Protein 8SLV (pdb70)

Nearest PDB structures (foldseek):
  8slv-assembly1_A  TM=1.002E+00  e=0.000E+00  Aedes aegypti
  5wcz-assembly2_B  TM=8.458E-01  e=1.509E-46  Bacillus subtilis subsp. subtilis str. 168
  8yie-assembly1_A  TM=9.118E-01  e=1.722E-43  Arthrobacter globiformis
  8yif-assembly1_A  TM=8.888E-01  e=1.016E-43  Arthrobacter globiformis
  8yie-assembly1_B  TM=9.100E-01  e=6.637E-43  Arthrobacter globiformis

Foldseek 3Di:
DDALAFQFEEEEDAQQFEFDDPFPQGGALLGVLVCVVVVVLLQHAEYEYEAQADAPCLQYRLAHQDLLFGHVSRHGVVSVLSSLVSCVVSNHFYAYAQNLFFHFCNHPLNVCCLVCNVLRVQQFAKAQADQDPPRRGHAQELAAAQLWDDQWDADPSSNITTGHNYDPRTTTTAVVDVVSLVVSLVSVVSVVVSRGQAYEYEPLFQRDFADDDPRGADYFAAPPPDPDSRHNNRGDRPGGGLDPVSLVSLQVSLVSQVVSCVVPVRRRFYEYAYPDDLLSLQCQCDDDPTGGGLHDDLCLQQVQQFQPAAQQNSVVSVVVNVVNHDPPGHDADDHDDLQDFQNCQTRHVLQLLVVLLVQLQPATYHYHYALSLLSDGFADAQPVLASRVSLVVDDNVDSVVGGSLSVRHHAQAEQDDQNNRHPYPDHSHHRHPCRHCGHNVNCVPDPHGSNVSSSLRSQLCQWDQSHPWDKDWWDDDGHWIKIKTDDPLWWIKIKIFGQAQAKAFQQVVVTDVDPDQKWFWRHKRRPDPDDHGDIDGNGGDIHHHSMMTMTIDTNDHGDRDD

Radius of gyration: 24.27 Å; Cα contacts (8 Å, |Δi|>4): 1267; chains: 1; bounding box: 50×53×80 Å

Sequence (562 aa):
GLDWWEHGNFYQVYPRSFKDSDGDGIGDLDGVTEKLKYLKDIGMDGVWLSPIFSSPMADFGYDISNFREIQTEYGDLDAFQRLSDKCKQLGLHLILDFVPNHTSDQHEYFKKSVQKDETYKDFYVWHPGVHGPNNTKVPPSNWISVFRGSSWEWNEERQEFYLHQFLKEQPDLNYRNPAVVEEMKNVLRYWLDRGVSGFRIDAVPYLFESDIIDGRYRNEPESRTTDDPENPAYLVHTQTMDQPETYDMIYQWRAVLDEYSKTDNRTRIMMTEGYTSLPKIIEFFGNATANGAQIPFNFEVISNVKKNSTGADFATYVKRWLDAKPANRRSNWVLGNHDNNRLGSRLGENKIDLYNIALQTLPDIAVTYYGEEIGMLDQWIPWNETVDPAACRSDEASYSAYSRDPARTPMQWDSSGKNAGFSKAAKTWLPVADNYKTLNVKIQDRARKSHLKIFKKLTKYRKRQILTEGDIDIKVSGENLLVYKRKVDKVGYVVVALNFGTEPVALGLSSLFDRADQRMQVVVSSNRVSTPDNVWVDVDNYVLIGESGIVLQYLWGKNPIVS

B-factor: mean 21.48, std 8.43, range [7.92, 70.36]

Structure (mmCIF, N/CA/C/O backbone):
data_8SLV
#
_entry.id   8SLV
#
_cell.length_a   48.760
_cell.length_b   51.030
_cell.length_c   70.750
_cell.angle_alpha   101.816
_cell.angle_beta   94.658
_cell.angle_gamma   95.764
#
_symmetry.space_group_name_H-M   'P 1'
#
loop_
_entity.id
_entity.type
_entity.pdbx_description
1 polymer 'Salivary alpha-glucosidase'
2 non-polymer 2-acetamido-2-deoxy-beta-D-glucopyranose
3 non-polymer CYSTEINE
4 non-polymer GLYCEROL
5 non-polymer 2-AMINO-2-HYDROXYMETHYL-PROPANE-1,3-DIOL
6 non-polymer 'ISOPROPYL ALCOHOL'
7 non-polymer 1,3-PROPANDIOL
8 non-polymer 'CALCIUM ION'
9 non-polymer 'CHLORIDE ION'
10 water water
#
loop_
_atom_site.group_PDB
_atom_site.id
_atom_site.type_symbol
_atom_site.label_atom_id
_atom_site.label_alt_id
_atom_site.label_comp_id
_atom_site.label_asym_id
_atom_site.label_entity_id
_atom_site.label_seq_id
_atom_site.pdbx_PDB_ins_code
_atom_site.Cartn_x
_atom_site.Cartn_y
_atom_site.Cartn_z
_atom_site.occupancy
_atom_site.B_iso_or_equiv
_atom_site.auth_seq_id
_atom_site.auth_comp_id
_atom_site.auth_asym_id
_atom_site.auth_atom_id
_atom_site.pdbx_PDB_model_num
ATOM 1 N N . GLY A 1 18 ? -22.47600 33.33800 -25.92700 1.000 41.99432 18 GLY A N 1
ATOM 2 C CA . GLY A 1 18 ? -21.28400 33.63400 -25.14900 1.000 39.91730 18 GLY A CA 1
ATOM 3 C C . GLY A 1 18 ? -21.51200 33.57400 -23.64300 1.000 37.93832 18 GLY A C 1
ATOM 4 O O . GLY A 1 18 ? -21.89000 34.56600 -23.00700 1.000 39.07777 18 GLY A O 1
ATOM 5 N N . LEU A 1 19 ? -21.27000 32.40100 -23.06800 1.000 31.03380 19 LEU A N 1
ATOM 6 C CA . LEU A 1 19 ? -21.52300 32.17400 -21.65200 1.000 25.15441 19 LEU A CA 1
ATOM 7 C C . LEU A 1 19 ? -20.40600 32.76000 -20.79100 1.000 22.89322 19 LEU A C 1
ATOM 8 O O . LEU A 1 19 ? -19.23100 32.72100 -21.15900 1.000 25.11321 19 LEU A O 1
ATOM 13 N N . ASP A 1 20 ? -20.77800 33.30200 -19.63300 1.000 18.64748 20 ASP A N 1
ATOM 14 C CA . ASP A 1 20 ? -19.79000 33.57300 -18.60000 1.000 16.59189 20 ASP A CA 1
ATOM 15 C C . ASP A 1 20 ? -19.19800 32.24600 -18.11500 1.000 19.81783 20 ASP A C 1
ATOM 16 O O . ASP A 1 20 ? -19.79600 31.17800 -18.28200 1.000 15.18269 20 ASP A O 1
ATOM 21 N N . TRP A 1 21 ? -18.01300 32.32200 -17.49600 1.000 18.80821 21 TRP A N 1
ATOM 22 C CA . TRP A 1 21 ? -17.22400 31.11800 -17.21100 1.000 17.03979 21 TRP A CA 1
ATOM 23 C C . TRP A 1 21 ? -17.97500 30.09800 -16.36600 1.000 17.80556 21 TRP A C 1
ATOM 24 O O . TRP A 1 21 ? -17.71900 28.89100 -16.47600 1.000 16.16619 21 TRP A O 1
ATOM 35 N N . TRP A 1 22 ? -18.88200 30.55800 -15.51100 1.000 15.88930 22 TRP A N 1
ATOM 36 C CA . TRP A 1 22 ? -19.51000 29.69900 -14.52200 1.000 18.61461 22 TRP A CA 1
ATOM 37 C C . TRP A 1 22 ? -20.81500 29.06200 -14.98700 1.000 17.06263 22 TRP A C 1
ATOM 38 O O . TRP A 1 22 ? -21.25600 28.10100 -14.35300 1.000 19.95467 22 TRP A O 1
ATOM 49 N N . GLU A 1 23 ? -21.43700 29.55300 -16.06900 1.000 15.71287 23 GLU A N 1
ATOM 50 C CA . GLU A 1 23 ? -22.83700 29.21900 -16.34900 1.000 18.53130 23 GLU A CA 1
ATOM 51 C C . GLU A 1 23 ? -23.02500 27.76000 -16.75000 1.000 21.47741 23 GLU A C 1
ATOM 52 O O . GLU A 1 23 ? -24.08000 27.17500 -16.47100 1.000 19.43190 23 GLU A O 1
ATOM 58 N N . HIS A 1 24 ? -22.02400 27.16600 -17.40600 1.000 17.59519 24 HIS A N 1
ATOM 59 C CA . HIS A 1 24 ? -21.98000 25.74600 -17.71800 1.000 15.19950 24 HIS A CA 1
ATOM 60 C C . HIS A 1 24 ? -20.80600 25.09100 -16.98500 1.000 19.72857 24 HIS A C 1
ATOM 61 O O . HIS A 1 24 ? -20.24300 24.09000 -17.44300 1.000 16.35440 24 HIS A O 1
ATOM 68 N N . GLY A 1 25 ? -20.46200 25.63900 -15.81400 1.000 17.35803 25 GLY A N 1
ATOM 69 C CA . GLY A 1 25 ? -19.22700 25.26600 -15.14000 1.000 13.59981 25 GLY A CA 1
ATOM 70 C C . GLY A 1 25 ? -19.25700 23.89400 -14.49200 1.000 16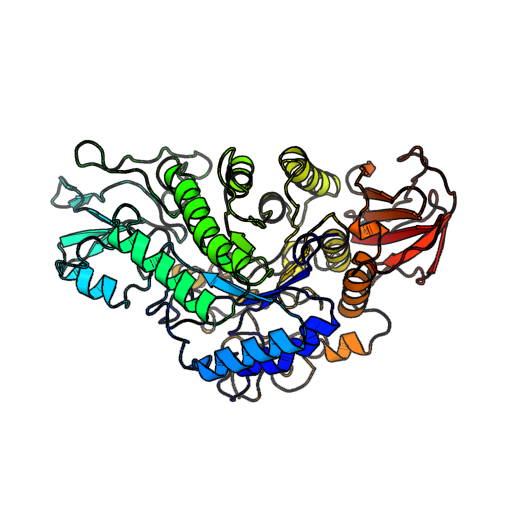.09255 25 GLY A C 1
ATOM 71 O O . GLY A 1 25 ? -20.30300 23.37800 -14.09400 1.000 16.31156 25 GLY A O 1
ATOM 72 N N . ASN A 1 26 ? -18.07000 23.28900 -14.41500 1.000 14.02816 26 ASN A N 1
ATOM 73 C CA . ASN A 1 26 ? -17.81600 22.10600 -13.60300 1.000 15.06046 26 ASN A CA 1
ATOM 74 C C . ASN A 1 26 ? -17.16300 22.58900 -12.31600 1.000 16.85332 26 ASN A C 1
ATOM 75 O O . ASN A 1 26 ? -16.11900 23.25600 -12.36600 1.000 15.56229 26 ASN A O 1
ATOM 80 N N . PHE A 1 27 ? -17.78100 22.27900 -11.17600 1.000 13.18383 27 PHE A N 1
ATOM 81 C CA . PHE A 1 27 ? -17.25800 22.68500 -9.87800 1.000 17.00813 27 PHE A CA 1
ATOM 82 C C . PHE A 1 27 ? -16.90300 21.45700 -9.05000 1.000 14.56680 27 PHE A C 1
ATOM 83 O O . PHE A 1 27 ? -17.64000 20.46600 -9.02600 1.000 14.22529 27 PHE A O 1
ATOM 91 N N . TYR A 1 28 ? -15.76500 21.53900 -8.37400 1.000 12.25665 28 TYR A N 1
ATOM 92 C CA . TYR A 1 28 ? -15.19900 20.43000 -7.62200 1.000 15.35225 28 TYR A CA 1
ATOM 93 C C . TYR A 1 28 ? -14.98300 20.90800 -6.19700 1.000 12.80010 28 TYR A C 1
ATOM 94 O O . TYR A 1 28 ? -14.39700 21.97500 -5.98000 1.000 13.44055 28 TYR A O 1
ATOM 103 N N . GLN A 1 29 ? -15.48000 20.14700 -5.23500 1.000 11.37088 29 GLN A N 1
ATOM 104 C CA . GLN A 1 29 ? -15.31700 20.47900 -3.82700 1.000 12.04564 29 GLN A CA 1
ATOM 105 C C . GLN A 1 29 ? -14.12400 19.71000 -3.28900 1.000 12.00059 29 GLN A C 1
ATOM 106 O O . GLN A 1 29 ? -14.15100 18.47800 -3.22800 1.000 14.74396 29 GLN A O 1
ATOM 112 N N . VAL A 1 30 ? -13.08300 20.43700 -2.90500 1.000 14.56522 30 VAL A N 1
ATOM 113 C CA . VAL A 1 30 ? -11.94700 19.86500 -2.20000 1.000 15.11171 30 VAL A CA 1
ATOM 114 C C . VAL A 1 30 ? -12.20700 19.95400 -0.70300 1.000 18.00075 30 VAL A C 1
ATOM 115 O O . VAL A 1 30 ? -12.55700 21.02400 -0.18900 1.000 18.64001 30 VAL A O 1
ATOM 119 N N . TYR A 1 31 ? -12.03100 18.83800 0.00100 1.000 17.82909 31 TYR A N 1
ATOM 120 C CA . TYR A 1 31 ? -12.01300 18.86700 1.46400 1.000 18.70595 31 TYR A CA 1
ATOM 121 C C . TYR A 1 31 ? -10.55400 18.87300 1.89400 1.000 16.74596 31 TYR A C 1
ATOM 122 O O . TYR A 1 31 ? -9.94600 17.80000 2.02300 1.000 16.92693 31 TYR A O 1
ATOM 131 N N . PRO A 1 32 ? -9.96800 20.05600 2.11800 1.000 18.19000 32 PRO A N 1
ATOM 132 C CA . PRO A 1 32 ? -8.49400 20.16300 2.18400 1.000 13.46367 32 PRO A CA 1
ATOM 133 C C . PRO A 1 32 ? -7.83700 19.22900 3.17800 1.000 17.26016 32 PRO A C 1
ATOM 134 O O . PRO A 1 32 ? -6.73900 18.73000 2.91200 1.000 17.86082 32 PRO A O 1
ATOM 138 N N . ARG A 1 33 ? -8.47500 18.97400 4.32000 1.000 15.76625 33 ARG A N 1
ATOM 139 C CA . ARG A 1 33 ? -7.88600 18.06800 5.29300 1.000 16.40304 33 ARG A CA 1
ATOM 140 C C . ARG A 1 33 ? -7.66000 16.66900 4.72600 1.000 16.18940 33 ARG A C 1
ATOM 141 O O . ARG A 1 33 ? -6.78800 15.95100 5.22000 1.000 17.34947 33 ARG A O 1
ATOM 149 N N . SER A 1 34 ? -8.40500 16.27000 3.69000 1.000 14.67887 34 SER A N 1
ATOM 150 C CA . SER A 1 34 ? -8.33000 14.90700 3.17100 1.000 19.29470 34 SER A CA 1
ATOM 151 C C . SER A 1 34 ? -7.86200 14.82400 1.72000 1.000 15.20109 34 SER A C 1
ATOM 152 O O . SER A 1 34 ? -7.86800 13.72900 1.14800 1.000 15.64365 34 SER A O 1
ATOM 155 N N . PHE A 1 35 ? -7.44200 15.92700 1.10400 1.000 14.67203 35 PHE A N 1
ATOM 156 C CA . PHE A 1 35 ? -7.13500 15.82700 -0.32000 1.000 14.93567 35 PHE A CA 1
ATOM 157 C C . PHE A 1 35 ? -5.69900 15.35800 -0.56500 1.000 14.72914 35 PHE A C 1
ATOM 158 O O . PHE A 1 35 ? -5.48700 14.31400 -1.18100 1.000 16.39370 35 PHE A O 1
ATOM 166 N N . LYS A 1 36 ? -4.70300 16.08400 -0.07000 1.000 17.98241 36 LYS A N 1
ATOM 167 C CA . LYS A 1 36 ? -3.32600 15.63800 -0.27700 1.000 13.43552 36 LYS A CA 1
ATOM 168 C C . LYS A 1 36 ? -2.44300 16.18400 0.83600 1.000 15.42749 36 LYS A C 1
ATOM 169 O O . LYS A 1 36 ? -2.34300 17.39900 1.00400 1.000 12.58096 36 LYS A O 1
ATOM 175 N N . ASP A 1 37 ? -1.81800 15.29000 1.59900 1.000 16.88681 37 ASP A N 1
ATOM 176 C CA . ASP A 1 37 ? -0.78500 15.67800 2.55900 1.000 18.53717 37 ASP A CA 1
ATOM 177 C C . ASP A 1 37 ? 0.52400 15.93400 1.81300 1.000 19.58843 37 ASP A C 1
ATOM 178 O O . ASP A 1 37 ? 0.91600 15.15400 0.94000 1.000 23.55330 37 ASP A O 1
ATOM 183 N N . SER A 1 38 ? 1.18600 17.04300 2.12400 1.000 19.81219 38 SER A N 1
ATOM 184 C CA . SER A 1 38 ? 2.47000 17.33200 1.51000 1.000 24.83231 38 SER A CA 1
ATOM 185 C C . SER A 1 38 ? 3.62600 17.38900 2.49400 1.000 22.11195 38 SER A C 1
ATOM 186 O O . SER A 1 38 ? 4.77800 17.49500 2.06000 1.000 22.84501 38 SER A O 1
ATOM 189 N N . ASP A 1 39 ? 3.36900 17.32800 3.79200 1.000 21.52583 39 ASP A N 1
ATOM 190 C CA . ASP A 1 39 ? 4.43500 17.55000 4.76700 1.000 25.63912 39 ASP A CA 1
ATOM 191 C C . ASP A 1 39 ? 4.44400 16.48200 5.85600 1.000 19.38105 39 ASP A C 1
ATOM 192 O O . ASP A 1 39 ? 4.98200 16.72000 6.93700 1.000 23.91839 39 ASP A O 1
ATOM 197 N N . GLY A 1 40 ? 3.80900 15.33600 5.61200 1.000 18.86514 40 GLY A N 1
ATOM 198 C CA . GLY A 1 40 ? 3.98600 14.17400 6.46300 1.000 20.27696 40 GLY A CA 1
ATOM 199 C C . GLY A 1 40 ? 3.36700 14.22800 7.84800 1.000 20.93338 40 GLY A C 1
ATOM 200 O O . GLY A 1 40 ? 3.77300 13.45500 8.71900 1.000 14.82878 40 GLY A O 1
ATOM 201 N N . ASP A 1 41 ? 2.39600 15.10700 8.09300 1.000 17.66232 41 ASP A N 1
ATOM 202 C CA . ASP A 1 41 ? 1.68500 15.05300 9.36700 1.000 20.99565 41 ASP A CA 1
ATOM 203 C C . ASP A 1 41 ? 0.39400 14.23500 9.28900 1.000 18.58560 41 ASP A C 1
ATOM 204 O O . ASP A 1 41 ? -0.31700 14.12700 10.29200 1.000 17.73956 41 ASP A O 1
ATOM 209 N N . GLY A 1 42 ? 0.09400 13.62400 8.14400 1.000 18.67135 42 GLY A N 1
ATOM 210 C CA . GLY A 1 42 ? -1.16000 12.91000 7.99300 1.000 19.16794 42 GLY A CA 1
ATOM 211 C C . GLY A 1 42 ? -2.37100 13.79200 7.76700 1.000 18.24929 42 GLY A C 1
ATOM 212 O O . GLY A 1 42 ? -3.50100 13.29400 7.81500 1.000 15.66928 42 GLY A O 1
ATOM 213 N N . ILE A 1 43 ? -2.17000 15.08400 7.51000 1.000 19.63441 43 ILE A N 1
ATOM 214 C CA . ILE A 1 43 ? -3.24900 16.05200 7.33800 1.000 17.86049 43 ILE A CA 1
ATOM 215 C C . ILE A 1 43 ? -3.09400 16.70100 5.97500 1.000 19.89824 43 ILE A C 1
ATOM 216 O O . ILE A 1 43 ? -2.00800 17.18000 5.64100 1.000 18.90172 43 ILE A O 1
ATOM 221 N N . GLY A 1 44 ? -4.17200 16.72900 5.19300 1.000 18.55301 44 GLY A N 1
ATOM 222 C CA . GLY A 1 44 ? -4.12000 17.44200 3.92900 1.000 14.49831 44 GLY A CA 1
ATOM 223 C C . GLY A 1 44 ? -3.87500 18.92200 4.15000 1.000 17.48426 44 GLY A C 1
ATOM 224 O O . GLY A 1 44 ? -4.25700 19.48900 5.17800 1.000 13.78449 44 GLY A O 1
ATOM 225 N N . ASP A 1 45 ? -3.22900 19.55900 3.17000 1.000 18.15962 45 ASP A N 1
ATOM 226 C CA . ASP A 1 45 ? -2.79900 20.94200 3.34100 1.000 15.10390 45 ASP A CA 1
ATOM 227 C C . ASP A 1 45 ? -2.83200 21.67200 2.00100 1.000 16.75978 45 ASP A C 1
ATOM 228 O O . ASP A 1 45 ? -3.02800 21.06700 0.93700 1.000 13.38863 45 ASP A O 1
ATOM 233 N N . LEU A 1 46 ? -2.60700 22.99300 2.06700 1.000 15.31243 46 LEU A N 1
ATOM 234 C CA . LEU A 1 46 ? -2.69700 23.83900 0.87200 1.000 16.55002 46 LEU A CA 1
ATOM 235 C C . LEU A 1 46 ? -1.66800 23.43700 -0.18800 1.000 13.33994 46 LEU A C 1
ATOM 236 O O . LEU A 1 46 ? -1.98100 23.38200 -1.38400 1.000 13.96866 46 LEU A O 1
ATOM 241 N N . ASP A 1 47 ? -0.43000 23.17500 0.22200 1.000 17.53712 47 ASP A N 1
ATOM 242 C CA . ASP A 1 47 ? 0.57500 22.73300 -0.74500 1.000 21.16362 47 ASP A CA 1
ATOM 243 C C . ASP A 1 47 ? 0.14200 21.43600 -1.41500 1.000 17.36958 47 ASP A C 1
ATOM 244 O O . ASP A 1 47 ? 0.37300 21.24100 -2.61700 1.000 15.45364 47 ASP A O 1
ATOM 249 N N . GLY A 1 48 ? -0.49800 20.54400 -0.65000 1.000 15.95872 48 GLY A N 1
ATOM 250 C CA . GLY A 1 48 ? -1.03700 19.32800 -1.24000 1.000 15.50261 48 GLY A CA 1
ATOM 251 C C . GLY A 1 48 ? -2.08400 19.60900 -2.30000 1.000 15.03784 48 GLY A C 1
ATOM 252 O O . GLY A 1 48 ? -2.06800 19.00500 -3.37900 1.000 15.05305 48 GLY A O 1
ATOM 253 N N . VAL A 1 49 ? -3.00200 20.53700 -2.01900 1.000 13.65974 49 VAL A N 1
ATOM 254 C CA . VAL A 1 49 ? -3.97900 20.91800 -3.03700 1.000 16.61666 49 VAL A CA 1
ATOM 255 C C . VAL A 1 49 ? -3.26500 21.42400 -4.28600 1.000 17.20105 49 VAL A C 1
ATOM 256 O O . VAL A 1 49 ? -3.59700 21.03500 -5.41600 1.000 16.51659 49 VAL A O 1
ATOM 260 N N . THR A 1 50 ? -2.25200 22.27600 -4.09500 1.000 14.61130 50 THR A N 1
ATOM 261 C CA . THR A 1 50 ? -1.55500 22.87500 -5.22900 1.000 15.59321 50 THR A CA 1
ATOM 262 C C . THR A 1 50 ? -0.90800 21.81500 -6.11300 1.000 14.53419 50 THR A C 1
ATOM 263 O O . THR A 1 50 ? -0.97900 21.90900 -7.34200 1.000 17.59388 50 THR A O 1
ATOM 267 N N . GLU A 1 51 ? -0.31200 20.77800 -5.50900 1.000 14.61071 51 GLU A N 1
ATOM 268 C CA . GLU A 1 51 ? 0.22300 19.66200 -6.29000 1.000 12.64408 51 GLU A CA 1
ATOM 269 C C . GLU A 1 51 ? -0.83800 19.02500 -7.17800 1.000 16.55746 51 GLU A C 1
ATOM 270 O O . GLU A 1 51 ? -0.51400 18.45100 -8.22300 1.000 17.23379 51 GLU A O 1
ATOM 276 N N . LYS A 1 52 ? -2.10400 19.08800 -6.77100 1.000 17.32465 52 LYS A N 1
ATOM 277 C CA . LYS A 1 52 ? -3.16000 18.33200 -7.41400 1.000 15.07531 52 LYS A CA 1
ATOM 278 C C . LYS A 1 52 ? -4.07700 19.19400 -8.27100 1.000 18.79449 52 LYS A C 1
ATOM 279 O O . LYS A 1 52 ? -5.06900 18.68100 -8.79300 1.000 17.75227 52 LYS A O 1
ATOM 285 N N . LEU A 1 53 ? -3.79700 20.48900 -8.41600 1.000 13.96244 53 LEU A N 1
ATOM 286 C CA . LEU A 1 53 ? -4.69700 21.31100 -9.21700 1.000 16.95144 53 LEU A CA 1
ATOM 287 C C . LEU A 1 53 ? -4.66400 20.90200 -10.68200 1.000 20.10766 53 LEU A C 1
ATOM 288 O O . LEU A 1 53 ? -5.68400 20.99500 -11.37200 1.000 19.42253 53 LEU A O 1
ATOM 293 N N . LYS A 1 54 ? -3.51300 20.43100 -11.16500 1.000 18.05507 54 LYS A N 1
ATOM 294 C CA . LYS A 1 54 ? -3.40300 20.00300 -12.55500 1.000 20.51128 54 LYS A CA 1
ATOM 295 C C . LYS A 1 54 ? -4.26500 18.77200 -12.82200 1.000 17.50526 54 LYS A C 1
ATOM 296 O O . LYS A 1 54 ? -4.90700 18.65600 -13.88300 1.000 18.74671 54 LYS A O 1
ATOM 302 N N . TYR A 1 55 ? -4.30400 17.84900 -11.86900 1.000 15.60599 55 TYR A N 1
ATOM 303 C CA . TYR A 1 55 ? -5.28400 16.77200 -11.95400 1.000 19.68339 55 TYR A CA 1
ATOM 304 C C . TYR A 1 55 ? -6.70300 17.32900 -12.09800 1.000 19.81156 55 TYR A C 1
ATOM 305 O O . TYR A 1 55 ? -7.49400 16.82400 -12.90400 1.000 18.54495 55 TYR A O 1
ATOM 314 N N . LEU A 1 56 ? -7.04600 18.38100 -11.34100 1.000 15.49642 56 LEU A N 1
ATOM 315 C CA . LEU A 1 56 ? -8.42900 18.85800 -11.37800 1.000 19.07792 56 LEU A CA 1
ATOM 316 C C . LEU A 1 56 ? -8.75800 19.46100 -12.73300 1.000 18.46834 56 LEU A C 1
ATOM 317 O O . LEU A 1 56 ? -9.87100 19.28900 -13.25000 1.000 15.83563 56 LEU A O 1
ATOM 322 N N . LYS A 1 57 ? -7.78100 20.13500 -13.33800 1.000 16.22120 57 LYS A N 1
ATOM 323 C CA . LYS A 1 57 ? -7.96500 20.65200 -14.68400 1.000 19.36308 57 LYS A CA 1
ATOM 324 C C . LYS A 1 57 ? -8.09400 19.51800 -15.70200 1.000 18.65451 57 LYS A C 1
ATOM 325 O O . LYS A 1 57 ? -8.92000 19.59900 -16.61600 1.000 16.86920 57 LYS A O 1
ATOM 331 N N . ASP A 1 58 ? -7.29900 18.44700 -15.54700 1.000 19.06640 58 ASP A N 1
ATOM 332 C CA . ASP A 1 58 ? -7.29200 17.34300 -16.51000 1.000 16.09883 58 ASP A CA 1
ATOM 333 C C . ASP A 1 58 ? -8.59700 16.56400 -16.52700 1.000 23.35278 58 ASP A C 1
ATOM 334 O O . ASP A 1 58 ? -8.90500 15.92400 -17.53900 1.000 22.94631 58 ASP A O 1
ATOM 339 N N . ILE A 1 59 ? -9.34900 16.55200 -15.42600 1.000 18.52366 59 ILE A N 1
ATOM 340 C CA . ILE A 1 59 ? -10.63700 15.87000 -15.41900 1.000 19.67298 59 ILE A CA 1
ATOM 341 C C . ILE A 1 59 ? -11.77400 16.82400 -15.75300 1.000 17.46834 59 ILE A C 1
ATOM 342 O O . ILE A 1 59 ? -12.94500 16.45200 -15.62700 1.000 16.66879 59 ILE A O 1
ATOM 347 N N . GLY A 1 60 ? -11.45700 18.04200 -16.17500 1.000 17.62598 60 GLY A N 1
ATOM 348 C CA . GLY A 1 60 ? -12.44300 18.93800 -16.72800 1.000 16.48324 60 GLY A CA 1
ATOM 349 C C . GLY A 1 60 ? -13.03700 19.95400 -15.78100 1.000 17.92255 60 GLY A C 1
ATOM 350 O O . GLY A 1 60 ? -14.08700 20.50900 -16.10000 1.000 16.85114 60 GLY A O 1
ATOM 351 N N . MET A 1 61 ? -12.39800 20.23800 -14.65000 1.000 14.44948 61 MET A N 1
ATOM 352 C CA . MET A 1 61 ? -12.99400 21.16100 -13.69600 1.000 16.19133 61 MET A CA 1
ATOM 353 C C . MET A 1 61 ? -12.72900 22.59600 -14.14000 1.000 17.04987 61 MET A C 1
ATOM 354 O O . MET A 1 61 ? -11.72400 22.87900 -14.79900 1.000 21.35781 61 MET A O 1
ATOM 359 N N . ASP A 1 62 ? -13.64800 23.49500 -13.79100 1.000 14.81523 62 ASP A N 1
ATOM 360 C CA . ASP A 1 62 ? -13.48500 24.93900 -13.97900 1.000 15.97713 62 ASP A CA 1
ATOM 361 C C . ASP A 1 62 ? -13.29900 25.69500 -12.67800 1.000 16.00912 62 ASP A C 1
ATOM 362 O O . ASP A 1 62 ? -12.53900 26.65800 -12.62800 1.000 20.98928 62 ASP A O 1
ATOM 367 N N . GLY A 1 63 ? -14.02200 25.31200 -11.64200 1.000 17.95885 63 GLY A N 1
ATOM 368 C CA . GLY A 1 63 ? -13.99200 26.01200 -10.37100 1.000 12.99354 63 GLY A CA 1
ATOM 369 C C . GLY A 1 63 ? -13.64000 25.01300 -9.28900 1.000 15.33625 63 GLY A C 1
ATOM 370 O O . GLY A 1 63 ? -14.09200 23.86400 -9.32600 1.000 15.88821 63 GLY A O 1
ATOM 371 N N . VAL A 1 64 ? -12.80300 25.43900 -8.35700 1.000 13.25099 64 VAL A N 1
ATOM 372 C CA . VAL A 1 64 ? -12.39600 24.60100 -7.24300 1.000 15.44485 64 VAL A CA 1
ATOM 373 C C . VAL A 1 64 ? -12.81800 25.29900 -5.95700 1.000 17.28002 64 VAL A C 1
ATOM 374 O O . VAL A 1 64 ? -12.28900 26.36800 -5.61700 1.000 12.06193 64 VAL A O 1
ATOM 378 N N . TRP A 1 65 ? -13.77900 24.69800 -5.25000 1.000 14.05127 65 TRP A N 1
ATOM 379 C CA . TRP A 1 65 ? -14.21400 25.16600 -3.93700 1.000 14.15968 65 TRP A CA 1
ATOM 380 C C . TRP A 1 65 ? -13.53200 24.35800 -2.82900 1.000 15.75673 65 TRP A C 1
ATOM 381 O O . TRP A 1 65 ? -13.61400 23.12400 -2.79100 1.000 15.87782 65 TRP A O 1
ATOM 392 N N . LEU A 1 66 ? -12.86800 25.06800 -1.92200 1.000 12.89462 66 LEU A N 1
ATOM 393 C CA . LEU A 1 66 ? -12.21000 24.49200 -0.76200 1.000 15.16020 66 LEU A CA 1
ATOM 394 C C . LEU A 1 66 ? -13.12100 24.63800 0.45400 1.000 13.77632 66 LEU A C 1
ATOM 395 O O . LEU A 1 66 ? -13.64800 25.72600 0.70400 1.000 14.48275 66 LEU A O 1
ATOM 400 N N . SER A 1 67 ? -13.30100 23.55200 1.20800 1.000 11.17862 67 SER A N 1
ATOM 401 C CA . SER A 1 67 ? -13.88100 23.65600 2.54300 1.000 14.38038 67 SER A CA 1
ATOM 402 C C . SER A 1 67 ? -12.95800 24.50200 3.42300 1.000 14.41473 67 SER A C 1
ATOM 403 O O . SER A 1 67 ? -11.83200 24.78700 3.01000 1.000 14.89593 67 SER A O 1
ATOM 406 N N . PRO A 1 68 ? -13.38600 25.08300 4.65200 1.000 18.08839 68 PRO A N 1
ATOM 407 C CA . PRO A 1 68 ? -12.72400 26.14500 5.76900 1.000 14.98715 68 PRO A CA 1
ATOM 408 C C . PRO A 1 68 ? -11.21400 25.84300 5.78300 1.000 19.11404 68 PRO A C 1
ATOM 409 O O . PRO A 1 68 ? -10.82600 24.78500 5.99000 1.000 18.64702 68 PRO A O 1
ATOM 413 N N . ILE A 1 69 ? -10.39200 26.82400 5.47400 1.000 16.23924 69 ILE A N 1
ATOM 414 C CA . ILE A 1 69 ? -8.90900 26.67900 5.58900 1.000 17.58763 69 ILE A CA 1
ATOM 415 C C . ILE A 1 69 ? -8.38700 27.68600 6.61600 1.000 16.46677 69 ILE A C 1
ATOM 416 O O . ILE A 1 69 ? -7.23000 27.80200 6.75700 1.000 15.60594 69 ILE A O 1
ATOM 421 N N . PHE A 1 70 ? -9.28100 28.38500 7.28100 1.000 13.32706 70 PHE A N 1
ATOM 422 C CA . PHE A 1 70 ? -8.95400 29.47800 8.21500 1.000 16.87482 70 PHE A CA 1
ATOM 423 C C . PHE A 1 70 ? -8.64300 28.95100 9.60900 1.000 16.42754 70 PHE A C 1
ATOM 424 O O . PHE A 1 70 ? -8.85900 27.85700 9.86400 1.000 17.90968 70 PHE A O 1
ATOM 432 N N . SER A 1 71 ? -8.06400 29.78800 10.44100 1.000 16.45603 71 SER A N 1
ATOM 433 C CA . SER A 1 71 ? -7.75600 29.45700 11.84700 1.000 16.00830 71 SER A CA 1
ATOM 434 C C . SER A 1 71 ? -9.04400 28.98200 12.49300 1.000 16.05144 71 SER A C 1
ATOM 435 O O . SER A 1 71 ? -10.03900 29.63600 12.41300 1.000 17.58899 71 SER A O 1
ATOM 438 N N . SER A 1 72 ? -8.95800 27.85400 13.13200 1.000 16.02811 72 SER A N 1
ATOM 439 C CA . SER A 1 72 ? -10.13400 27.22800 13.72500 1.000 19.94737 72 SER A CA 1
ATOM 440 C C . SER A 1 72 ? -9.60100 26.15200 14.61600 1.000 20.09369 72 SER A C 1
ATOM 441 O O . SER A 1 72 ? -8.66300 25.47800 14.25300 1.000 18.12649 72 SER A O 1
ATOM 444 N N . PRO A 1 73 ? -10.14400 25.83600 15.95300 1.000 17.58351 73 PRO A N 1
ATOM 445 C CA . PRO A 1 73 ? -9.83400 24.70500 16.84700 1.000 17.23790 73 PRO A CA 1
ATOM 446 C C . PRO A 1 73 ? -10.37100 23.37800 16.35300 1.000 18.97400 73 PRO A C 1
ATOM 447 O O . PRO A 1 73 ? -10.18500 22.36300 17.03000 1.000 21.59641 73 PRO A O 1
ATOM 451 N N . MET A 1 74 ? -10.98500 23.32900 15.18100 1.000 18.59849 74 MET A N 1
ATOM 452 C CA . MET A 1 74 ? -11.46100 22.07700 14.53500 1.000 15.24566 74 MET A CA 1
ATOM 453 C C . MET A 1 74 ? -12.55300 21.34700 15.30900 1.000 18.03366 74 MET A C 1
ATOM 454 O O . MET A 1 74 ? -12.67700 20.17100 15.10600 1.000 21.79396 74 MET A O 1
ATOM 459 N N . ALA A 1 75 ? -13.22600 22.01900 16.21900 1.000 13.54827 75 ALA A N 1
ATOM 460 C CA . ALA A 1 75 ? -14.40200 21.41700 16.84500 1.000 17.42662 75 ALA A CA 1
ATOM 461 C C . ALA A 1 75 ? -15.40700 20.93800 15.80200 1.000 17.34832 75 ALA A C 1
ATOM 462 O O . ALA A 1 75 ? -16.03000 19.89300 15.98000 1.000 21.72101 75 ALA A O 1
ATOM 464 N N . ASP A 1 76 ? -15.61300 21.70700 14.73300 1.000 16.95418 76 ASP A N 1
ATOM 465 C CA . ASP A 1 76 ? -16.39100 21.28400 13.57300 1.000 16.20293 76 ASP A CA 1
ATOM 466 C C . ASP A 1 76 ? -15.51700 21.31500 12.32300 1.000 15.50406 76 ASP A C 1
ATOM 467 O O . ASP A 1 76 ? -15.93400 21.74000 11.24600 1.000 17.08645 76 ASP A O 1
ATOM 472 N N . PHE A 1 77 ? -14.27200 20.90500 12.49300 1.000 15.05140 77 PHE A N 1
ATOM 473 C CA . PHE A 1 77 ? -13.30500 20.70300 11.41900 1.000 16.40803 77 PHE A CA 1
ATOM 474 C C . PHE A 1 77 ? -13.30500 21.82600 10.38400 1.000 16.25243 77 PHE A C 1
ATOM 475 O O . PHE A 1 77 ? -13.41100 21.62500 9.17300 1.000 15.85595 77 PHE A O 1
ATOM 483 N N . GLY A 1 78 ? -13.09200 23.03000 10.90700 1.000 16.05843 78 GLY A N 1
ATOM 484 C CA . GLY A 1 78 ? -12.90900 24.21000 10.10500 1.000 17.58358 78 GLY A CA 1
ATOM 485 C C . GLY A 1 78 ? -14.10000 25.13800 10.09400 1.000 18.31465 78 GLY A C 1
ATOM 486 O O . GLY A 1 78 ? -13.92300 26.33200 9.82900 1.000 16.36947 78 GLY A O 1
ATOM 487 N N . TYR A 1 79 ? -15.31000 24.63100 10.36800 1.000 16.37085 79 TYR A N 1
ATOM 488 C CA . TYR A 1 79 ? -16.49900 25.48000 10.36300 1.000 13.88443 79 TYR A CA 1
ATOM 489 C C . TYR A 1 79 ? -16.66800 26.26400 11.66200 1.000 17.75251 79 TYR A C 1
ATOM 490 O O . TYR A 1 79 ? -17.66100 26.98800 11.80100 1.000 14.12937 79 TYR A O 1
ATOM 499 N N . ASP A 1 80 ? -15.71300 26.15200 12.59300 1.000 15.28230 80 ASP A N 1
ATOM 500 C CA . ASP A 1 80 ? -15.65900 26.93600 13.83100 1.000 14.02235 80 ASP A CA 1
ATOM 501 C C . ASP A 1 80 ? -14.38700 27.78400 13.76900 1.000 13.94367 80 ASP A C 1
ATOM 502 O O . ASP A 1 80 ? -13.30600 27.34200 14.16100 1.000 16.42924 80 ASP A O 1
ATOM 507 N N . ILE A 1 81 ? -14.51300 29.00600 13.27400 1.000 14.33377 81 ILE A N 1
ATOM 508 C CA . ILE A 1 81 ? -13.37100 29.80400 12.83100 1.000 16.44241 81 ILE A CA 1
ATOM 509 C C . ILE A 1 81 ? -12.99400 30.80500 13.91000 1.000 12.65339 81 ILE A C 1
ATOM 510 O O . ILE A 1 81 ? -13.84600 31.55300 14.40300 1.000 16.87787 81 ILE A O 1
ATOM 515 N N . SER A 1 82 ? -11.71800 30.82600 14.27700 1.000 16.31172 82 SER A N 1
ATOM 516 C CA . SER A 1 82 ? -11.24400 31.77800 15.26800 1.000 17.61173 82 SER A CA 1
ATOM 517 C C . SER A 1 82 ? -10.55200 32.98300 14.64400 1.000 17.19495 82 SER A C 1
ATOM 518 O O . SER A 1 82 ? -10.20300 33.91800 15.37300 1.000 19.34664 82 SER A O 1
ATOM 521 N N . ASN A 1 83 ? -10.33300 32.98300 13.32900 1.000 14.50141 83 ASN A N 1
ATOM 522 C CA . ASN A 1 83 ? -9.82600 34.18000 12.64500 1.000 18.77059 83 ASN A CA 1
ATOM 523 C C . ASN A 1 83 ? -10.09500 34.02800 11.15400 1.000 15.01697 83 ASN A C 1
ATOM 524 O O . ASN A 1 83 ? -9.44300 33.21900 10.48300 1.000 15.37641 83 ASN A O 1
ATOM 529 N N . PHE A 1 84 ? -11.02000 34.83100 10.64000 1.000 14.87575 84 PHE A N 1
ATOM 530 C CA . PHE A 1 84 ? -11.40600 34.75200 9.23900 1.000 17.52436 84 PHE A CA 1
ATOM 531 C C . PHE A 1 84 ? -10.35800 35.30300 8.28700 1.000 17.38534 84 PHE A C 1
ATOM 532 O O . PHE A 1 84 ? -10.58100 35.25100 7.07400 1.000 13.61723 84 PHE A O 1
ATOM 540 N N . ARG A 1 85 ? -9.23400 35.82900 8.78600 1.000 14.75581 85 ARG A N 1
ATOM 541 C CA . ARG A 1 85 ? -8.21300 36.40400 7.91800 1.000 16.22897 85 ARG A CA 1
ATOM 542 C C . ARG A 1 85 ? -6.89200 35.64600 7.98000 1.000 18.34056 85 ARG A C 1
ATOM 543 O O . ARG A 1 85 ? -5.86400 36.17200 7.54400 1.000 20.11690 85 ARG A O 1
ATOM 551 N N . GLU A 1 86 ? -6.94600 34.43400 8.49800 1.000 20.13881 86 GLU A N 1
ATOM 552 C CA . GLU A 1 86 ? -5.72600 33.64800 8.72900 1.000 19.93758 86 GLU A CA 1
ATOM 553 C C . GLU A 1 86 ? -5.85700 32.19800 8.27000 1.000 20.94500 86 GLU A C 1
ATOM 554 O O . GLU A 1 86 ? -6.86900 31.58500 8.49300 1.000 17.95758 86 GLU A O 1
ATOM 557 N N . ILE A 1 87 ? -4.79000 31.68800 7.67400 1.000 18.05779 87 ILE A N 1
ATOM 558 C CA . ILE A 1 87 ? -4.75900 30.28400 7.30600 1.000 14.53120 87 ILE A CA 1
ATOM 559 C C . ILE A 1 87 ? -4.45000 29.45200 8.54100 1.000 18.60046 87 ILE A C 1
ATOM 560 O O . ILE A 1 87 ? -3.57200 29.79800 9.34500 1.000 19.97959 87 ILE A O 1
ATOM 565 N N . GLN A 1 88 ? -5.19200 28.36000 8.71100 1.000 15.83789 88 GLN A N 1
ATOM 566 C CA . GLN A 1 88 ? -4.91500 27.44600 9.80800 1.000 17.91843 88 GLN A CA 1
ATOM 567 C C . GLN A 1 88 ? -3.52500 26.85500 9.63200 1.000 21.55610 88 GLN A C 1
ATOM 568 O O . GLN A 1 88 ? -3.11900 26.50400 8.51900 1.000 18.27523 88 GLN A O 1
ATOM 574 N N . THR A 1 89 ? -2.79300 26.76700 10.74300 1.000 20.34630 89 THR A N 1
ATOM 575 C CA . THR A 1 89 ? -1.36100 26.46600 10.72100 1.000 19.61724 89 THR A CA 1
ATOM 576 C C . THR A 1 89 ? -1.03600 25.22100 9.89700 1.000 17.29119 89 THR A C 1
ATOM 577 O O . THR A 1 89 ? -0.22200 25.27200 8.97000 1.000 21.69863 89 THR A O 1
ATOM 581 N N . GLU A 1 90 ? -1.66300 24.08200 10.21600 1.000 15.38876 90 GLU A N 1
ATOM 582 C CA . GLU A 1 90 ? -1.25500 22.86000 9.52700 1.000 20.92268 90 GLU A CA 1
ATOM 583 C C . GLU A 1 90 ? -1.60000 22.88900 8.04400 1.000 19.86335 90 GLU A C 1
ATOM 584 O O . GLU A 1 90 ? -0.97600 22.16000 7.27400 1.000 20.33032 90 GLU A O 1
ATOM 590 N N . TYR A 1 91 ? -2.54200 23.74000 7.61200 1.000 18.53975 91 TYR A N 1
ATOM 591 C CA . TYR A 1 91 ? -2.83300 23.82400 6.18500 1.000 15.94521 91 TYR A CA 1
ATOM 592 C C . TYR A 1 91 ? -1.79900 24.65500 5.43300 1.000 18.08291 91 TYR A C 1
ATOM 593 O O . TYR A 1 91 ? -1.63300 24.47500 4.22100 1.000 18.13875 91 TYR A O 1
ATOM 602 N N . GLY A 1 92 ? -1.10200 25.55500 6.12600 1.000 18.67853 92 GLY A N 1
ATOM 603 C CA . GLY A 1 92 ? -0.14500 26.43600 5.48900 1.000 16.40781 92 GLY A CA 1
ATOM 604 C C . GLY A 1 92 ? -0.15000 27.83400 6.06800 1.000 18.25005 92 GLY A C 1
ATOM 605 O O . GLY A 1 92 ? -0.52800 28.04200 7.23100 1.000 21.94283 92 GLY A O 1
ATOM 606 N N . ASP A 1 93 ? 0.26800 28.80700 5.26800 1.000 19.81752 93 ASP A N 1
ATOM 607 C CA . ASP A 1 93 ? 0.25800 30.20900 5.65900 1.000 19.37421 93 ASP A CA 1
ATOM 608 C C . ASP A 1 93 ? -0.22600 31.01700 4.45800 1.000 20.44761 93 ASP A C 1
ATOM 609 O O . ASP A 1 93 ? -0.66600 30.45500 3.44800 1.000 18.29423 93 ASP A O 1
ATOM 614 N N . LEU A 1 94 ? -0.12000 32.34700 4.53900 1.000 18.06643 94 LEU A N 1
ATOM 615 C CA . LEU A 1 94 ? -0.65900 33.15300 3.44400 1.000 17.73068 94 LEU A CA 1
ATOM 616 C C . LEU A 1 94 ? 0.13000 32.97600 2.15500 1.000 19.60651 94 LEU A C 1
ATOM 617 O O . LEU A 1 94 ? -0.44300 33.10000 1.06700 1.000 20.57168 94 LEU A O 1
ATOM 622 N N . ASP A 1 95 ? 1.43200 32.67100 2.24800 1.000 23.99607 95 ASP A N 1
ATOM 623 C CA . ASP A 1 95 ? 2.21100 32.34000 1.05600 1.000 16.08579 95 ASP A CA 1
ATOM 624 C C . ASP A 1 95 ? 1.69600 31.06300 0.40400 1.000 19.28607 95 ASP A C 1
ATOM 625 O O . ASP A 1 95 ? 1.56300 30.98900 -0.82400 1.000 21.74285 95 ASP A O 1
ATOM 630 N N . ALA A 1 96 ? 1.44000 30.03000 1.21400 1.000 16.39723 96 ALA A N 1
ATOM 631 C CA . ALA A 1 96 ? 0.88300 28.78500 0.69100 1.000 15.65945 96 ALA A CA 1
ATOM 632 C C . ALA A 1 96 ? -0.44000 29.03600 -0.01100 1.000 17.73856 96 ALA A C 1
ATOM 633 O O . ALA A 1 96 ? -0.70400 28.47500 -1.08100 1.000 18.28555 96 ALA A O 1
ATOM 635 N N . PHE A 1 97 ? -1.26800 29.91300 0.55400 1.000 17.48691 97 PHE A N 1
ATOM 636 C CA . PHE A 1 97 ? -2.49000 30.30400 -0.13800 1.000 20.44612 97 PHE A CA 1
ATOM 637 C C . PHE A 1 97 ? -2.18100 30.97200 -1.47600 1.000 19.51241 97 PHE A C 1
ATOM 638 O O . PHE A 1 97 ? -2.80600 30.65500 -2.50200 1.000 15.72236 97 PHE A O 1
ATOM 646 N N . GLN A 1 98 ? -1.22200 31.90900 -1.48400 1.000 20.83250 98 GLN A N 1
ATOM 647 C CA . GLN A 1 98 ? -0.89200 32.62600 -2.71800 1.000 21.76687 98 GLN A CA 1
ATOM 648 C C . GLN A 1 98 ? -0.42100 31.67900 -3.80800 1.000 19.28699 98 GLN A C 1
ATOM 649 O O . GLN A 1 98 ? -0.81400 31.82600 -4.97400 1.000 19.53057 98 GLN A O 1
ATOM 655 N N . ARG A 1 99 ? 0.41600 30.69500 -3.45600 1.000 20.59192 99 ARG A N 1
ATOM 656 C CA . ARG A 1 99 ? 0.86200 29.73400 -4.46800 1.000 22.18537 99 ARG A CA 1
ATOM 657 C C . ARG A 1 99 ? -0.31300 28.92700 -5.00700 1.000 16.89850 99 ARG A C 1
ATOM 658 O O . ARG A 1 99 ? -0.38600 28.65600 -6.21100 1.000 19.91346 99 ARG A O 1
ATOM 666 N N . LEU A 1 100 ? -1.24100 28.53300 -4.12800 1.000 19.44027 100 LEU A N 1
ATOM 667 C CA . LEU A 1 100 ? -2.47000 27.87800 -4.57600 1.000 19.08595 100 LEU A CA 1
ATOM 668 C C . LEU A 1 100 ? -3.23600 28.76900 -5.54900 1.000 17.79752 100 LEU A C 1
ATOM 669 O O . LEU A 1 100 ? -3.68300 28.31800 -6.60900 1.000 19.82658 100 LEU A O 1
ATOM 674 N N . SER A 1 101 ? -3.39500 30.04100 -5.19100 1.000 17.43202 101 SER A N 1
ATOM 675 C CA . SER A 1 101 ? -4.12000 30.99000 -6.02500 1.000 19.02042 101 SER A CA 1
ATOM 676 C C . SER A 1 101 ? -3.40100 31.21900 -7.35200 1.000 22.28289 101 SER A C 1
ATOM 677 O O . SER A 1 101 ? -4.02500 31.17800 -8.41900 1.000 21.62940 101 SER A O 1
ATOM 680 N N . ASP A 1 102 ? -2.07500 31.43200 -7.30800 1.000 21.31271 102 ASP A N 1
ATOM 681 C CA . ASP A 1 102 ? -1.30200 31.61900 -8.54000 1.000 19.92878 102 ASP A CA 1
ATOM 682 C C . ASP A 1 102 ? -1.39400 30.39600 -9.45100 1.000 22.46426 102 ASP A C 1
ATOM 683 O O . ASP A 1 102 ? -1.53800 30.53100 -10.67100 1.000 21.61487 102 ASP A O 1
ATOM 688 N N . LYS A 1 103 ? -1.29000 29.19000 -8.88100 1.000 21.03874 103 LYS A N 1
ATOM 689 C CA . LYS A 1 103 ? -1.40200 27.97600 -9.68900 1.000 22.11861 103 LYS A CA 1
ATOM 690 C C . LYS A 1 103 ? -2.77600 27.86600 -10.35300 1.000 20.83408 103 LYS A C 1
ATOM 691 O O . LYS A 1 103 ? -2.88000 27.47900 -11.52600 1.000 19.06984 103 LYS A O 1
ATOM 697 N N . CYS A 1 104 ? -3.84600 28.18800 -9.61500 1.000 17.25204 104 CYS A N 1
ATOM 698 C CA . CYS A 1 104 ? -5.17100 28.22700 -10.22900 1.000 20.22122 104 CYS A CA 1
ATOM 699 C C . CYS A 1 104 ? -5.19300 29.16400 -11.42500 1.000 19.26560 104 CYS A C 1
ATOM 700 O O . CYS A 1 104 ? -5.77100 28.83500 -12.47500 1.000 22.32656 104 CYS A O 1
ATOM 703 N N . LYS A 1 105 ? -4.56800 30.34100 -11.27800 1.000 20.54184 105 LYS A N 1
ATOM 704 C CA . LYS A 1 105 ? -4.53500 31.33100 -12.35600 1.000 22.12230 105 LYS A CA 1
ATOM 705 C C . LYS A 1 105 ? -3.83400 30.79500 -13.59900 1.000 19.79101 105 LYS A C 1
ATOM 706 O O . LYS A 1 105 ? -4.40100 30.86200 -14.68300 1.000 16.95724 105 LYS A O 1
ATOM 710 N N . GLN A 1 106 ? -2.62900 30.21800 -13.45800 1.000 22.72342 106 GLN A N 1
ATOM 711 C CA . GLN A 1 106 ? -1.99300 29.59800 -14.60000 1.000 23.81841 106 GLN A CA 1
ATOM 712 C C . GLN A 1 106 ? -2.88700 28.61400 -15.27300 1.000 18.48928 106 GLN A C 1
ATOM 713 O O . GLN A 1 106 ? -2.89400 28.58700 -16.50000 1.000 24.66303 106 GLN A O 1
ATOM 719 N N . LEU A 1 107 ? -3.46800 27.66300 -14.52000 1.000 19.44093 107 LEU A N 1
ATOM 720 C CA . LEU A 1 107 ? -4.24700 26.58200 -15.12000 1.000 21.64103 107 LEU A CA 1
ATOM 721 C C . LEU A 1 107 ? -5.60600 27.06700 -15.64100 1.000 21.27421 107 LEU A C 1
ATOM 722 O O . LEU A 1 107 ? -6.32900 26.33200 -16.32200 1.000 25.58125 107 LEU A O 1
ATOM 727 N N . GLY A 1 108 ? -5.97500 28.29700 -15.31900 1.000 23.80561 108 GLY A N 1
ATOM 728 C CA . GLY A 1 108 ? -7.29900 28.78500 -15.67600 1.000 16.11688 108 GLY A CA 1
ATOM 729 C C . GLY A 1 108 ? -8.39100 28.18100 -14.82900 1.000 16.65412 108 GLY A C 1
ATOM 730 O O . GLY A 1 108 ? -9.46700 27.89600 -15.34700 1.000 21.18762 108 GLY A O 1
ATOM 731 N N . LEU A 1 109 ? -8.13900 27.97400 -13.53800 1.000 19.08559 109 LEU A N 1
ATOM 732 C CA . LEU A 1 109 ? -9.15200 27.49500 -12.60600 1.000 19.08749 109 LEU A CA 1
ATOM 733 C C . LEU A 1 109 ? -9.56600 28.62000 -11.66600 1.000 19.80968 109 LEU A C 1
ATOM 734 O O . LEU A 1 109 ? -8.72200 29.40000 -11.21200 1.000 19.91287 109 LEU A O 1
ATOM 739 N N . HIS A 1 110 ? -10.85100 28.67800 -11.33100 1.000 15.90372 110 HIS A N 1
ATOM 740 C CA . HIS A 1 110 ? -11.33800 29.69800 -10.41100 1.000 14.78901 110 HIS A CA 1
ATOM 741 C C . HIS A 1 110 ? -11.37100 29.16900 -8.98700 1.000 16.41765 110 HIS A C 1
ATOM 742 O O . HIS A 1 110 ? -11.93900 28.10700 -8.72600 1.000 20.52181 110 HIS A O 1
ATOM 749 N N . LEU A 1 111 ? -10.78900 29.92300 -8.06000 1.000 14.93359 111 LEU A N 1
ATOM 750 C CA . LEU A 1 111 ? -10.71300 29.47300 -6.68200 1.000 14.88131 111 LEU A CA 1
ATOM 751 C C . LEU A 1 111 ? -11.88000 30.04700 -5.88500 1.000 16.20635 111 LEU A C 1
ATOM 752 O O . LEU A 1 111 ? -12.12700 31.25800 -5.90700 1.000 15.99417 111 LEU A O 1
ATOM 757 N N . ILE A 1 112 ? -12.59500 29.16400 -5.19500 1.000 12.68309 112 ILE A N 1
ATOM 758 C CA . ILE A 1 112 ? -13.76800 29.48800 -4.39200 1.000 13.34290 112 ILE A CA 1
ATOM 759 C C . ILE A 1 112 ? -13.47900 29.08200 -2.94800 1.000 14.89318 112 ILE A C 1
ATOM 760 O O . ILE A 1 112 ? -13.16800 27.91300 -2.68100 1.000 12.76837 112 ILE A O 1
ATOM 765 N N . LEU A 1 113 ? -13.60300 30.02600 -2.02200 1.000 14.96370 113 LEU A N 1
ATOM 766 C CA . LEU A 1 113 ? -13.34000 29.77100 -0.61000 1.000 14.99851 113 LEU A CA 1
ATOM 767 C C . LEU A 1 113 ? -14.64400 29.59100 0.16900 1.000 13.81911 113 LEU A C 1
ATOM 768 O O . LEU A 1 113 ? -15.69000 30.12900 -0.19700 1.000 13.98414 113 LEU A O 1
ATOM 773 N N . ASP A 1 114 ? -14.56300 28.85400 1.27000 1.000 10.25905 114 ASP A N 1
ATOM 774 C CA . ASP A 1 114 ? -15.73100 28.59100 2.10000 1.000 13.81360 114 ASP A CA 1
ATOM 775 C C . ASP A 1 114 ? -15.89500 29.73600 3.10100 1.000 16.60653 114 ASP A C 1
ATOM 776 O O . ASP A 1 114 ? -15.01700 29.98000 3.93600 1.000 15.21659 114 ASP A O 1
ATOM 781 N N . PHE A 1 115 ? -17.00700 30.45000 2.99100 1.000 15.51142 115 PHE A N 1
ATOM 782 C CA . PHE A 1 115 ? -17.31400 31.60300 3.82800 1.000 13.11598 115 PHE A CA 1
ATOM 783 C C . PHE A 1 115 ? -18.36300 31.16100 4.84200 1.000 13.84245 115 PHE A C 1
ATOM 784 O O . PHE A 1 115 ? -19.43100 30.67400 4.45500 1.000 13.10509 115 PHE A O 1
ATOM 792 N N . VAL A 1 116 ? -18.04200 31.28600 6.12800 1.000 12.82175 116 VAL A N 1
ATOM 793 C CA . VAL A 1 116 ? -18.88900 30.75900 7.20000 1.000 13.32398 116 VAL A CA 1
ATOM 794 C C . VAL A 1 116 ? -19.40600 31.91800 8.04900 1.000 14.91827 116 VAL A C 1
ATOM 795 O O . VAL A 1 116 ? -18.94400 32.11900 9.18100 1.000 12.71906 116 VAL A O 1
ATOM 799 N N . PRO A 1 117 ? -20.35200 32.71500 7.55100 1.000 15.70690 117 PRO A N 1
ATOM 800 C CA . PRO A 1 117 ? -20.74600 33.92800 8.29000 1.000 16.84212 117 PRO A CA 1
ATOM 801 C C . PRO A 1 117 ? -21.61800 33.67800 9.50200 1.000 14.60358 117 PRO A C 1
ATOM 802 O O . PRO A 1 117 ? -21.73500 34.57300 10.34900 1.000 16.26634 117 PRO A O 1
ATOM 806 N N . ASN A 1 118 ? -22.26300 32.52200 9.61100 1.000 15.67841 118 ASN A N 1
ATOM 807 C CA . ASN A 1 118 ? -23.31200 32.42700 10.61000 1.000 13.72349 118 ASN A CA 1
ATOM 808 C C . ASN A 1 118 ? -22.75700 32.46700 12.02100 1.000 12.11583 118 ASN A C 1
ATOM 809 O O . ASN A 1 118 ? -23.45800 32.89900 12.94000 1.000 14.36519 118 ASN A O 1
ATOM 814 N N . HIS A 1 119 ? -21.51800 32.02800 12.21200 1.000 8.45857 119 HIS A N 1
ATOM 815 C CA . HIS A 1 119 ? -21.00400 31.80100 13.55500 1.000 12.51923 119 HIS A CA 1
ATOM 816 C C . HIS A 1 119 ? -19.49100 31.87200 13.51100 1.000 13.62993 119 HIS A C 1
ATOM 817 O O . HIS A 1 119 ? -18.87000 31.73900 12.45200 1.000 14.03642 119 HIS A O 1
ATOM 824 N N . THR A 1 120 ? -18.90600 32.06600 14.67900 1.000 15.39476 120 THR A N 1
ATOM 825 C CA . THR A 1 120 ? -17.47300 31.99000 14.86100 1.000 13.55131 120 THR A CA 1
ATOM 826 C C . THR A 1 120 ? -17.19000 30.87000 15.84300 1.000 15.48360 120 THR A C 1
ATOM 827 O O . THR A 1 120 ? -18.10100 30.32000 16.46200 1.000 12.86821 120 THR A O 1
ATOM 831 N N . SER A 1 121 ? -15.90800 30.54600 16.00400 1.000 15.98698 121 SER A N 1
ATOM 832 C CA . SER A 1 121 ? -15.52500 29.69400 17.11600 1.000 14.42361 121 SER A CA 1
ATOM 833 C C . SER A 1 121 ? -15.82000 30.39800 18.43500 1.000 12.94049 121 SER A C 1
ATOM 834 O O . SER A 1 121 ? -15.78000 31.62800 18.52800 1.000 15.20695 121 SER A O 1
ATOM 837 N N . ASP A 1 122 ? -16.11000 29.61000 19.47500 1.000 15.86820 122 ASP A N 1
ATOM 838 C CA . ASP A 1 122 ? -16.16200 30.23800 20.79300 1.000 15.53274 122 ASP A CA 1
ATOM 839 C C . ASP A 1 122 ? -14.77000 30.57700 21.32200 1.000 19.70409 122 ASP A C 1
ATOM 840 O O . ASP A 1 122 ? -14.65000 31.17900 22.39400 1.000 21.39703 122 ASP A O 1
ATOM 845 N N . GLN A 1 123 ? -13.71600 30.22400 20.59400 1.000 19.94162 123 GLN A N 1
ATOM 846 C CA . GLN A 1 123 ? -12.38500 30.71000 20.91500 1.000 22.41428 123 GLN A CA 1
ATOM 847 C C . GLN A 1 123 ? -12.05800 32.01600 20.20100 1.000 19.98011 123 GLN A C 1
ATOM 848 O O . GLN A 1 123 ? -10.97800 32.57000 20.41900 1.000 22.85584 123 GLN A O 1
ATOM 854 N N . HIS A 1 124 ? -12.93600 32.50300 19.33000 1.000 22.83433 124 HIS A N 1
ATOM 855 C CA . HIS A 1 124 ? -12.66400 33.77000 18.66500 1.000 21.47580 124 HIS A CA 1
ATOM 856 C C . HIS A 1 124 ? -12.52100 34.87700 19.69300 1.000 20.57526 124 HIS A C 1
ATOM 857 O O . HIS A 1 124 ? -13.26300 34.92600 20.67700 1.000 18.95829 124 HIS A O 1
ATOM 864 N N . GLU A 1 125 ? -11.56000 35.77200 19.44600 1.000 20.02353 125 GLU A N 1
ATOM 865 C CA . GLU A 1 125 ? -11.37700 36.93300 20.31100 1.000 26.11841 125 GLU A CA 1
ATOM 866 C C . GLU A 1 125 ? -12.67100 37.72900 20.47400 1.000 23.14513 125 GLU A C 1
ATOM 867 O O . GLU A 1 125 ? -12.96200 38.22100 21.56900 1.000 21.21197 125 GLU A O 1
ATOM 873 N N . TYR A 1 126 ? -13.46500 37.86900 19.40200 1.000 18.93979 126 TYR A N 1
ATOM 874 C CA . TYR A 1 126 ? -14.70400 38.63500 19.53000 1.000 22.10266 126 TYR A CA 1
ATOM 875 C C . TYR A 1 126 ? -15.62900 37.99400 20.55600 1.000 21.84838 126 TYR A C 1
ATOM 876 O O . TYR A 1 126 ? -16.30200 38.69300 21.32500 1.000 17.82947 126 TYR A O 1
ATOM 885 N N . PHE A 1 127 ? -15.66200 36.65800 20.59700 1.000 20.50495 127 PHE A N 1
ATOM 886 C CA . PHE A 1 127 ? -16.55500 35.99500 21.53700 1.000 21.79403 127 PHE A CA 1
ATOM 887 C C . PHE A 1 127 ? -16.03100 36.07900 22.96300 1.000 18.47228 127 PHE A C 1
ATOM 888 O O . PHE A 1 127 ? -16.80500 36.34400 23.89000 1.000 18.62389 127 PHE A O 1
ATOM 896 N N . LYS A 1 128 ? -14.73500 35.82700 23.16500 1.000 20.38187 128 LYS A N 1
ATOM 897 C CA . LYS A 1 128 ? -14.15700 35.99500 24.49900 1.000 25.32814 128 LYS A CA 1
ATOM 898 C C . LYS A 1 128 ? -14.41600 37.39400 25.03300 1.000 26.39668 128 LYS A C 1
ATOM 899 O O . LYS A 1 128 ? -14.75900 37.56800 26.21000 1.000 30.42129 128 LYS A O 1
ATOM 905 N N . LYS A 1 129 ? -14.27200 38.40700 24.17800 1.000 24.23709 129 LYS A N 1
ATOM 906 C CA . LYS A 1 129 ? -14.54700 39.76600 24.61700 1.000 23.98481 129 LYS A CA 1
ATOM 907 C C . LYS A 1 129 ? -16.03600 40.00000 24.79200 1.000 24.51105 129 LYS A C 1
ATOM 908 O O . LYS A 1 129 ? -16.43900 40.73600 25.70000 1.000 24.87922 129 LYS A O 1
ATOM 914 N N . SER A 1 130 ? -16.86500 39.36800 23.95200 1.000 21.24592 130 SER A N 1
ATOM 915 C CA . SER A 1 130 ? -18.31000 39.44700 24.13900 1.000 20.59888 130 SER A CA 1
ATOM 916 C C . SER A 1 130 ? -18.71900 38.89900 25.50000 1.000 24.11298 130 SER A C 1
ATOM 917 O O . SER A 1 130 ? -19.55600 39.49300 26.19200 1.000 21.37635 130 SER A O 1
ATOM 920 N N . VAL A 1 131 ? -18.13800 37.76200 25.90200 1.000 22.27333 131 VAL A N 1
ATOM 921 C CA . VAL A 1 131 ? -18.49700 37.15800 27.18200 1.000 23.85003 131 VAL A CA 1
ATOM 922 C C . VAL A 1 131 ? -18.20400 38.12400 28.32500 1.000 26.32566 131 VAL A C 1
ATOM 923 O O . VAL A 1 131 ? -18.91400 38.13700 29.33600 1.000 27.33949 131 VAL A O 1
ATOM 927 N N . GLN A 1 132 ? -17.20000 38.98100 28.16300 1.000 26.96545 132 GLN A N 1
ATOM 928 C CA . GLN A 1 132 ? -16.81300 39.93300 29.19400 1.000 29.27561 132 GLN A CA 1
ATOM 929 C C . GLN A 1 132 ? -17.53700 41.26400 29.07200 1.000 27.17056 132 GLN A C 1
ATOM 930 O O . GLN A 1 132 ? -17.17200 42.21500 29.76900 1.000 26.46227 132 GLN A O 1
ATOM 936 N N . LYS A 1 133 ? -18.53800 41.35200 28.19700 1.000 26.09089 133 LYS A N 1
ATOM 937 C CA . LYS A 1 133 ? -19.26300 42.59600 27.93700 1.000 30.52147 133 LYS A CA 1
ATOM 938 C C . LYS A 1 133 ? -18.34100 43.73700 27.53000 1.000 28.10338 133 LYS A C 1
ATOM 939 O O . LYS A 1 133 ? -18.61400 44.89700 27.83600 1.000 30.59630 133 LYS A O 1
ATOM 945 N N . ASP A 1 134 ? -17.32500 43.41900 26.74500 1.000 28.87892 134 ASP A N 1
ATOM 946 C CA . ASP A 1 134 ? -16.48100 44.45400 26.10300 1.000 27.72047 134 ASP A CA 1
ATOM 947 C C . ASP A 1 134 ? -17.43200 45.37300 25.32800 1.000 31.16847 134 ASP A C 1
ATOM 948 O O . ASP A 1 134 ? -18.26800 44.89600 24.58400 1.000 29.21762 134 ASP A O 1
ATOM 953 N N . GLU A 1 135 ? -17.24900 46.67200 25.45300 1.000 28.20382 135 GLU A N 1
ATOM 954 C CA . GLU A 1 135 ? -18.16800 47.63700 24.80400 1.000 28.60800 135 GLU A CA 1
ATOM 955 C C . GLU A 1 135 ? -18.27100 47.42300 23.29800 1.000 23.11533 135 GLU A C 1
ATOM 956 O O . GLU A 1 135 ? -19.32600 47.57900 22.79900 1.000 27.20233 135 GLU A O 1
ATOM 959 N N . THR A 1 136 ? -17.18200 47.09400 22.63100 1.000 28.09716 136 THR A N 1
ATOM 960 C CA . THR A 1 136 ? -17.18900 46.85600 21.17900 1.000 28.65278 136 THR A CA 1
ATOM 961 C C . THR A 1 136 ? -17.82500 45.50900 20.84700 1.000 25.17416 136 THR A C 1
ATOM 962 O O . THR A 1 136 ? -18.55700 45.51900 19.94700 1.000 23.83667 136 THR A O 1
ATOM 966 N N . TYR A 1 137 ? -17.63700 44.46500 21.65300 1.000 23.59219 137 TYR A N 1
ATOM 967 C CA . TYR A 1 137 ? -18.07000 43.14300 21.23200 1.000 23.60212 137 TYR A CA 1
ATOM 968 C C . TYR A 1 137 ? -19.22600 42.57200 22.04200 1.000 24.24096 137 TYR A C 1
ATOM 969 O O . TYR A 1 137 ? -19.70900 41.48700 21.70700 1.000 29.85324 137 TYR A O 1
ATOM 978 N N . LYS A 1 138 ? -19.71000 43.28700 23.05900 1.000 25.30259 138 LYS A N 1
ATOM 979 C CA . LYS A 1 138 ? -20.86100 42.89200 23.86800 1.000 25.09795 138 LYS A CA 1
ATOM 980 C C . LYS A 1 138 ? -21.99400 42.37200 22.99700 1.000 24.39811 138 LYS A C 1
ATOM 981 O O . LYS A 1 138 ? -22.62700 41.36200 23.32100 1.000 22.24116 138 LYS A O 1
ATOM 984 N N . ASP A 1 139 ? -22.23300 43.05400 21.87700 1.000 22.77475 139 ASP A N 1
ATOM 985 C CA . ASP A 1 139 ? -23.36800 42.79300 21.00700 1.000 22.06333 139 ASP A CA 1
ATOM 986 C C . ASP A 1 139 ? -22.97700 42.11200 19.70200 1.000 19.84610 139 ASP A C 1
ATOM 987 O O . ASP A 1 139 ? -23.79000 42.09900 18.76600 1.000 15.90608 139 ASP A O 1
ATOM 992 N N . PHE A 1 140 ? -21.75100 41.57800 19.58700 1.000 16.89212 140 PHE A N 1
ATOM 993 C CA . PHE A 1 140 ? -21.45800 40.79600 18.38700 1.000 19.45391 140 PHE A CA 1
ATOM 994 C C . PHE A 1 140 ? -22.22900 39.49000 18.31100 1.000 16.95903 140 PHE A C 1
ATOM 995 O O . PHE A 1 140 ? -22.37700 38.95100 17.21700 1.000 17.90473 140 PHE A O 1
ATOM 1003 N N . TYR A 1 141 ? -22.71500 38.96500 19.42400 1.000 18.86092 141 TYR A N 1
ATOM 1004 C CA . TYR A 1 141 ? -23.40500 37.68700 19.42100 1.000 17.22794 141 TYR A CA 1
ATOM 1005 C C . TYR A 1 141 ? -24.83200 37.90500 19.91100 1.000 21.55237 141 TYR A C 1
ATOM 1006 O O . TYR A 1 141 ? -25.22900 39.02700 20.24200 1.000 16.39065 141 TYR A O 1
ATOM 1015 N N . VAL A 1 142 ? -25.62300 36.83500 19.92700 1.000 14.14497 142 VAL A N 1
ATOM 1016 C CA . VAL A 1 142 ? -27.03800 36.93200 20.25700 1.000 15.15740 142 VAL A CA 1
ATOM 1017 C C . VAL A 1 142 ? -27.19700 36.43900 21.68800 1.000 19.07964 142 VAL A C 1
ATOM 1018 O O . VAL A 1 142 ? -27.22000 35.23300 21.95100 1.000 18.94009 142 VAL A O 1
ATOM 1022 N N . TRP A 1 143 ? -27.31500 37.38000 22.61900 1.000 17.84849 143 TRP A N 1
ATOM 1023 C CA . TRP A 1 143 ? -27.42200 37.06900 24.03500 1.000 19.82146 143 TRP A CA 1
ATOM 1024 C C . TRP A 1 143 ? -28.81400 37.39900 24.54700 1.000 20.84527 143 TRP A C 1
ATOM 1025 O O . TRP A 1 143 ? -29.45800 38.33500 24.07000 1.000 21.43865 143 TRP A O 1
ATOM 1036 N N . HIS A 1 144 ? -29.26400 36.63400 25.54500 1.000 20.95537 144 HIS A N 1
ATOM 1037 C CA . HIS A 1 144 ? -30.53100 36.91100 26.20600 1.000 18.46849 144 HIS A CA 1
ATOM 1038 C C . HIS A 1 144 ? -30.54000 36.18400 27.53600 1.000 19.25193 144 HIS A C 1
ATOM 1039 O O . HIS A 1 144 ? -30.04800 35.04800 27.60800 1.000 22.29359 144 HIS A O 1
ATOM 1046 N N . PRO A 1 145 ? -31.07000 36.79400 28.60100 1.000 20.94363 145 PRO A N 1
ATOM 1047 C CA . PRO A 1 145 ? -30.96300 36.18200 29.93800 1.000 21.48548 145 PRO A CA 1
ATOM 1048 C C . PRO A 1 145 ? -31.92900 35.03100 30.19400 1.000 22.00144 145 PRO A C 1
ATOM 1049 O O . PRO A 1 145 ? -31.79100 34.34900 31.21700 1.000 19.76938 145 PRO A O 1
ATOM 1053 N N . GLY A 1 146 ? -32.88300 34.78100 29.30900 1.000 24.03735 146 GLY A N 1
ATOM 1054 C CA . GLY A 1 146 ? -33.90100 33.84500 29.75500 1.000 25.67150 146 GLY A CA 1
ATOM 1055 C C . GLY A 1 146 ? -34.73300 34.43300 30.89300 1.000 21.92600 146 GLY A C 1
ATOM 1056 O O . GLY A 1 146 ? -34.70700 35.63100 31.18500 1.000 23.50595 146 GLY A O 1
ATOM 1057 N N . VAL A 1 147 ? -35.43400 33.55100 31.56900 1.000 22.31805 147 VAL A N 1
ATOM 1058 C CA . VAL A 1 147 ? -36.29000 33.87100 32.73400 1.000 23.03343 147 VAL A CA 1
ATOM 1059 C C . VAL A 1 147 ? -36.05400 32.83400 33.82700 1.000 29.15011 147 VAL A C 1
ATOM 1060 O O . VAL A 1 147 ? -35.99400 31.68300 33.52200 1.000 29.72722 147 VAL A O 1
ATOM 1064 N N . HIS A 1 148 ? -35.89700 33.28300 35.06400 1.000 31.11382 148 HIS A N 1
ATOM 1065 C CA . HIS A 1 148 ? -35.81400 32.35800 36.21300 1.000 34.04001 148 HIS A CA 1
ATOM 1066 C C . HIS A 1 148 ? -37.21200 31.80600 36.39500 1.000 43.04788 148 HIS A C 1
ATOM 1067 O O . HIS A 1 148 ? -38.14700 32.55600 36.23800 1.000 48.17791 148 HIS A O 1
ATOM 1074 N N . GLY A 1 149 ? -37.34900 30.51800 36.65600 1.000 44.96881 149 GLY A N 1
ATOM 1075 C CA . GLY A 1 149 ? -38.71300 29.98400 36.74500 1.000 44.11725 149 GLY A CA 1
ATOM 1076 C C . GLY A 1 149 ? -38.97200 29.35000 38.08000 1.000 50.17695 149 GLY A C 1
ATOM 1077 O O . GLY A 1 149 ? -38.11300 29.44300 38.93700 1.000 47.76971 149 GLY A O 1
ATOM 1078 N N . PRO A 1 150 ? -40.07100 28.58900 38.22800 1.000 54.23250 150 PRO A N 1
ATOM 1079 C CA . PRO A 1 150 ? -40.41900 27.95200 39.48800 1.000 56.14111 150 PRO A CA 1
ATOM 1080 C C . PRO A 1 150 ? -39.34300 26.98600 39.97700 1.000 53.29936 150 PRO A C 1
ATOM 1081 O O . PRO A 1 150 ? -38.73800 26.36300 39.19500 1.000 59.81828 150 PRO A O 1
ATOM 1085 N N . ASN A 1 151 ? -39.13000 26.92100 41.28100 1.000 49.73957 151 ASN A N 1
ATOM 1086 C CA . ASN A 1 151 ? -38.14700 25.95700 41.82400 1.000 49.54232 151 ASN A CA 1
ATOM 1087 C C . ASN A 1 151 ? -36.74500 26.39900 41.43300 1.000 47.19655 151 ASN A C 1
ATOM 1088 O O . ASN A 1 151 ? -35.93300 25.55700 41.12800 1.000 50.48672 151 ASN A O 1
ATOM 1089 N N . ASN A 1 152 ? -36.52500 27.70100 41.40300 1.000 53.91124 152 ASN A N 1
ATOM 1090 C CA . ASN A 1 152 ? -35.21300 28.29400 41.06300 1.000 51.20121 152 ASN A CA 1
ATOM 1091 C C . ASN A 1 152 ? -34.59900 27.68000 39.80700 1.000 47.21206 152 ASN A C 1
ATOM 1092 O O . ASN A 1 152 ? -33.40800 27.40200 39.84800 1.000 47.63508 152 ASN A O 1
ATOM 1097 N N . THR A 1 153 ? -35.37100 27.52400 38.73100 1.000 48.83809 153 THR A N 1
ATOM 1098 C CA . THR A 1 153 ? -34.85800 26.90400 37.48200 1.000 41.33545 153 THR A CA 1
ATOM 1099 C C . THR A 1 153 ? -34.67000 27.96100 36.40000 1.000 37.52377 153 THR A C 1
ATOM 1100 O O . THR A 1 153 ? -35.32900 28.95800 36.46400 1.000 44.13437 153 THR A O 1
ATOM 1104 N N . LYS A 1 154 ? -33.80100 27.72900 35.43100 1.000 34.33567 154 LYS A N 1
ATOM 1105 C CA . LYS A 1 154 ? -33.63000 28.74400 34.36500 1.000 33.48441 154 LYS A CA 1
ATOM 1106 C C . LYS A 1 154 ? -34.35600 28.29100 33.09800 1.000 29.62549 154 LYS A C 1
ATOM 1107 O O . LYS A 1 154 ? -34.16600 27.17700 32.70600 1.000 37.58171 154 LYS A O 1
ATOM 1112 N N . VAL A 1 155 ? -35.21500 29.12900 32.54300 1.000 27.80050 155 VAL A N 1
ATOM 1113 C CA . VAL A 1 155 ? -35.91300 28.85300 31.28800 1.000 22.03152 155 VAL A CA 1
ATOM 1114 C C . VAL A 1 155 ? -35.17400 29.58300 30.17300 1.000 27.52738 155 VAL A C 1
ATOM 1115 O O . VAL A 1 155 ? -34.93500 30.79100 30.30100 1.000 24.44428 155 VAL A O 1
ATOM 1119 N N . PRO A 1 156 ? -34.79700 28.90700 29.08800 1.000 23.64065 156 PRO A N 1
ATOM 1120 C CA . PRO A 1 156 ? -34.05100 29.56900 28.01700 1.000 20.27021 156 PRO A CA 1
ATOM 1121 C C . PRO A 1 156 ? -34.91700 30.59100 27.30500 1.000 21.50416 156 PRO A C 1
ATOM 1122 O O . PRO A 1 156 ? -36.15000 30.55700 27.42900 1.000 21.74371 156 PRO A O 1
ATOM 1126 N N . PRO A 1 157 ? -34.30800 31.50100 26.53500 1.000 19.44938 157 PRO A N 1
ATOM 1127 C CA . PRO A 1 157 ? -35.08300 32.59200 25.91400 1.000 18.96709 157 PRO A CA 1
ATOM 1128 C C . PRO A 1 157 ? -36.13300 32.13100 24.92900 1.000 19.11676 157 PRO A C 1
ATOM 1129 O O . PRO A 1 157 ? -37.08600 32.87500 24.68400 1.000 15.89954 157 PRO A O 1
ATOM 1133 N N . SER A 1 158 ? -35.97800 30.95700 24.32600 1.000 20.31667 158 SER A N 1
ATOM 1134 C CA . SER A 1 158 ? -36.99200 30.40300 23.44300 1.000 19.56502 158 SER A CA 1
ATOM 1135 C C . SER A 1 158 ? -36.82900 28.89600 23.45100 1.000 20.93983 158 SER A C 1
ATOM 1136 O O . SER A 1 158 ? -35.93100 28.35900 24.10200 1.000 22.10173 158 SER A O 1
ATOM 1139 N N . ASN A 1 159 ? -37.70300 28.21300 22.71100 1.000 23.99663 159 ASN A N 1
ATOM 1140 C CA . ASN A 1 159 ? -37.70900 26.75600 22.65600 1.000 19.88771 159 ASN A CA 1
ATOM 1141 C C . ASN A 1 159 ? -36.90100 26.21800 21.48500 1.000 19.45870 159 ASN A C 1
ATOM 1142 O O . ASN A 1 159 ? -36.98700 25.02500 21.19200 1.000 21.31585 159 ASN A O 1
ATOM 1147 N N . TRP A 1 160 ? -36.10800 27.07300 20.83200 1.000 22.85488 160 TRP A N 1
ATOM 1148 C CA . TRP A 1 160 ? -35.40500 26.72600 19.60200 1.000 16.88942 160 TRP A CA 1
ATOM 1149 C C . TRP A 1 160 ? -34.41600 25.58400 19.81900 1.000 16.67842 160 TRP A C 1
ATOM 1150 O O . TRP A 1 160 ? -33.80900 25.44700 20.89000 1.000 18.22551 160 TRP A O 1
ATOM 1161 N N . ILE A 1 161 ? -34.24600 24.76600 18.77800 1.000 17.48182 161 ILE A N 1
ATOM 1162 C CA . ILE A 1 161 ? -33.41400 23.56700 18.82700 1.000 18.65948 161 ILE A CA 1
ATOM 1163 C C . ILE A 1 161 ? -32.24300 23.69500 17.85300 1.000 16.13271 161 ILE A C 1
ATOM 1164 O O . ILE A 1 161 ? -32.41400 24.10300 16.69600 1.000 13.86241 161 ILE A O 1
ATOM 1169 N N . SER A 1 162 ? -31.05800 23.31700 18.33000 1.000 15.96269 162 SER A N 1
ATOM 1170 C CA . SER A 1 162 ? -29.83600 23.31400 17.53100 1.000 19.10626 162 SER A CA 1
ATOM 1171 C C . SER A 1 162 ? -29.85800 22.21000 16.47200 1.000 17.60100 162 SER A C 1
ATOM 1172 O O . SER A 1 162 ? -30.40300 21.12300 16.69100 1.000 18.25145 162 SER A O 1
ATOM 1175 N N . VAL A 1 163 ? -29.23400 22.50300 15.32000 1.000 16.38136 163 VAL A N 1
ATOM 1176 C CA . VAL A 1 163 ? -29.07500 21.53400 14.23200 1.000 14.95867 163 VAL A CA 1
ATOM 1177 C C . VAL A 1 163 ? -28.36500 20.27800 14.71600 1.000 14.05072 163 VAL A C 1
ATOM 1178 O O . VAL A 1 163 ? -28.62600 19.17600 14.22400 1.000 19.66410 163 VAL A O 1
ATOM 1182 N N . PHE A 1 164 ? -27.45500 20.41600 15.67100 1.000 17.42908 164 PHE A N 1
ATOM 1183 C CA . PHE A 1 164 ? -26.75400 19.28900 16.27400 1.000 17.80359 164 PHE A CA 1
ATOM 1184 C C . PHE A 1 164 ? -27.45200 18.75200 17.53500 1.000 18.17376 164 PHE A C 1
ATOM 1185 O O . PHE A 1 164 ? -26.80600 18.06800 18.33700 1.000 18.90105 164 PHE A O 1
ATOM 1193 N N . ARG A 1 165 ? -28.73400 19.09800 17.74000 1.000 18.99974 165 ARG A N 1
ATOM 1194 C CA . ARG A 1 165 ? -29.62100 18.58000 18.78800 1.000 19.46740 165 ARG A CA 1
ATOM 1195 C C . ARG A 1 165 ? -29.48400 19.32700 20.11300 1.000 22.15069 165 ARG A C 1
ATOM 1196 O O . ARG A 1 165 ? -28.42700 19.89100 20.42700 1.000 21.17180 165 ARG A O 1
ATOM 1204 N N . GLY A 1 166 ? -30.55800 19.32500 20.90500 1.000 21.08694 166 GLY A N 1
ATOM 1205 C CA . GLY A 1 166 ? -30.57300 20.08300 22.13700 1.000 16.94516 166 GLY A CA 1
ATOM 1206 C C . GLY A 1 166 ? -30.87900 21.54900 21.88300 1.000 23.14741 166 GLY A C 1
ATOM 1207 O O . GLY A 1 166 ? -31.00500 22.02200 20.74000 1.000 15.09206 166 GLY A O 1
ATOM 1208 N N . SER A 1 167 ? -31.00300 22.28200 22.99000 1.000 17.60958 167 SER A N 1
ATOM 1209 C CA . SER A 1 167 ? -31.32000 23.69900 22.91200 1.000 21.07098 167 SER A CA 1
ATOM 1210 C C . SER A 1 167 ? -30.25900 24.45000 22.11300 1.000 17.26089 167 SER A C 1
ATOM 1211 O O . SER A 1 167 ? -29.06700 24.15000 22.19600 1.000 16.40876 167 SER A O 1
ATOM 1214 N N . SER A 1 168 ? -30.69400 25.44600 21.35000 1.000 13.80222 168 SER A N 1
ATOM 1215 C CA . SER A 1 168 ? -29.75900 26.32500 20.66500 1.000 20.39926 168 SER A CA 1
ATOM 1216 C C . SER A 1 168 ? -29.37700 27.53600 21.52400 1.000 18.19217 168 SER A C 1
ATOM 1217 O O . SER A 1 168 ? -28.73900 28.47200 21.03500 1.000 17.94119 168 SER A O 1
ATOM 1220 N N . TRP A 1 169 ? -29.76100 27.53100 22.79300 1.000 22.79388 169 TRP A N 1
ATOM 1221 C CA . TRP A 1 169 ? -29.31700 28.51500 23.76600 1.000 21.06967 169 TRP A CA 1
ATOM 1222 C C . TRP A 1 169 ? -28.36700 27.82400 24.73700 1.000 19.37425 169 TRP A C 1
ATOM 1223 O O . TRP A 1 169 ? -28.65900 26.72400 25.22400 1.000 22.69642 169 TRP A O 1
ATOM 1234 N N . GLU A 1 170 ? -27.21900 28.44400 24.98800 1.000 18.76468 170 GLU A N 1
ATOM 1235 C CA . GLU A 1 170 ? -26.20900 27.88800 25.87800 1.000 18.09976 170 GLU A CA 1
ATOM 1236 C C . GLU A 1 170 ? -25.93200 28.90200 26.97800 1.000 19.64223 170 GLU A C 1
ATOM 1237 O O . GLU A 1 170 ? -25.61300 30.05800 26.69000 1.000 21.36995 170 GLU A O 1
ATOM 1243 N N . TRP A 1 171 ? -26.08500 28.47500 28.22700 1.000 22.21987 171 TRP A N 1
ATOM 1244 C CA . TRP A 1 171 ? -25.86500 29.35900 29.36200 1.000 22.88248 171 TRP A CA 1
ATOM 1245 C C . TRP A 1 171 ? -24.38000 29.63400 29.53800 1.000 19.85308 171 TRP A C 1
ATOM 1246 O O . TRP A 1 171 ? -23.55200 28.72000 29.48100 1.000 20.19138 171 TRP A O 1
ATOM 1257 N N . ASN A 1 172 ? -24.05200 30.90400 29.75400 1.000 18.45680 172 ASN A N 1
ATOM 1258 C CA . ASN A 1 172 ? -22.69600 31.32400 30.07600 1.000 23.57754 172 ASN A CA 1
ATOM 1259 C C . ASN A 1 172 ? -22.70700 31.91800 31.47600 1.000 25.30231 172 ASN A C 1
ATOM 1260 O O . ASN A 1 172 ? -23.33900 32.95600 31.70700 1.000 22.22221 172 ASN A O 1
ATOM 1265 N N . GLU A 1 173 ? -22.00300 31.26300 32.40200 1.000 32.51660 173 GLU A N 1
ATOM 1266 C CA . GLU A 1 173 ? -22.00800 31.69900 33.79600 1.000 28.19652 173 GLU A CA 1
ATOM 1267 C C . GLU A 1 173 ? -21.36200 33.07400 33.95700 1.000 28.59516 173 GLU A C 1
ATOM 1268 O O . GLU A 1 173 ? -21.90500 33.94900 34.64500 1.000 29.09374 173 GLU A O 1
ATOM 1274 N N . GLU A 1 174 ? -20.20700 33.29000 33.32400 1.000 27.67481 174 GLU A N 1
ATOM 1275 C CA . GLU A 1 174 ? -19.53100 34.57800 33.45100 1.000 27.69145 174 GLU A CA 1
ATOM 1276 C C . GLU A 1 174 ? -20.44200 35.72500 33.03000 1.000 30.00505 174 GLU A C 1
ATOM 1277 O O . GLU A 1 174 ? -20.61400 36.70000 33.76900 1.000 34.55103 174 GLU A O 1
ATOM 1283 N N . ARG A 1 175 ? -21.04400 35.63000 31.84700 1.000 26.97283 175 ARG A N 1
ATOM 1284 C CA . ARG A 1 175 ? -21.87500 36.73500 31.39300 1.000 24.45891 175 ARG A CA 1
ATOM 1285 C C . ARG A 1 175 ? -23.27700 36.70600 31.99000 1.000 28.93949 175 ARG A C 1
ATOM 1286 O O . ARG A 1 175 ? -23.98100 37.72400 31.93800 1.000 26.15470 175 ARG A O 1
ATOM 1294 N N . GLN A 1 176 ? -23.69900 35.57800 32.56400 1.000 26.41430 176 GLN A N 1
ATOM 1295 C CA . GLN A 1 176 ? -25.03000 35.47200 33.16300 1.000 21.75691 176 GLN A CA 1
ATOM 1296 C C . GLN A 1 176 ? -26.12500 35.65400 32.11700 1.000 24.80625 176 GLN A C 1
ATOM 1297 O O . GLN A 1 176 ? -27.17000 36.25300 32.38700 1.000 22.70699 176 GLN A O 1
ATOM 1303 N N . GLU A 1 177 ? -25.88500 35.13500 30.90800 1.000 25.64256 177 GLU A N 1
ATOM 1304 C CA . GLU A 1 177 ? -26.89200 35.11700 29.85400 1.000 18.27964 177 GLU A CA 1
ATOM 1305 C C . GLU A 1 177 ? -26.69800 33.86400 29.02300 1.000 21.51237 177 GLU A C 1
ATOM 1306 O O . GLU A 1 177 ? -25.66700 33.18800 29.10100 1.000 19.71074 177 GLU A O 1
ATOM 1312 N N . PHE A 1 178 ? -27.71800 33.55400 28.23300 1.000 20.09279 178 PHE A N 1
ATOM 1313 C CA . PHE A 1 178 ? -27.61200 32.54700 27.19400 1.000 18.57335 178 PHE A CA 1
ATOM 1314 C C . PHE A 1 178 ? -27.14300 33.22100 25.91200 1.000 21.55739 178 PHE A C 1
ATOM 1315 O O . PHE A 1 178 ? -27.57900 34.33100 25.59600 1.000 17.42730 178 PHE A O 1
ATOM 1323 N N . TYR A 1 179 ? -26.28400 32.53300 25.15700 1.000 18.73015 179 TYR A N 1
ATOM 1324 C CA . TYR A 1 179 ? -25.96100 32.93100 23.79500 1.000 20.30814 179 TYR A CA 1
ATOM 1325 C C . TYR A 1 179 ? -26.55100 31.92300 22.81500 1.000 20.91563 179 TYR A C 1
ATOM 1326 O O . TYR A 1 179 ? -26.62900 30.72400 23.10500 1.000 17.87006 179 TYR A O 1
ATOM 1335 N N . LEU A 1 180 ? -26.91100 32.42800 21.66000 1.000 18.25332 180 LEU A N 1
ATOM 1336 C CA . LEU A 1 180 ? -27.50300 31.59500 20.61700 1.000 17.14113 180 LEU A CA 1
ATOM 1337 C C . LEU A 1 180 ? -26.44800 30.77400 19.85700 1.000 19.79918 180 LEU A C 1
ATOM 1338 O O . LEU A 1 180 ? -25.40600 31.27600 19.54400 1.000 16.88765 180 LEU A O 1
ATOM 1343 N N . HIS A 1 181 ? -26.73000 29.49800 19.68100 1.000 17.08720 181 HIS A N 1
ATOM 1344 C CA . HIS A 1 181 ? -25.88900 28.62500 18.83300 1.000 16.15744 181 HIS A CA 1
ATOM 1345 C C . HIS A 1 181 ? -26.81600 27.77600 17.97300 1.000 18.16936 181 HIS A C 1
ATOM 1346 O O . HIS A 1 181 ? -27.37900 26.86100 18.44100 1.000 16.91119 181 HIS A O 1
ATOM 1353 N N . GLN A 1 182 ? -26.95400 28.11500 16.71900 1.000 15.44175 182 GLN A N 1
ATOM 1354 C CA . GLN A 1 182 ? -27.78200 27.27700 15.83700 1.000 17.37640 182 GLN A CA 1
ATOM 1355 C C . GLN A 1 182 ? -27.08100 25.95800 15.52600 1.000 17.77436 182 GLN A C 1
ATOM 1356 O O . GLN A 1 182 ? -27.74200 25.03700 15.29500 1.000 14.07079 182 GLN A O 1
ATOM 1362 N N . PHE A 1 183 ? -25.75900 25.94700 15.60000 1.000 15.32903 183 PHE A N 1
ATOM 1363 C CA . PHE A 1 183 ? -24.96500 24.72600 15.37900 1.000 14.03640 183 PHE A CA 1
ATOM 1364 C C . PHE A 1 183 ? -24.38600 24.26100 16.71500 1.000 17.26477 183 PHE A C 1
ATOM 1365 O O . PHE A 1 183 ? -25.12800 24.13000 17.62200 1.000 17.85070 183 PHE A O 1
ATOM 1373 N N . LEU A 1 184 ? -23.09400 24.03500 16.80900 1.000 16.90794 184 LEU A N 1
ATOM 1374 C CA . LEU A 1 184 ? -22.52900 23.56900 18.09100 1.000 19.35759 184 LEU A CA 1
ATOM 1375 C C . LEU A 1 184 ? -22.36500 24.74400 19.04900 1.000 22.69706 184 LEU A C 1
ATOM 1376 O O . LEU A 1 184 ? -22.32100 25.85600 18.60500 1.000 17.62286 184 LEU A O 1
ATOM 1381 N N . LYS A 1 185 ? -22.30300 24.44800 20.34300 1.000 24.44786 185 LYS A N 1
ATOM 1382 C CA . LYS A 1 185 ? -22.13000 25.44400 21.43600 1.000 22.83618 185 LYS A CA 1
ATOM 1383 C C . LYS A 1 185 ? -20.76000 26.10000 21.28400 1.000 22.04368 185 LYS A C 1
ATOM 1384 O O . LYS A 1 185 ? -20.61100 27.22000 21.64300 1.000 21.57231 185 LYS A O 1
ATOM 1388 N N . GLU A 1 186 ? -19.87000 25.44900 20.55300 1.000 17.29494 186 GLU A N 1
ATOM 1389 C CA . GLU A 1 186 ? -18.52500 25.96300 20.20500 1.000 17.26219 186 GLU A CA 1
ATOM 1390 C C . GLU A 1 186 ? -18.61700 26.90400 19.00000 1.000 18.75259 186 GLU A C 1
ATOM 1391 O O . GLU A 1 186 ? -17.63900 27.50200 18.63400 1.000 14.46050 186 GLU A O 1
ATOM 1397 N N . GLN A 1 187 ? -19.78000 26.96700 18.37800 1.000 18.40881 187 GLN A N 1
ATOM 1398 C CA . GLN A 1 187 ? -19.98000 27.83300 17.21900 1.000 16.88923 187 GLN A CA 1
ATOM 1399 C C . GLN A 1 187 ? -21.01800 28.87100 17.57200 1.000 18.14816 187 GLN A C 1
ATOM 1400 O O . GLN A 1 187 ? -22.07600 28.80500 17.07300 1.000 17.69523 187 GLN A O 1
ATOM 1406 N N . PRO A 1 188 ? -20.87500 30.01000 18.52200 1.000 19.58485 188 PRO A N 1
ATOM 1407 C CA . PRO A 1 188 ? -21.79600 31.10200 18.80600 1.000 16.48186 188 PRO A CA 1
ATOM 1408 C C . PRO A 1 188 ? -22.14900 31.89700 17.53700 1.000 14.88904 188 PRO A C 1
ATOM 1409 O O . PRO A 1 188 ? -21.29500 32.24000 16.82400 1.000 12.73627 188 PRO A O 1
ATOM 1413 N N . ASP A 1 189 ? -23.44400 32.09200 17.32600 1.000 12.82150 189 ASP A N 1
ATOM 1414 C CA . ASP A 1 189 ? -24.03100 32.82900 16.19000 1.000 14.39258 189 ASP A CA 1
ATOM 1415 C C . ASP A 1 189 ? -23.69000 34.32000 16.24700 1.000 15.22815 189 ASP A C 1
ATOM 1416 O O . ASP A 1 189 ? -23.83300 34.92600 17.27200 1.000 13.91188 189 ASP A O 1
ATOM 1421 N N . LEU A 1 190 ? -23.23900 34.84500 15.12800 1.000 13.91453 190 LEU A N 1
ATOM 1422 C CA . LEU A 1 190 ? -23.00800 36.29200 14.94600 1.000 13.82231 190 LEU A CA 1
ATOM 1423 C C . LEU A 1 190 ? -24.35600 37.02100 14.89100 1.000 14.82569 190 LEU A C 1
ATOM 1424 O O . LEU A 1 190 ? -25.27000 36.47600 14.39700 1.000 13.32665 190 LEU A O 1
ATOM 1429 N N . ASN A 1 191 ? -24.41100 38.23200 15.43700 1.000 15.24511 191 ASN A N 1
ATOM 1430 C CA . ASN A 1 191 ? -25.63400 39.02200 15.52100 1.000 16.45218 191 ASN A CA 1
ATOM 1431 C C . ASN A 1 191 ? -25.64800 39.98800 14.34200 1.000 17.68074 191 ASN A C 1
ATOM 1432 O O . ASN A 1 191 ? -25.11200 41.09400 14.41600 1.000 16.30424 191 ASN A O 1
ATOM 1437 N N . TYR A 1 192 ? -26.26600 39.56200 13.23900 1.000 13.96534 192 TYR A N 1
ATOM 1438 C CA . TYR A 1 192 ? -26.29900 40.41100 12.05500 1.000 14.76575 192 TYR A CA 1
ATOM 1439 C C . TYR A 1 192 ? -27.30700 41.55300 12.15900 1.000 23.92869 192 TYR A C 1
ATOM 1440 O O . TYR A 1 192 ? -27.47400 42.29300 11.17900 1.000 17.41133 192 TYR A O 1
ATOM 1449 N N . ARG A 1 193 ? -27.98200 41.71800 13.30700 1.000 19.76903 193 ARG A N 1
ATOM 1450 C CA . ARG A 1 193 ? -28.71000 42.96000 13.55200 1.000 22.02620 193 ARG A CA 1
ATOM 1451 C C . ARG A 1 193 ? -27.78300 44.06300 14.05000 1.000 22.88772 193 ARG A C 1
ATOM 1452 O O . ARG A 1 193 ? -28.18300 45.23200 14.08900 1.000 18.24684 193 ARG A O 1
ATOM 1460 N N . ASN A 1 194 ? -26.55000 43.71600 14.38800 1.000 17.76932 194 ASN A N 1
ATOM 1461 C CA . ASN A 1 194 ? -25.55800 44.68600 14.80600 1.000 18.45227 194 ASN A CA 1
ATOM 1462 C C . ASN A 1 194 ? -24.81800 45.20400 13.57600 1.000 22.48259 194 ASN A C 1
ATOM 1463 O O . ASN A 1 194 ? -24.15600 44.41300 12.88300 1.000 16.25444 194 ASN A O 1
ATOM 1468 N N . PRO A 1 195 ? -24.90400 46.50200 13.26700 1.000 19.14500 195 PRO A N 1
ATOM 1469 C CA . PRO A 1 195 ? -24.23900 47.01800 12.05500 1.000 16.26973 195 PRO A CA 1
ATOM 1470 C C . PRO A 1 195 ? -22.73200 46.80800 12.06000 1.000 22.20325 195 PRO A C 1
ATOM 1471 O O . PRO A 1 195 ? -22.13800 46.63200 10.99000 1.000 21.21821 195 PRO A O 1
ATOM 1475 N N . ALA A 1 196 ? -22.09400 46.82300 13.23600 1.000 20.58004 196 ALA A N 1
ATOM 1476 C CA . ALA A 1 196 ? -20.66100 46.55000 13.31400 1.000 21.19892 196 ALA A CA 1
ATOM 1477 C C . ALA A 1 196 ? -20.33300 45.15300 12.79400 1.000 18.71619 196 ALA A C 1
ATOM 1478 O O . ALA A 1 196 ? -19.29600 44.95300 12.14800 1.000 19.88707 196 ALA A O 1
ATOM 1480 N N . VAL A 1 197 ? -21.19300 44.17000 13.09900 1.000 15.24434 197 VAL A N 1
ATOM 1481 C CA . VAL A 1 197 ? -21.02500 42.81400 12.58300 1.000 15.68877 197 VAL A CA 1
ATOM 1482 C C . VAL A 1 197 ? -21.21600 42.79900 11.07000 1.000 14.56687 197 VAL A C 1
ATOM 1483 O O . VAL A 1 197 ? -20.44300 42.17200 10.34100 1.000 13.86296 197 VAL A O 1
ATOM 1487 N N . VAL A 1 198 ? -22.24800 43.48800 10.57700 1.000 15.19758 198 VAL A N 1
ATOM 1488 C CA . VAL A 1 198 ? -22.50000 43.53300 9.13700 1.000 15.89624 198 VAL A CA 1
ATOM 1489 C C . VAL A 1 198 ? -21.25900 44.03000 8.40500 1.000 21.21586 198 VAL A C 1
ATOM 1490 O O . VAL A 1 198 ? -20.76200 43.38800 7.46700 1.000 15.82798 198 VAL A O 1
ATOM 1494 N N . GLU A 1 199 ? -20.72000 45.16800 8.85000 1.000 16.61380 199 GLU A N 1
ATOM 1495 C CA . GLU A 1 199 ? -19.55200 45.73500 8.18400 1.000 20.95744 199 GLU A CA 1
ATOM 1496 C C . GLU A 1 199 ? -18.34200 44.80700 8.29100 1.000 23.54446 199 GLU A C 1
ATOM 1497 O O . GLU A 1 199 ? -17.62700 44.59000 7.30500 1.000 20.16314 199 GLU A O 1
ATOM 1503 N N . GLU A 1 200 ? -18.10100 44.25000 9.48300 1.000 18.78571 200 GLU A N 1
ATOM 1504 C CA . GLU A 1 200 ? -16.91000 43.44000 9.68600 1.000 16.35104 200 GLU A CA 1
ATOM 1505 C C . GLU A 1 200 ? -16.90600 42.21700 8.77900 1.000 20.20676 200 GLU A C 1
ATOM 1506 O O . GLU A 1 200 ? -15.86100 41.84300 8.23500 1.000 19.58040 200 GLU A O 1
ATOM 1512 N N . MET A 1 201 ? -18.06500 41.58500 8.59000 1.000 16.33192 201 MET A N 1
ATOM 1513 C CA . MET A 1 201 ? -18.09500 40.36300 7.79900 1.000 16.85801 201 MET A CA 1
ATOM 1514 C C . MET A 1 201 ? -18.03500 40.61900 6.30100 1.000 17.49735 201 MET A C 1
ATOM 1515 O O . MET A 1 201 ? -17.57500 39.74200 5.56300 1.000 18.30503 201 MET A O 1
ATOM 1520 N N . LYS A 1 202 ? -18.46900 41.78300 5.81700 1.000 14.52007 202 LYS A N 1
ATOM 1521 C CA . LYS A 1 202 ? -18.20100 42.02800 4.41500 1.000 18.39828 202 LYS A CA 1
ATOM 1522 C C . LYS A 1 202 ? -16.78300 42.53600 4.18500 1.000 17.43597 202 LYS A C 1
ATOM 1523 O O . LYS A 1 202 ? -16.25800 42.39400 3.07300 1.000 16.00934 202 LYS A O 1
ATOM 1529 N N . ASN A 1 203 ? -16.10700 43.02400 5.22100 1.000 15.73911 203 ASN A N 1
ATOM 1530 C CA . ASN A 1 203 ? -14.68300 43.27600 5.05200 1.000 15.15817 203 ASN A CA 1
ATOM 1531 C C . ASN A 1 203 ? -13.89300 41.97300 5.01700 1.000 17.98230 203 ASN A C 1
ATOM 1532 O O . ASN A 1 203 ? -12.81700 41.92300 4.41100 1.000 19.48782 203 ASN A O 1
ATOM 1537 N N . VAL A 1 204 ? -14.40400 40.91100 5.64700 1.000 15.30548 204 VAL A N 1
ATOM 1538 C CA . VAL A 1 204 ? -13.80200 39.59800 5.45500 1.000 15.86248 204 VAL A CA 1
ATOM 1539 C C . VAL A 1 204 ? -13.87500 39.20100 3.98400 1.000 14.58830 204 VAL A C 1
ATOM 1540 O O . VAL A 1 204 ? -12.90000 38.70000 3.41100 1.000 18.41517 204 VAL A O 1
ATOM 1544 N N . LEU A 1 205 ? -15.02600 39.42700 3.34500 1.000 14.48408 205 LEU A N 1
ATOM 1545 C CA . LEU A 1 205 ? -15.14300 39.11200 1.92200 1.000 13.73383 205 LEU A CA 1
ATOM 1546 C C . LEU A 1 205 ? -14.16900 39.94400 1.09100 1.000 17.50622 205 LEU A C 1
ATOM 1547 O O . LEU A 1 205 ? -13.54700 39.42600 0.15500 1.000 17.50406 205 LEU A O 1
ATOM 1552 N N . ARG A 1 206 ? -14.03000 41.23800 1.40900 1.000 14.02922 206 ARG A N 1
ATOM 1553 C CA . ARG A 1 206 ? -13.09400 42.08100 0.66900 1.000 16.70240 206 ARG A CA 1
ATOM 1554 C C . ARG A 1 206 ? -11.65500 41.63100 0.88200 1.000 17.81284 206 ARG A C 1
ATOM 1555 O O . ARG A 1 206 ? -10.85100 41.63800 -0.05600 1.000 17.62186 206 ARG A O 1
ATOM 1563 N N . TYR A 1 207 ? -11.31400 41.25200 2.11400 1.000 17.09129 207 TYR A N 1
ATOM 1564 C CA . TYR A 1 207 ? -9.97400 40.76600 2.42200 1.000 16.34132 207 TYR A CA 1
ATOM 1565 C C . TYR A 1 207 ? -9.55300 39.66100 1.45800 1.000 20.37385 207 TYR A C 1
ATOM 1566 O O . TYR A 1 207 ? -8.43500 39.67300 0.92700 1.000 15.48841 207 TYR A O 1
ATOM 1575 N N . TRP A 1 208 ? -10.45100 38.69900 1.21200 1.000 14.63824 208 TRP A N 1
ATOM 1576 C CA . TRP A 1 208 ? -10.12200 37.59200 0.33100 1.000 15.75608 208 TRP A CA 1
ATOM 1577 C C . TRP A 1 208 ? -10.34900 37.92700 -1.13000 1.000 15.83523 208 TRP A C 1
ATOM 1578 O O . TRP A 1 208 ? -9.58400 37.46000 -1.98100 1.000 15.62403 208 TRP A O 1
ATOM 1589 N N . LEU A 1 209 ? -11.36700 38.73300 -1.44500 1.000 15.45333 209 LEU A N 1
ATOM 1590 C CA . LEU A 1 209 ? -11.49800 39.23100 -2.81100 1.000 17.60015 209 LEU A CA 1
ATOM 1591 C C . LEU A 1 209 ? -10.25800 40.02600 -3.21200 1.000 16.20404 209 LEU A C 1
ATOM 1592 O O . LEU A 1 209 ? -9.79000 39.91900 -4.35200 1.000 17.85608 209 LEU A O 1
ATOM 1597 N N . ASP A 1 210 ? -9.67800 40.78300 -2.26500 1.000 18.24702 210 ASP A N 1
ATOM 1598 C CA . ASP A 1 210 ? -8.45100 41.53300 -2.54300 1.000 19.43977 210 ASP A CA 1
ATOM 1599 C C . ASP A 1 210 ? -7.30000 40.60300 -2.86200 1.000 24.82756 210 ASP A C 1
ATOM 1600 O O . ASP A 1 210 ? -6.33700 41.00100 -3.53200 1.000 23.42775 210 ASP A O 1
ATOM 1605 N N . ARG A 1 211 ? -7.36400 39.37600 -2.36900 1.000 21.44628 211 ARG A N 1
ATOM 1606 C CA . ARG A 1 211 ? -6.27900 38.43100 -2.54100 1.000 21.19279 211 ARG A CA 1
ATOM 1607 C C . ARG A 1 211 ? -6.53000 37.44600 -3.68200 1.000 20.01786 211 ARG A C 1
ATOM 1608 O O . ARG A 1 211 ? -5.78900 36.46800 -3.81500 1.000 24.54211 211 ARG A O 1
ATOM 1616 N N . GLY A 1 212 ? -7.54400 37.69000 -4.51600 1.000 16.09681 212 GLY A N 1
ATOM 1617 C CA . GLY A 1 212 ? -7.61500 37.06800 -5.82700 1.000 16.23769 212 GLY A CA 1
ATOM 1618 C C . GLY A 1 212 ? -8.65900 35.99500 -6.03400 1.000 17.02423 212 GLY A C 1
ATOM 1619 O O . GLY A 1 212 ? -8.72300 35.45000 -7.14200 1.000 19.61024 212 GLY A O 1
ATOM 1620 N N . VAL A 1 213 ? -9.51000 35.69500 -5.04200 1.000 15.63591 213 VAL A N 1
ATOM 1621 C CA . VAL A 1 213 ? -10.42500 34.56600 -5.18800 1.000 16.85388 213 VAL A CA 1
ATOM 1622 C C . VAL A 1 213 ? -11.53500 34.91000 -6.18100 1.000 13.76984 213 VAL A C 1
ATOM 1623 O O . VAL A 1 213 ? -11.90500 36.07400 -6.37100 1.000 14.91824 213 VAL A O 1
ATOM 1627 N N . SER A 1 214 ? -12.07500 33.89200 -6.82900 1.000 17.04083 214 SER A N 1
ATOM 1628 C CA . SER A 1 214 ? -13.14100 34.14100 -7.78600 1.000 16.96827 214 SER A CA 1
ATOM 1629 C C . SER A 1 214 ? -14.52900 34.09300 -7.15400 1.000 14.97880 214 SER A C 1
ATOM 1630 O O . SER A 1 214 ? -15.52000 34.30600 -7.85500 1.000 19.30397 214 SER A O 1
ATOM 1633 N N . GLY A 1 215 ? -14.63300 33.84600 -5.86500 1.000 15.38045 215 GLY A N 1
ATOM 1634 C CA . GLY A 1 215 ? -15.92700 33.83200 -5.21800 1.000 16.75591 215 GLY A CA 1
ATOM 1635 C C . GLY A 1 215 ? -15.93100 32.96200 -3.97500 1.000 16.62662 215 GLY A C 1
ATOM 1636 O O . GLY A 1 215 ? -14.89000 32.53600 -3.47500 1.000 14.37254 215 GLY A O 1
ATOM 1637 N N . PHE A 1 216 ? -17.14200 32.72100 -3.47700 1.000 15.36729 216 PHE A N 1
ATOM 1638 C CA . PHE A 1 216 ? -17.32700 32.07700 -2.19000 1.000 13.96286 216 PHE A CA 1
ATOM 1639 C C . PHE A 1 216 ? -18.47700 31.09200 -2.27000 1.000 13.74239 216 PHE A C 1
ATOM 1640 O O . PHE A 1 216 ? -19.44000 31.30300 -3.01200 1.000 11.93707 216 PHE A O 1
ATOM 1648 N N . ARG A 1 217 ? -18.33600 29.99600 -1.52000 1.000 13.17886 217 ARG A N 1
ATOM 1649 C CA . ARG A 1 217 ? -19.44300 29.12800 -1.12700 1.000 13.09858 217 ARG A CA 1
ATOM 1650 C C . ARG A 1 217 ? -19.81500 29.52400 0.30100 1.000 15.92597 217 ARG A C 1
ATOM 1651 O O . ARG A 1 217 ? -18.95200 29.52900 1.18300 1.000 12.46570 217 ARG A O 1
ATOM 1659 N N . ILE A 1 218 ? -21.07900 29.86300 0.53100 1.000 12.62605 218 ILE A N 1
ATOM 1660 C CA . ILE A 1 218 ? -21.48500 30.49000 1.78500 1.000 14.41514 218 ILE A CA 1
ATOM 1661 C C . ILE A 1 218 ? -22.24300 29.47700 2.62700 1.000 14.46558 218 ILE A C 1
ATOM 1662 O O . ILE A 1 218 ? -23.28600 28.96200 2.20900 1.000 15.43892 218 ILE A O 1
ATOM 1667 N N . ASP A 1 219 ? -21.73000 29.24200 3.83000 1.000 13.11419 219 ASP A N 1
ATOM 1668 C CA . ASP A 1 219 ? -22.19300 28.21100 4.74300 1.000 11.54600 219 ASP A CA 1
ATOM 1669 C C . ASP A 1 219 ? -23.50800 28.60900 5.40900 1.000 12.34999 219 ASP A C 1
ATOM 1670 O O . ASP A 1 219 ? -23.68100 29.75700 5.83300 1.000 15.40070 219 ASP A O 1
ATOM 1675 N N . ALA A 1 220 ? -24.44100 27.65700 5.48000 1.000 10.68860 220 ALA A N 1
ATOM 1676 C CA . ALA A 1 220 ? -25.62100 27.73800 6.36200 1.000 11.38719 220 ALA A CA 1
ATOM 1677 C C . ALA A 1 220 ? -26.45800 28.99500 6.13600 1.000 12.38961 220 ALA A C 1
ATOM 1678 O O . ALA A 1 220 ? -26.91100 29.63200 7.08600 1.000 15.05011 220 ALA A O 1
ATOM 1680 N N . VAL A 1 221 ? -26.70000 29.35600 4.88100 1.000 16.03164 221 VAL A N 1
ATOM 1681 C CA . VAL A 1 221 ? -27.38700 30.62300 4.63600 1.000 13.74942 221 VAL A CA 1
ATOM 1682 C C . VAL A 1 221 ? -28.78500 30.67600 5.26300 1.000 18.67249 221 VAL A C 1
ATOM 1683 O O . VAL A 1 221 ? -29.16200 31.75500 5.72800 1.000 18.20700 221 VAL A O 1
ATOM 1687 N N . PRO A 1 222 ? -29.58300 29.59500 5.35100 1.000 13.86286 222 PRO A N 1
ATOM 1688 C CA . PRO A 1 222 ? -30.93400 29.75800 5.93200 1.000 13.42616 222 PRO A CA 1
ATOM 1689 C C . PRO A 1 222 ? -30.95600 30.20800 7.38100 1.000 15.90431 222 PRO A C 1
ATOM 1690 O O . PRO A 1 222 ? -32.01500 30.64100 7.85100 1.000 18.16593 222 PRO A O 1
ATOM 1694 N N . TYR A 1 223 ? -29.84600 30.11200 8.10900 1.000 15.35004 223 TYR A N 1
ATOM 1695 C CA . TYR A 1 223 ? -29.83400 30.31600 9.55000 1.000 13.59279 223 TYR A CA 1
ATOM 1696 C C . TYR A 1 223 ? -29.25300 31.66500 9.96900 1.000 16.00860 223 TYR A C 1
ATOM 1697 O O . TYR A 1 223 ? -29.02200 31.88400 11.15800 1.000 16.78544 223 TYR A O 1
ATOM 1706 N N . LEU A 1 224 ? -28.99200 32.56200 9.02400 1.000 18.12525 224 LEU A N 1
ATOM 1707 C CA . LEU A 1 224 ? -28.27200 33.79700 9.31000 1.000 16.77672 224 LEU A CA 1
ATOM 1708 C C . LEU A 1 224 ? -28.99500 34.67200 10.33000 1.000 18.85638 224 LEU A C 1
ATOM 1709 O O . LEU A 1 224 ? -28.49400 34.89700 11.44100 1.000 16.04611 224 LEU A O 1
ATOM 1714 N N . PHE A 1 225 ? -30.17300 35.16400 9.95600 1.000 14.87187 225 PHE A N 1
ATOM 1715 C CA . PHE A 1 225 ? -31.00500 35.96400 10.83900 1.000 14.30341 225 PHE A CA 1
ATOM 1716 C C . PHE A 1 225 ? -32.02400 35.08400 11.54800 1.000 16.70769 225 PHE A C 1
ATOM 1717 O O . PHE A 1 225 ? -32.58600 34.16500 10.95300 1.000 19.48133 225 PHE A O 1
ATOM 1725 N N . GLU A 1 226 ? -32.26100 35.37100 12.82100 1.000 17.69492 226 GLU A N 1
ATOM 1726 C CA . GLU A 1 226 ? -33.45000 34.90200 13.51800 1.000 16.31296 226 GLU A CA 1
ATOM 1727 C C . GLU A 1 226 ? -34.39500 36.08800 13.68800 1.000 22.37325 226 GLU A C 1
ATOM 1728 O O . GLU A 1 226 ? -33.99200 37.24600 13.53300 1.000 22.39830 226 GLU A O 1
ATOM 1734 N N . SER A 1 227 ? -35.66200 35.80800 13.98800 1.000 18.17810 227 SER A N 1
ATOM 1735 C CA . SER A 1 227 ? -36.57200 36.92400 14.21800 1.000 19.76434 227 SER A CA 1
ATOM 1736 C C . SER A 1 227 ? -36.14600 37.71100 15.46300 1.000 24.22910 227 SER A C 1
ATOM 1737 O O . SER A 1 227 ? -35.44000 37.20700 16.33800 1.000 25.87853 227 SER A O 1
ATOM 1740 N N . ASP A 1 228 ? -36.56800 38.97100 15.52700 1.000 23.86181 228 ASP A N 1
ATOM 1741 C CA . ASP A 1 228 ? -36.10000 39.85300 16.58200 1.000 24.94437 228 ASP A CA 1
ATOM 1742 C C . ASP A 1 228 ? -36.90000 39.65700 17.87100 1.000 25.35017 228 ASP A C 1
ATOM 1743 O O . ASP A 1 228 ? -37.85400 38.87300 17.94500 1.000 23.96455 228 ASP A O 1
ATOM 1748 N N . ILE A 1 229 ? -36.47600 40.35900 18.92300 1.000 29.16833 229 ILE A N 1
ATOM 1749 C CA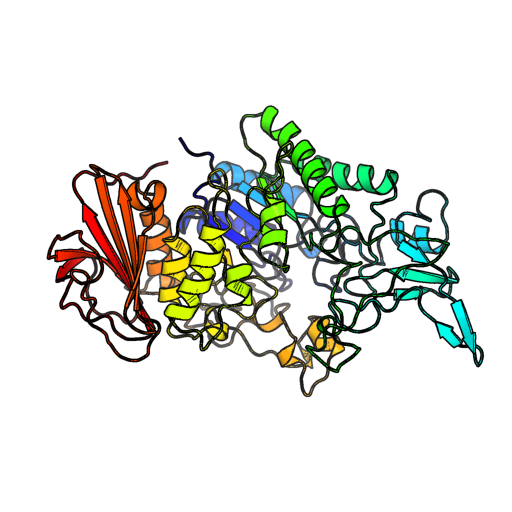 . ILE A 1 229 ? -37.22700 40.35900 20.17200 1.000 27.37860 229 ILE A CA 1
ATOM 1750 C C . ILE A 1 229 ? -38.47500 41.20500 19.99600 1.000 26.01357 229 ILE A C 1
ATOM 1751 O O . ILE A 1 229 ? -38.45200 42.25200 19.33900 1.000 28.41149 229 ILE A O 1
ATOM 1756 N N . ILE A 1 230 ? -39.57700 40.74600 20.57000 1.000 28.04926 230 ILE A N 1
ATOM 1757 C CA . ILE A 1 230 ? -40.78900 41.54200 20.68700 1.000 29.22560 230 ILE A CA 1
ATOM 1758 C C . ILE A 1 230 ? -41.16500 41.57300 22.16000 1.000 34.12619 230 ILE A C 1
ATOM 1759 O O . ILE A 1 230 ? -41.32300 40.51500 22.78600 1.000 27.96494 230 ILE A O 1
ATOM 1763 N N . ASP A 1 231 ? -41.27600 42.78100 22.72000 1.000 32.38717 231 ASP A N 1
ATOM 1764 C CA . ASP A 1 231 ? -41.65600 42.95800 24.12300 1.000 31.25431 231 ASP A CA 1
ATOM 1765 C C . ASP A 1 231 ? -40.69500 42.21700 25.05400 1.000 28.60959 231 ASP A C 1
ATOM 1766 O O . ASP A 1 231 ? -41.10800 41.56800 26.01500 1.000 30.82797 231 ASP A O 1
ATOM 1771 N N . GLY A 1 232 ? -39.40100 42.29000 24.75000 1.000 29.35726 232 GLY A N 1
ATOM 1772 C CA . GLY A 1 232 ? -38.38600 41.65000 25.56700 1.000 28.29588 232 GLY A CA 1
ATOM 1773 C C . GLY A 1 232 ? -38.28500 40.14000 25.45800 1.000 32.28418 232 GLY A C 1
ATOM 1774 O O . GLY A 1 232 ? -37.51500 39.53700 26.21300 1.000 31.65892 232 GLY A O 1
ATOM 1775 N N . ARG A 1 233 ? -39.01500 39.50500 24.53600 1.000 29.99781 233 ARG A N 1
ATOM 1776 C CA . ARG A 1 233 ? -39.02200 38.05300 24.41200 1.000 25.67423 233 ARG A CA 1
ATOM 1777 C C . ARG A 1 233 ? -38.76200 37.62100 22.96800 1.000 26.80796 233 ARG A C 1
ATOM 1778 O O . ARG A 1 233 ? -39.01700 38.36000 22.01100 1.000 26.87097 233 ARG A O 1
ATOM 1780 N N . TYR A 1 234 ? -38.24600 36.40000 22.82300 1.000 29.12021 234 TYR A N 1
ATOM 1781 C CA . TYR A 1 234 ? -38.12600 35.73200 21.53300 1.000 26.23469 234 TYR A CA 1
ATOM 1782 C C . TYR A 1 234 ? -39.32200 34.80900 21.35000 1.000 25.16237 234 TYR A C 1
ATOM 1783 O O . TYR A 1 234 ? -39.79700 34.20000 22.31300 1.000 26.06905 234 TYR A O 1
ATOM 1792 N N . ARG A 1 235 ? -39.81000 34.71400 20.11400 1.000 24.92510 235 ARG A N 1
ATOM 1793 C CA . ARG A 1 235 ? -40.96900 33.88600 19.80000 1.000 21.79968 235 ARG A CA 1
ATOM 1794 C C . ARG A 1 235 ? -40.57400 32.42100 19.68700 1.000 22.77490 235 ARG A C 1
ATOM 1795 O O . ARG A 1 235 ? -39.57000 32.08100 19.04400 1.000 23.55124 235 ARG A O 1
ATOM 1803 N N . ASN A 1 236 ? -41.37400 31.55300 20.29600 1.000 22.19135 236 ASN A N 1
ATOM 1804 C CA . ASN A 1 236 ? -41.14500 30.12000 20.18700 1.000 21.83289 236 ASN A CA 1
ATOM 1805 C C . ASN A 1 236 ? -41.56200 29.60700 18.80800 1.000 20.17067 236 ASN A C 1
ATOM 1806 O O . ASN A 1 236 ? -42.27200 30.26800 18.05000 1.000 23.50565 236 ASN A O 1
ATOM 1811 N N . GLU A 1 237 ? -41.13400 28.40500 18.49400 1.000 21.99723 237 GLU A N 1
ATOM 1812 C CA . GLU A 1 237 ? -41.55400 27.83000 17.22500 1.000 19.59959 237 GLU A CA 1
ATOM 1813 C C . GLU A 1 237 ? -42.56900 26.71700 17.45800 1.000 19.91837 237 GLU A C 1
ATOM 1814 O O . GLU A 1 237 ? -42.56300 26.07400 18.51400 1.000 23.80338 237 GLU A O 1
ATOM 1820 N N . PRO A 1 238 ? -43.45700 26.47500 16.49800 1.000 20.46283 238 PRO A N 1
ATOM 1821 C CA . PRO A 1 238 ? -44.50400 25.47500 16.69900 1.000 24.22019 238 PRO A CA 1
ATOM 1822 C C . PRO A 1 238 ? -43.99500 24.09100 16.35700 1.000 27.60593 238 PRO A C 1
ATOM 1823 O O . PRO A 1 238 ? -43.11900 23.91600 15.50700 1.000 24.73592 238 PRO A O 1
ATOM 1827 N N . GLU A 1 239 ? -44.56900 23.10400 17.03700 1.000 22.76764 239 GLU A N 1
ATOM 1828 C CA . GLU A 1 239 ? -44.18200 21.72400 16.80300 1.000 24.59740 239 GLU A CA 1
ATOM 1829 C C . GLU A 1 239 ? -44.54800 21.30700 15.38600 1.000 22.89637 239 GLU A C 1
ATOM 1830 O O . GLU A 1 239 ? -45.56700 21.72700 14.83200 1.000 27.30152 239 GLU A O 1
ATOM 1836 N N . SER A 1 240 ? -43.67400 20.50800 14.78400 1.000 27.35960 240 SER A N 1
ATOM 1837 C CA . SER A 1 240 ? -43.87600 20.05000 13.41900 1.000 24.45412 240 SER A CA 1
ATOM 1838 C C . SER A 1 240 ? -44.80000 18.84200 13.35600 1.000 24.34011 240 SER A C 1
ATOM 1839 O O . SER A 1 240 ? -45.44900 18.62200 12.33200 1.000 27.11088 240 SER A O 1
ATOM 1842 N N . ARG A 1 241 ? -44.84600 18.04700 14.42600 1.000 24.10740 241 ARG A N 1
ATOM 1843 C CA . ARG A 1 241 ? -45.54700 16.76400 14.47000 1.000 24.19897 241 ARG A CA 1
ATOM 1844 C C . ARG A 1 241 ? -45.00800 15.76900 13.44200 1.000 26.86924 241 ARG A C 1
ATOM 1845 O O . ARG A 1 241 ? -45.73300 14.86100 13.03200 1.000 25.43694 241 ARG A O 1
ATOM 1847 N N . THR A 1 242 ? -43.75600 15.93300 12.98900 1.000 23.03622 242 THR A N 1
ATOM 1848 C CA . THR A 1 242 ? -43.06800 14.88800 12.23800 1.000 25.15134 242 THR A CA 1
ATOM 1849 C C . THR A 1 242 ? -42.12300 14.08400 13.11200 1.000 21.86658 242 THR A C 1
ATOM 1850 O O . THR A 1 242 ? -41.53500 13.10900 12.63500 1.000 29.65630 242 THR A O 1
ATOM 1854 N N . THR A 1 243 ? -41.93900 14.47900 14.36300 1.000 24.67925 243 THR A N 1
ATOM 1855 C CA . THR A 1 243 ? -41.21900 13.64600 15.31100 1.000 22.06952 243 THR A CA 1
ATOM 1856 C C . THR A 1 243 ? -41.67400 14.02300 16.70600 1.000 25.62006 243 THR A C 1
ATOM 1857 O O . THR A 1 243 ? -42.14600 15.14100 16.94300 1.000 25.78089 243 THR A O 1
ATOM 1861 N N . ASP A 1 244 ? -41.56100 13.06300 17.61800 1.000 26.84720 244 ASP A N 1
ATOM 1862 C CA . ASP A 1 244 ? -41.89100 13.26500 19.01800 1.000 23.94040 244 ASP A CA 1
ATOM 1863 C C . ASP A 1 244 ? -40.66100 13.57100 19.85900 1.000 28.94390 244 ASP A C 1
ATOM 1864 O O . ASP A 1 244 ? -40.78100 13.77700 21.07400 1.000 32.59879 244 ASP A O 1
ATOM 1866 N N . ASP A 1 245 ? -39.48800 13.61500 19.23700 1.000 21.08405 245 ASP A N 1
ATOM 1867 C CA . ASP A 1 245 ? -38.23400 13.76300 19.95300 1.000 23.54818 245 ASP A CA 1
ATOM 1868 C C . ASP A 1 245 ? -37.94200 15.25000 20.09200 1.000 27.44766 245 ASP A C 1
ATOM 1869 O O . ASP A 1 245 ? -37.62700 15.90000 19.08600 1.000 31.47511 245 ASP A O 1
ATOM 1874 N N . PRO A 1 246 ? -38.03100 15.83300 21.29200 1.000 29.77579 246 PRO A N 1
ATOM 1875 C CA . PRO A 1 246 ? -37.87300 17.28500 21.42800 1.000 27.37672 246 PRO A CA 1
ATOM 1876 C C . PRO A 1 246 ? -36.42800 17.75600 21.38400 1.000 30.09495 246 PRO A C 1
ATOM 1877 O O . PRO A 1 246 ? -36.18400 18.96700 21.46400 1.000 22.88152 246 PRO A O 1
ATOM 1881 N N . GLU A 1 247 ? -35.47200 16.83700 21.27900 1.000 25.02909 247 GLU A N 1
ATOM 1882 C CA . GLU A 1 247 ? -34.07700 17.19900 21.08100 1.000 25.64220 247 GLU A CA 1
ATOM 1883 C C . GLU A 1 247 ? -33.69900 17.24300 19.61100 1.000 26.93478 247 GLU A C 1
ATOM 1884 O O . GLU A 1 247 ? -32.61500 17.72700 19.27800 1.000 22.77310 247 GLU A O 1
ATOM 1890 N N . ASN A 1 248 ? -34.58900 16.76400 18.74300 1.000 24.03354 248 ASN A N 1
ATOM 1891 C CA . ASN A 1 248 ? -34.37100 16.68400 17.30600 1.000 22.58485 248 ASN A CA 1
ATOM 1892 C C . ASN A 1 248 ? -34.79100 17.99900 16.66300 1.000 19.40550 248 ASN A C 1
ATOM 1893 O O . ASN A 1 248 ? -35.95500 18.39400 16.80400 1.000 24.10974 248 ASN A O 1
ATOM 1898 N N . PRO A 1 249 ? -33.89800 18.70200 15.96200 1.000 16.77433 249 PRO A N 1
ATOM 1899 C CA . PRO A 1 249 ? -34.29400 19.95900 15.29200 1.000 15.67940 249 PRO A CA 1
ATOM 1900 C C . PRO A 1 249 ? -35.56800 19.85000 14.47900 1.000 23.43617 249 PRO A C 1
ATOM 1901 O O . PRO A 1 249 ? -36.30300 20.84100 14.36400 1.000 26.38586 249 PRO A O 1
ATOM 1905 N N . ALA A 1 250 ? -35.85300 18.67600 13.89600 1.000 19.06803 250 ALA A N 1
ATOM 1906 C CA . ALA A 1 250 ? -37.07600 18.51700 13.11400 1.000 24.63438 250 ALA A CA 1
ATOM 1907 C C . ALA A 1 250 ? -38.33500 18.55800 13.97300 1.000 23.11099 250 ALA A C 1
ATOM 1908 O O . ALA A 1 250 ? -39.43800 18.62100 13.42000 1.000 23.55132 250 ALA A O 1
ATOM 1910 N N . TYR A 1 251 ? -38.19700 18.54500 15.30100 1.000 22.24712 251 TYR A N 1
ATOM 1911 C CA . TYR A 1 251 ? -39.35400 18.64900 16.18300 1.000 19.01601 251 TYR A CA 1
ATOM 1912 C C . TYR A 1 251 ? -40.13800 19.93100 15.95000 1.000 20.88679 251 TYR A C 1
ATOM 1913 O O . TYR A 1 251 ? -41.34300 19.97400 16.22200 1.000 24.54357 251 TYR A O 1
ATOM 1922 N N . LEU A 1 252 ? -39.48800 20.97900 15.44200 1.000 20.17760 252 LEU A N 1
ATOM 1923 C CA . LEU A 1 252 ? -40.10600 22.28700 15.30000 1.000 18.86263 252 LEU A CA 1
ATOM 1924 C C . LEU A 1 252 ? -40.16800 22.71200 13.84200 1.000 19.87087 252 LEU A C 1
ATOM 1925 O O . LEU A 1 252 ? -39.31300 22.34800 13.02800 1.000 23.84771 252 LEU A O 1
ATOM 1930 N N . VAL A 1 253 ? -41.19100 23.50100 13.52800 1.000 24.00621 253 VAL A N 1
ATOM 1931 C CA . VAL A 1 253 ? -41.23900 24.26300 12.28300 1.000 18.58901 253 VAL A CA 1
ATOM 1932 C C . VAL A 1 253 ? -40.46200 25.55400 12.49900 1.000 19.86992 253 VAL A C 1
ATOM 1933 O O . VAL A 1 253 ? -40.72200 26.29200 13.45400 1.000 16.45613 253 VAL A O 1
ATOM 1937 N N . HIS A 1 254 ? -39.51200 25.83600 11.61700 1.000 19.22333 254 HIS A N 1
ATOM 1938 C CA . HIS A 1 254 ? -38.52600 26.88100 11.88200 1.000 17.71520 254 HIS A CA 1
ATOM 1939 C C . HIS A 1 254 ? -38.97600 28.22200 11.29800 1.000 19.74832 254 HIS A C 1
ATOM 1940 O O . HIS A 1 254 ? -38.31500 28.84500 10.47200 1.000 17.99960 254 HIS A O 1
ATOM 1947 N N . THR A 1 255 ? -40.14100 28.66400 11.77900 1.000 20.97349 255 THR A N 1
ATOM 1948 C CA . THR A 1 255 ? -40.71200 29.94900 11.38900 1.000 16.46700 255 THR A CA 1
ATOM 1949 C C . THR A 1 255 ? -39.93200 31.12300 11.94100 1.000 16.95582 255 THR A C 1
ATOM 1950 O O . THR A 1 255 ? -40.12200 32.24300 11.46200 1.000 18.60457 255 THR A O 1
ATOM 1954 N N . GLN A 1 256 ? -39.10900 30.91300 12.97300 1.000 15.67767 256 GLN A N 1
ATOM 1955 C CA . GLN A 1 256 ? -38.39400 32.00700 13.61600 1.000 17.04777 256 GLN A CA 1
ATOM 1956 C C . GLN A 1 256 ? -36.88900 31.95400 13.42700 1.000 19.88472 256 GLN A C 1
ATOM 1957 O O . GLN A 1 256 ? -36.22600 32.97900 13.62400 1.000 22.26325 256 GLN A O 1
ATOM 1963 N N . THR A 1 257 ? -36.33700 30.79600 13.05800 1.000 18.14477 257 THR A N 1
ATOM 1964 C CA . THR A 1 257 ? -34.90000 30.59800 13.02400 1.000 13.86636 257 THR A CA 1
ATOM 1965 C C . THR A 1 257 ? -34.35100 30.30400 11.64300 1.000 15.03078 257 THR A C 1
ATOM 1966 O O . THR A 1 257 ? -33.12900 30.19800 11.50700 1.000 17.30894 257 THR A O 1
ATOM 1970 N N . MET A 1 258 ? -35.19900 30.16000 10.62200 1.000 16.46900 258 MET A N 1
ATOM 1971 C CA . MET A 1 258 ? -34.74300 29.99200 9.24800 1.000 15.35885 258 MET A CA 1
ATOM 1972 C C . MET A 1 258 ? -35.53700 30.89000 8.31100 1.000 15.13598 258 MET A C 1
ATOM 1973 O O . MET A 1 258 ? -36.57300 31.44300 8.67700 1.000 20.68997 258 MET A O 1
ATOM 1978 N N . ASP A 1 259 ? -35.02900 31.03000 7.08200 1.000 12.15048 259 ASP A N 1
ATOM 1979 C CA . ASP A 1 259 ? -35.74400 31.66400 5.96900 1.000 16.09080 259 ASP A CA 1
ATOM 1980 C C . ASP A 1 259 ? -36.18100 33.10700 6.25000 1.000 19.99048 259 ASP A C 1
ATOM 1981 O O . ASP A 1 259 ? -37.07100 33.62000 5.56200 1.000 21.47074 259 ASP A O 1
ATOM 1986 N N . GLN A 1 260 ? -35.58200 33.78100 7.23300 1.000 17.17719 260 GLN A N 1
ATOM 1987 C CA . GLN A 1 260 ? -36.00800 35.13000 7.57000 1.000 17.47207 260 GLN A CA 1
ATOM 1988 C C . GLN A 1 260 ? -35.75000 36.07900 6.39900 1.000 17.41137 260 GLN A C 1
ATOM 1989 O O . GLN A 1 260 ? -34.77400 35.91200 5.66000 1.000 14.74899 260 GLN A O 1
ATOM 1995 N N . PRO A 1 261 ? -36.60800 37.09100 6.21200 1.000 19.94319 261 PRO A N 1
ATOM 1996 C CA . PRO A 1 261 ? -36.42200 38.00600 5.06600 1.000 19.80509 261 PRO A CA 1
ATOM 1997 C C . PRO A 1 261 ? -35.11700 38.76500 5.11900 1.000 17.38295 261 PRO A C 1
ATOM 1998 O O . PRO A 1 261 ? -34.53300 39.07400 4.06600 1.000 12.68739 261 PRO A O 1
ATOM 2002 N N . GLU A 1 262 ? -34.63300 39.06500 6.32200 1.000 15.36900 262 GLU A N 1
ATOM 2003 C CA . GLU A 1 262 ? -33.37500 39.78700 6.43900 1.000 19.97077 262 GLU A CA 1
ATOM 2004 C C . GLU A 1 262 ? -32.20300 38.93300 5.96300 1.000 17.79171 262 GLU A C 1
ATOM 2005 O O . GLU A 1 262 ? -31.19800 39.47500 5.48700 1.000 15.75301 262 GLU A O 1
ATOM 2011 N N . THR A 1 263 ? -32.32200 37.60600 6.06800 1.000 18.52161 263 THR A N 1
ATOM 2012 C CA . THR A 1 263 ? -31.29000 36.71000 5.54900 1.000 14.08580 263 THR A CA 1
ATOM 2013 C C . THR A 1 263 ? -31.05700 36.95000 4.05700 1.000 19.08099 263 THR A C 1
ATOM 2014 O O . THR A 1 263 ? -29.91200 37.08600 3.60100 1.000 20.35917 263 THR A O 1
ATOM 2018 N N . TYR A 1 264 ? -32.14200 37.00600 3.28000 1.000 17.53225 264 TYR A N 1
ATOM 2019 C CA . TYR A 1 264 ? -32.01400 37.22200 1.84700 1.000 18.31921 264 TYR A CA 1
ATOM 2020 C C . TYR A 1 264 ? -31.45800 38.59300 1.55900 1.000 17.86600 264 TYR A C 1
ATOM 2021 O O . TYR A 1 264 ? -30.67800 38.75700 0.60900 1.000 16.75304 264 TYR A O 1
ATOM 2030 N N . ASP A 1 265 ? -31.83800 39.58000 2.37700 1.000 16.31843 265 ASP A N 1
ATOM 2031 C CA . ASP A 1 265 ? -31.30100 40.92000 2.21100 1.000 15.45901 265 ASP A CA 1
ATOM 2032 C C . ASP A 1 265 ? -29.78500 40.90700 2.34400 1.000 16.95812 265 ASP A C 1
ATOM 2033 O O . ASP A 1 265 ? -29.07900 41.58600 1.59000 1.000 15.97094 265 ASP A O 1
ATOM 2038 N N . MET A 1 266 ? -29.26300 40.10900 3.27500 1.000 16.73391 266 MET A N 1
ATOM 2039 C CA . MET A 1 266 ? -27.82600 40.13200 3.51400 1.000 18.57617 266 MET A CA 1
ATOM 2040 C C . MET A 1 266 ? -27.07100 39.36500 2.42500 1.000 17.20098 266 MET A C 1
ATOM 2041 O O . MET A 1 266 ? -25.98800 39.79100 2.00500 1.000 16.33051 266 MET A O 1
ATOM 2046 N N . ILE A 1 267 ? -27.63300 38.24600 1.94100 1.000 19.23915 267 ILE A N 1
ATOM 2047 C CA . ILE A 1 267 ? -27.09800 37.59200 0.74500 1.000 14.50756 267 ILE A CA 1
ATOM 2048 C C . ILE A 1 267 ? -26.98200 38.59700 -0.39900 1.000 18.21579 267 ILE A C 1
ATOM 2049 O O . ILE A 1 267 ? -25.95200 38.67600 -1.08100 1.000 17.62219 267 ILE A O 1
ATOM 2054 N N . TYR A 1 268 ? -28.03500 39.39000 -0.62200 1.000 14.51565 268 TYR A N 1
ATOM 2055 C CA . TYR A 1 268 ? -27.98800 40.36400 -1.71200 1.000 16.35848 268 TYR A CA 1
ATOM 2056 C C . TYR A 1 268 ? -26.95300 41.45400 -1.44100 1.000 19.62858 268 TYR A C 1
ATOM 2057 O O . TYR A 1 268 ? -26.26800 41.90500 -2.36700 1.000 20.28870 268 TYR A O 1
ATOM 2066 N N . GLN A 1 269 ? -26.81400 41.88800 -0.17900 1.000 16.92934 269 GLN A N 1
ATOM 2067 C CA . GLN A 1 269 ? -25.75300 42.83700 0.15900 1.000 15.03351 269 GLN A CA 1
ATOM 2068 C C . GLN A 1 269 ? -24.39000 42.24700 -0.16300 1.000 18.34890 269 GLN A C 1
ATOM 2069 O O . GLN A 1 269 ? -23.51400 42.93200 -0.71200 1.000 18.98875 269 GLN A O 1
ATOM 2075 N N . TRP A 1 270 ? -24.19900 40.96800 0.16300 1.000 20.25497 270 TRP A N 1
ATOM 2076 C CA . TRP A 1 270 ? -22.91400 40.33000 -0.08300 1.000 17.12048 270 TRP A CA 1
ATOM 2077 C C . TRP A 1 270 ? -22.64600 40.20000 -1.56900 1.000 15.00294 270 TRP A C 1
ATOM 2078 O O . TRP A 1 270 ? -21.51500 40.42000 -2.01600 1.000 16.46619 270 TRP A O 1
ATOM 2089 N N . ARG A 1 271 ? -23.67100 39.85400 -2.35200 1.000 16.20379 271 ARG A N 1
ATOM 2090 C CA . ARG A 1 271 ? -23.48200 39.79300 -3.79600 1.000 17.08191 271 ARG A CA 1
ATOM 2091 C C . ARG A 1 271 ? -23.05800 41.14700 -4.35400 1.000 18.94709 271 ARG A C 1
ATOM 2092 O O . ARG A 1 271 ? -22.27500 41.20600 -5.30800 1.000 17.31653 271 ARG A O 1
ATOM 2100 N N . ALA A 1 272 ? -23.52500 42.24400 -3.75000 1.000 19.52637 272 ALA A N 1
ATOM 2101 C CA . ALA A 1 272 ? -23.13000 43.56000 -4.24100 1.000 15.52278 272 ALA A CA 1
ATOM 2102 C C . ALA A 1 272 ? -21.64500 43.81700 -4.00200 1.000 18.18037 272 ALA A C 1
ATOM 2103 O O . ALA A 1 272 ? -20.96400 44.39400 -4.85600 1.000 19.41304 272 ALA A O 1
ATOM 2105 N N . VAL A 1 273 ? -21.11400 43.37700 -2.86000 1.000 17.07866 273 VAL A N 1
ATOM 2106 C CA . VAL A 1 273 ? -19.67200 43.47500 -2.63800 1.000 18.09933 273 VAL A CA 1
ATOM 2107 C C . VAL A 1 273 ? -18.91400 42.71200 -3.72500 1.000 22.27337 273 VAL A C 1
ATOM 2108 O O . VAL A 1 273 ? -17.93400 43.21100 -4.30000 1.000 17.90883 273 VAL A O 1
ATOM 2112 N N . LEU A 1 274 ? -19.36600 41.48800 -4.02800 1.000 16.26961 274 LEU A N 1
ATOM 2113 C CA . LEU A 1 274 ? -18.73800 40.71000 -5.09100 1.000 14.18841 274 LEU A CA 1
ATOM 2114 C C . LEU A 1 274 ? -18.79700 41.45400 -6.41700 1.000 19.11594 274 LEU A C 1
ATOM 2115 O O . LEU A 1 274 ? -17.79900 41.51700 -7.14300 1.000 16.96392 274 LEU A O 1
ATOM 2120 N N . ASP A 1 275 ? -19.96200 42.04200 -6.73600 1.000 20.03780 275 ASP A N 1
ATOM 2121 C CA . ASP A 1 275 ? -20.13600 42.77700 -7.99100 1.000 21.59938 275 ASP A CA 1
ATOM 2122 C C . ASP A 1 275 ? -19.20300 43.97800 -8.09100 1.000 19.01439 275 ASP A C 1
ATOM 2123 O O . ASP A 1 275 ? -18.76800 44.32900 -9.19400 1.000 23.57372 275 ASP A O 1
ATOM 2128 N N . GLU A 1 276 ? -18.91200 44.63800 -6.96500 1.000 17.21825 276 GLU A N 1
ATOM 2129 C CA . GLU A 1 276 ? -17.90400 45.69300 -6.97800 1.000 25.31705 276 GLU A CA 1
ATOM 2130 C C . GLU A 1 276 ? -16.60600 45.18000 -7.58600 1.000 22.39746 276 GLU A C 1
ATOM 2131 O O . GLU A 1 276 ? -15.95900 45.87500 -8.37500 1.000 25.47378 276 GLU A O 1
ATOM 2137 N N . TYR A 1 277 ? -16.20500 43.96100 -7.23000 1.000 18.75514 277 TYR A N 1
ATOM 2138 C CA . TYR A 1 277 ? -14.95100 43.44500 -7.76200 1.000 21.16381 277 TYR A CA 1
ATOM 2139 C C . TYR A 1 277 ? -15.10300 42.95700 -9.19400 1.000 23.44151 277 TYR A C 1
ATOM 2140 O O . TYR A 1 277 ? -14.15800 43.07000 -9.98000 1.000 24.24326 277 TYR A O 1
ATOM 2149 N N . SER A 1 278 ? -16.27600 42.43700 -9.56100 1.000 22.56993 278 SER A N 1
ATOM 2150 C CA . SER A 1 278 ? -16.47600 41.99000 -10.93700 1.000 23.29262 278 SER A CA 1
ATOM 2151 C C . SER A 1 278 ? -16.31500 43.14800 -11.92300 1.000 28.05815 278 SER A C 1
ATOM 2152 O O . SER A 1 278 ? -15.75600 42.96500 -13.01300 1.000 24.36508 278 SER A O 1
ATOM 2155 N N . LYS A 1 279 ? -16.80200 44.34600 -11.55400 1.000 32.01018 279 LYS A N 1
ATOM 2156 C CA . LYS A 1 279 ? -16.62500 45.54300 -12.38400 1.000 32.18923 279 LYS A CA 1
ATOM 2157 C C . LYS A 1 279 ? -15.15500 45.87700 -12.60000 1.000 30.39472 279 LYS A C 1
ATOM 2158 O O . LYS A 1 279 ? -14.79800 46.45000 -13.62900 1.000 37.15860 279 LYS A O 1
ATOM 2162 N N . THR A 1 280 ? -14.30000 45.53800 -11.64000 1.000 28.94540 280 THR A N 1
ATOM 2163 C CA . THR A 1 280 ? -12.88300 45.88800 -11.69600 1.000 35.06066 280 THR A CA 1
ATOM 2164 C C . THR A 1 280 ? -12.15400 45.27400 -12.87800 1.000 35.17358 280 THR A C 1
ATOM 2165 O O . THR A 1 280 ? -11.29500 45.93100 -13.47600 1.000 40.49070 280 THR A O 1
ATOM 2169 N N . ASP A 1 281 ? -12.43800 44.01500 -13.21900 1.000 35.07028 281 ASP A N 1
ATOM 2170 C CA . ASP A 1 281 ? -11.51500 43.32100 -14.11200 1.000 27.55109 281 ASP A CA 1
ATOM 2171 C C . ASP A 1 281 ? -12.19100 42.30700 -15.01900 1.000 26.99713 281 ASP A C 1
ATOM 2172 O O . ASP A 1 281 ? -11.53900 41.35100 -15.45100 1.000 31.84371 281 ASP A O 1
ATOM 2177 N N . ASN A 1 282 ? -13.47700 42.48500 -15.32000 1.000 29.40282 282 ASN A N 1
ATOM 2178 C CA . ASN A 1 282 ? -14.19700 41.59200 -16.23900 1.000 35.63429 282 ASN A CA 1
ATOM 2179 C C . ASN A 1 282 ? -14.04000 40.11900 -15.86100 1.000 32.13027 282 ASN A C 1
ATOM 2180 O O . ASN A 1 282 ? -13.92900 39.25000 -16.72600 1.000 36.17418 282 ASN A O 1
ATOM 2185 N N . ARG A 1 283 ? -13.99400 39.83200 -14.56000 1.000 24.57005 283 ARG A N 1
ATOM 2186 C CA . ARG A 1 283 ? -13.96500 38.45900 -14.06000 1.000 22.92124 283 ARG A CA 1
ATOM 2187 C C . ARG A 1 283 ? -15.06800 38.34200 -13.01600 1.000 20.32000 283 ARG A C 1
ATOM 2188 O O . ARG A 1 283 ? -14.95200 38.88700 -11.91500 1.000 21.40515 283 ARG A O 1
ATOM 2196 N N . THR A 1 284 ? -16.14300 37.65600 -13.37000 1.000 19.07091 284 THR A N 1
ATOM 2197 C CA . THR A 1 284 ? -17.31400 37.60100 -12.50700 1.000 19.18706 284 THR A CA 1
ATOM 2198 C C . THR A 1 284 ? -16.99600 36.83700 -11.23000 1.000 21.98192 284 THR A C 1
ATOM 2199 O O . THR A 1 284 ? -16.58400 35.66900 -11.27800 1.000 18.83183 284 THR A O 1
ATOM 2203 N N . ARG A 1 285 ? -17.18700 37.49800 -10.09400 1.000 15.90600 285 ARG A N 1
ATOM 2204 C CA . ARG A 1 285 ? -17.12300 36.82600 -8.80600 1.000 16.80718 285 ARG A CA 1
ATOM 2205 C C . ARG A 1 285 ? -18.45500 36.12800 -8.57000 1.000 16.73819 285 ARG A C 1
ATOM 2206 O O . ARG A 1 285 ? -19.51800 36.72100 -8.77400 1.000 20.27224 285 ARG A O 1
ATOM 2214 N N . ILE A 1 286 ? -18.41100 34.86100 -8.18400 1.000 18.30611 286 ILE A N 1
ATOM 2215 C CA . ILE A 1 286 ? -19.63100 34.08400 -8.05300 1.000 14.39974 286 ILE A CA 1
ATOM 2216 C C . ILE A 1 286 ? -19.87900 33.75400 -6.58600 1.000 18.99620 286 ILE A C 1
ATOM 2217 O O . ILE A 1 286 ? -18.97600 33.79100 -5.73800 1.000 16.97743 286 ILE A O 1
ATOM 2222 N N . MET A 1 287 ? -21.13000 33.42500 -6.28300 1.000 17.07187 287 MET A N 1
ATOM 2223 C CA . MET A 1 287 ? -21.49800 33.03100 -4.93300 1.000 13.01937 287 MET A CA 1
ATOM 2224 C C . MET A 1 287 ? -22.28200 31.73000 -5.00300 1.000 15.90706 287 MET A C 1
ATOM 2225 O O . MET A 1 287 ? -23.21900 31.60500 -5.79900 1.000 17.04199 287 MET A O 1
ATOM 2230 N N . MET A 1 288 ? -21.85200 30.74600 -4.21800 1.000 15.82290 288 MET A N 1
ATOM 2231 C CA . MET A 1 288 ? -22.59700 29.51800 -3.97900 1.000 13.33648 288 MET A CA 1
ATOM 2232 C C . MET A 1 288 ? -23.15100 29.57100 -2.56500 1.000 14.71528 288 MET A C 1
ATOM 2233 O O . MET A 1 288 ? -22.52400 30.14900 -1.66900 1.000 15.09665 288 MET A O 1
ATOM 2238 N N . THR A 1 289 ? -24.33900 29.00000 -2.35500 1.000 9.03357 289 THR A N 1
ATOM 2239 C CA . THR A 1 289 ? -24.92600 29.02900 -1.02100 1.000 11.65500 289 THR A CA 1
ATOM 2240 C C . THR A 1 289 ? -25.42200 27.64800 -0.59600 1.000 15.38785 289 THR A C 1
ATOM 2241 O O . THR A 1 289 ? -26.14500 26.97000 -1.33600 1.000 14.11525 289 THR A O 1
ATOM 2245 N N . GLU A 1 290 ? -25.04200 27.25600 0.61600 1.000 15.20024 290 GLU A N 1
ATOM 2246 C CA . GLU A 1 290 ? -25.49400 26.01800 1.24000 1.000 14.26986 290 GLU A CA 1
ATOM 2247 C C . GLU A 1 290 ? -26.79000 26.30700 1.98700 1.000 15.92812 290 GLU A C 1
ATOM 2248 O O . GLU A 1 290 ? -26.77100 26.87400 3.08800 1.000 13.93609 290 GLU A O 1
ATOM 2254 N N . GLY A 1 291 ? -27.92100 25.89000 1.40900 1.000 14.22329 291 GLY A N 1
ATOM 2255 C CA . GLY A 1 291 ? -29.24200 26.10100 2.01100 1.000 12.18787 291 GLY A CA 1
ATOM 2256 C C . GLY A 1 291 ? -30.11600 24.84500 1.99900 1.000 13.63046 291 GLY A C 1
ATOM 2257 O O . GLY A 1 291 ? -30.84900 24.58700 1.03900 1.000 16.04141 291 GLY A O 1
ATOM 2258 N N . TYR A 1 292 ? -30.06800 24.07100 3.08300 1.000 14.53789 292 TYR A N 1
ATOM 2259 C CA . TYR A 1 292 ? -30.97700 22.93300 3.25200 1.000 18.71167 292 TYR A CA 1
ATOM 2260 C C . TYR A 1 292 ? -32.30400 23.47600 3.77000 1.000 19.08529 292 TYR A C 1
ATOM 2261 O O . TYR A 1 292 ? -32.57800 23.51400 4.97200 1.000 20.75377 292 TYR A O 1
ATOM 2270 N N . THR A 1 293 ? -33.13300 23.92400 2.84000 1.000 16.36988 293 THR A N 1
ATOM 2271 C CA . THR A 1 293 ? -34.43300 24.47400 3.17400 1.000 14.10784 293 THR A CA 1
ATOM 2272 C C . THR A 1 293 ? -35.38600 24.14400 2.02700 1.000 18.84902 293 THR A C 1
ATOM 2273 O O . THR A 1 293 ? -35.01600 23.44500 1.08000 1.000 18.77017 293 THR A O 1
ATOM 2277 N N . SER A 1 294 ? -36.63100 24.61200 2.13200 1.000 15.54051 294 SER A N 1
ATOM 2278 C CA . SER A 1 294 ? -37.63800 24.28300 1.12500 1.000 12.51276 294 SER A CA 1
ATOM 2279 C C . SER A 1 294 ? -37.26100 24.87300 -0.23400 1.000 15.65123 294 SER A C 1
ATOM 2280 O O . SER A 1 294 ? -36.56900 25.89300 -0.32500 1.000 17.10017 294 SER A O 1
ATOM 2283 N N . LEU A 1 295 ? -37.73500 24.22300 -1.30100 1.000 13.63810 295 LEU A N 1
ATOM 2284 C CA . LEU A 1 295 ? -37.39800 24.64200 -2.66100 1.000 13.83056 295 LEU A CA 1
ATOM 2285 C C . LEU A 1 295 ? -37.69800 26.11400 -2.93700 1.000 14.67059 295 LEU A C 1
ATOM 2286 O O . LEU A 1 295 ? -36.81600 26.80200 -3.47100 1.000 15.41508 295 LEU A O 1
ATOM 2291 N N . PRO A 1 296 ? -38.87200 26.66600 -2.61100 1.000 14.02784 296 PRO A N 1
ATOM 2292 C CA . PRO A 1 296 ? -39.05600 28.11100 -2.85300 1.000 17.52280 296 PRO A CA 1
ATOM 2293 C C . PRO A 1 296 ? -38.06500 28.97900 -2.09900 1.000 17.15721 296 PRO A C 1
ATOM 2294 O O . PRO A 1 296 ? -37.63100 30.00600 -2.63600 1.000 17.40680 296 PRO A O 1
ATOM 2298 N N . LYS A 1 297 ? -37.64200 28.56600 -0.90400 1.000 16.43615 297 LYS A N 1
ATOM 2299 C CA . LYS A 1 297 ? -36.68600 29.35200 -0.14500 1.000 14.75174 297 LYS A CA 1
ATOM 2300 C C . LYS A 1 297 ? -35.26300 29.16900 -0.65600 1.000 17.76449 297 LYS A C 1
ATOM 2301 O O . LYS A 1 297 ? -34.43900 30.08000 -0.51100 1.000 15.64464 297 LYS A O 1
ATOM 2307 N N . ILE A 1 298 ? -34.95600 28.02400 -1.26600 1.000 17.80052 298 ILE A N 1
ATOM 2308 C CA . ILE A 1 298 ? -33.70800 27.90200 -2.02500 1.000 14.51745 298 ILE A CA 1
ATOM 2309 C C . ILE A 1 298 ? -33.71800 28.87100 -3.20400 1.000 16.85378 298 ILE A C 1
ATOM 2310 O O . ILE A 1 298 ? -32.77300 29.64700 -3.41000 1.000 14.94513 298 ILE A O 1
ATOM 2315 N N . ILE A 1 299 ? -34.81600 28.86200 -3.96900 1.000 14.83556 299 ILE A N 1
ATOM 2316 C CA . ILE A 1 299 ? -34.92200 29.64500 -5.20100 1.000 16.82085 299 ILE A CA 1
ATOM 2317 C C . ILE A 1 299 ? -34.75800 31.13500 -4.92000 1.000 16.63235 299 ILE A C 1
ATOM 2318 O O . ILE A 1 299 ? -34.15000 31.87300 -5.71000 1.000 16.12675 299 ILE A O 1
ATOM 2323 N N . GLU A 1 300 ? -35.29900 31.59900 -3.79100 1.000 17.65681 300 GLU A N 1
ATOM 2324 C CA . GLU A 1 300 ? -35.23800 33.01400 -3.44900 1.000 14.79801 300 GLU A CA 1
ATOM 2325 C C . GLU A 1 300 ? -33.80600 33.51000 -3.30500 1.000 16.70631 300 GLU A C 1
ATOM 2326 O O . GLU A 1 300 ? -33.56700 34.72200 -3.42600 1.000 16.09748 300 GLU A O 1
ATOM 2332 N N . PHE A 1 301 ? -32.84900 32.60400 -3.07700 1.000 14.84997 301 PHE A N 1
ATOM 2333 C CA . PHE A 1 301 ? -31.44700 33.00300 -2.94600 1.000 19.15960 301 PHE A CA 1
ATOM 2334 C C . PHE A 1 301 ? -30.84300 33.45800 -4.26800 1.000 17.11330 301 PHE A C 1
ATOM 2335 O O . PHE A 1 301 ? -29.89100 34.24500 -4.25100 1.000 19.30172 301 PHE A O 1
ATOM 2343 N N . PHE A 1 302 ? -31.38000 33.00200 -5.40400 1.000 12.87529 302 PHE A N 1
ATOM 2344 C CA . PHE A 1 302 ? -30.94000 33.51400 -6.70500 1.000 15.54129 302 PHE A CA 1
ATOM 2345 C C . PHE A 1 302 ? -30.99400 35.03800 -6.75800 1.000 19.22505 302 PHE A C 1
ATOM 2346 O O . PHE A 1 302 ? -30.12300 35.68600 -7.35500 1.000 17.45235 302 PHE A O 1
ATOM 2354 N N . GLY A 1 303 ? -32.01800 35.62200 -6.16600 1.000 16.72140 303 GLY A N 1
ATOM 2355 C CA . GLY A 1 303 ? -32.20300 37.05800 -6.20300 1.000 18.52718 303 GLY A CA 1
ATOM 2356 C C . GLY A 1 303 ? -33.67900 37.38300 -6.10600 1.000 21.79825 303 GLY A C 1
ATOM 2357 O O . GLY A 1 303 ? -34.53000 36.50200 -5.99800 1.000 23.58346 303 GLY A O 1
ATOM 2358 N N . ASN A 1 304 ? -33.96600 38.68000 -6.12100 1.000 21.22344 304 ASN A N 1
ATOM 2359 C CA . ASN A 1 304 ? -35.35300 39.11400 -6.24900 1.000 24.55631 304 ASN A CA 1
ATOM 2360 C C . ASN A 1 304 ? -35.46000 40.16000 -7.35500 1.000 27.64298 304 ASN A C 1
ATOM 2361 O O . ASN A 1 304 ? -34.53500 40.33200 -8.15800 1.000 31.98466 304 ASN A O 1
ATOM 2366 N N . ALA A 1 305 ? -36.59000 40.85900 -7.40500 1.000 35.07527 305 ALA A N 1
ATOM 2367 C CA . ALA A 1 305 ? -36.84600 41.78000 -8.50400 1.000 39.24217 305 ALA A CA 1
ATOM 2368 C C . ALA A 1 305 ? -35.72000 42.80800 -8.66400 1.000 38.66420 305 ALA A C 1
ATOM 2369 O O . ALA A 1 305 ? -35.25700 43.06600 -9.78200 1.000 32.11019 305 ALA A O 1
ATOM 2371 N N . THR A 1 306 ? -35.23000 43.36500 -7.55900 1.000 36.58769 306 THR A N 1
ATOM 2372 C CA . THR A 1 306 ? -34.30900 44.49200 -7.62500 1.000 40.85205 306 THR A CA 1
ATOM 2373 C C . THR A 1 306 ? -32.85200 44.12400 -7.36000 1.000 36.28623 306 THR A C 1
ATOM 2374 O O . THR A 1 306 ? -31.98800 44.99800 -7.46100 1.000 43.02320 306 THR A O 1
ATOM 2378 N N . ALA A 1 307 ? -32.54400 42.86600 -7.05000 1.000 30.81578 307 ALA A N 1
ATOM 2379 C CA . ALA A 1 307 ? -31.21600 42.55700 -6.53200 1.000 27.43557 307 ALA A CA 1
ATOM 2380 C C . ALA A 1 307 ? -30.87300 41.09900 -6.79100 1.000 25.06641 307 ALA A C 1
ATOM 2381 O O . ALA A 1 307 ? -31.66300 40.21200 -6.45500 1.000 26.65167 307 ALA A O 1
ATOM 2383 N N . ASN A 1 308 ? -29.69000 40.85700 -7.36000 1.000 21.68547 308 ASN A N 1
ATOM 2384 C CA . ASN A 1 308 ? -29.17700 39.50400 -7.52500 1.000 18.06901 308 ASN A CA 1
ATOM 2385 C C . ASN A 1 308 ? -28.61800 38.96900 -6.20300 1.000 19.14607 308 ASN A C 1
ATOM 2386 O O . ASN A 1 308 ? -28.20900 39.72900 -5.31800 1.000 16.22384 308 ASN A O 1
ATOM 2391 N N . GLY A 1 309 ? -28.60300 37.63800 -6.07900 1.000 17.36194 309 GLY A N 1
ATOM 2392 C CA . GLY A 1 309 ? -28.05900 36.97800 -4.90400 1.000 14.72972 309 GLY A CA 1
ATOM 2393 C C . GLY A 1 309 ? -26.93000 36.01900 -5.23600 1.000 16.21686 309 GLY A C 1
ATOM 2394 O O . GLY A 1 309 ? -25.83800 36.43900 -5.62500 1.000 19.20665 309 GLY A O 1
ATOM 2395 N N . ALA A 1 310 ? -27.18500 34.72600 -5.10100 1.000 16.10291 310 ALA A N 1
ATOM 2396 C CA . ALA A 1 310 ? -26.21700 33.68600 -5.41800 1.000 15.52529 310 ALA A CA 1
ATOM 2397 C C . ALA A 1 310 ? -26.46300 33.15600 -6.82300 1.000 17.08536 310 ALA A C 1
ATOM 2398 O O . ALA A 1 310 ? -27.59400 32.79700 -7.15400 1.000 16.43081 310 ALA A O 1
ATOM 2400 N N . GLN A 1 311 ? -25.40900 33.09600 -7.64700 1.000 15.50536 311 GLN A N 1
ATOM 2401 C CA . GLN A 1 311 ? -25.55400 32.41500 -8.93200 1.000 15.53128 311 GLN A CA 1
ATOM 2402 C C . GLN A 1 311 ? -25.77800 30.92100 -8.74900 1.000 16.86696 311 GLN A C 1
ATOM 2403 O O . GLN A 1 311 ? -26.37400 30.27200 -9.62300 1.000 17.16025 311 GLN A O 1
ATOM 2409 N N . ILE A 1 312 ? -25.29300 30.34900 -7.64400 1.000 14.94047 312 ILE A N 1
ATOM 2410 C CA . ILE A 1 312 ? -25.37600 28.90300 -7.44600 1.000 11.41354 312 ILE A CA 1
ATOM 2411 C C . ILE A 1 312 ? -25.88300 28.59000 -6.04100 1.000 15.82322 312 ILE A C 1
ATOM 2412 O O . ILE A 1 312 ? -25.10800 28.15000 -5.17300 1.000 14.35619 312 ILE A O 1
ATOM 2417 N N . PRO A 1 313 ? -27.16800 28.80100 -5.76100 1.000 13.54467 313 PRO A N 1
ATOM 2418 C CA . PRO A 1 313 ? -27.75300 28.21900 -4.54700 1.000 12.07197 313 PRO A CA 1
ATOM 2419 C C . PRO A 1 313 ? -27.90900 26.72500 -4.78600 1.000 13.55623 313 PRO A C 1
ATOM 2420 O O . PRO A 1 313 ? -28.56900 26.31500 -5.74400 1.000 17.33889 313 PRO A O 1
ATOM 2424 N N . PHE A 1 314 ? -27.23900 25.91700 -3.95900 1.000 15.14469 314 PHE A N 1
ATOM 2425 C CA . PHE A 1 314 ? -27.12700 24.48700 -4.23200 1.000 13.58438 314 PHE A CA 1
ATOM 2426 C C . PHE A 1 314 ? -28.50600 23.85100 -4.37400 1.000 16.13382 314 PHE A C 1
ATOM 2427 O O . PHE A 1 314 ? -29.42000 24.11700 -3.58600 1.000 14.89019 314 PHE A O 1
ATOM 2435 N N . ASN A 1 315 ? -28.65400 23.03400 -5.41200 1.000 14.30134 315 ASN A N 1
ATOM 2436 C CA . ASN A 1 315 ? -29.88400 22.29700 -5.68500 1.000 17.10182 315 ASN A CA 1
ATOM 2437 C C . ASN A 1 315 ? -30.00200 21.13100 -4.70600 1.000 12.49635 315 ASN A C 1
ATOM 2438 O O . ASN A 1 315 ? -29.88800 19.96100 -5.06500 1.000 16.33070 315 ASN A O 1
ATOM 2443 N N . PHE A 1 316 ? -30.24200 21.47600 -3.44200 1.000 13.31998 316 PHE A N 1
ATOM 2444 C CA . PHE A 1 316 ? -30.45600 20.46700 -2.41600 1.000 16.48236 316 PHE A CA 1
ATOM 2445 C C . PHE A 1 316 ? -31.87700 19.89800 -2.44000 1.000 16.98671 316 PHE A C 1
ATOM 2446 O O . PHE A 1 316 ? -32.17600 18.96200 -1.68400 1.000 16.34989 316 PHE A O 1
ATOM 2454 N N . GLU A 1 317 ? -32.75700 20.42200 -3.29200 1.000 16.58063 317 GLU A N 1
ATOM 2455 C CA . GLU A 1 317 ? -34.03000 19.74500 -3.52000 1.000 20.29115 317 GLU A CA 1
ATOM 2456 C C . GLU A 1 317 ? -33.79200 18.30900 -3.97000 1.000 17.49030 317 GLU A C 1
ATOM 2457 O O . GLU A 1 317 ? -34.39600 17.36900 -3.43500 1.000 13.42161 317 GLU A O 1
ATOM 2463 N N . VAL A 1 318 ? -32.85700 18.11300 -4.90800 1.000 17.00024 318 VAL A N 1
ATOM 2464 C CA . VAL A 1 318 ? -32.54000 16.75500 -5.36000 1.000 16.19852 318 VAL A CA 1
ATOM 2465 C C . VAL A 1 318 ? -31.82400 15.96700 -4.26100 1.000 18.10288 318 VAL A C 1
ATOM 2466 O O . VAL A 1 318 ? -32.23300 14.85400 -3.92100 1.000 19.10265 318 VAL A O 1
ATOM 2470 N N . ILE A 1 319 ? -30.75900 16.52900 -3.67400 1.000 15.07333 319 ILE A N 1
ATOM 2471 C CA . ILE A 1 319 ? -29.92200 15.71300 -2.79200 1.000 14.94361 319 ILE A CA 1
ATOM 2472 C C . ILE A 1 319 ? -30.69300 15.25700 -1.55900 1.000 17.96939 319 ILE A C 1
ATOM 2473 O O . ILE A 1 319 ? -30.48300 14.14200 -1.05800 1.000 16.56499 319 ILE A O 1
ATOM 2478 N N . SER A 1 320 ? -31.60000 16.09100 -1.05800 1.000 17.36909 320 SER A N 1
ATOM 2479 C CA . SER A 1 320 ? -32.33900 15.75600 0.15000 1.000 21.56696 320 SER A CA 1
ATOM 2480 C C . SER A 1 320 ? -33.44200 14.73500 -0.09600 1.000 16.32832 320 SER A C 1
ATOM 2481 O O . SER A 1 320 ? -33.86800 14.06400 0.84500 1.000 17.56878 320 SER A O 1
ATOM 2484 N N . ASN A 1 321 ? -33.90600 14.58500 -1.33000 1.000 15.87864 321 ASN A N 1
ATOM 2485 C CA . ASN A 1 321 ? -35.04800 13.72500 -1.57900 1.000 20.65323 321 ASN A CA 1
ATOM 2486 C C . ASN A 1 321 ? -34.73500 12.43900 -2.32600 1.000 18.43429 321 ASN A C 1
ATOM 2487 O O . ASN A 1 321 ? -35.53300 11.50500 -2.24400 1.000 22.36806 321 ASN A O 1
ATOM 2492 N N . VAL A 1 322 ? -33.60200 12.34700 -3.01400 1.000 19.02194 322 VAL A N 1
ATOM 2493 C CA . VAL A 1 322 ? -33.24000 11.11800 -3.71900 1.000 17.22549 322 VAL A CA 1
ATOM 2494 C C . VAL A 1 322 ? -32.60200 10.13800 -2.73700 1.000 21.38235 322 VAL A C 1
ATOM 2495 O O . VAL A 1 322 ? -31.62200 10.46500 -2.05400 1.000 15.57251 322 VAL A O 1
ATOM 2499 N N . LYS A 1 323 ? -33.14800 8.93200 -2.66600 1.000 18.04817 323 LYS A N 1
ATOM 2500 C CA . LYS A 1 323 ? -32.70200 7.93700 -1.69800 1.000 22.95774 323 LYS A CA 1
ATOM 2501 C C . LYS A 1 323 ? -32.20800 6.67100 -2.40300 1.000 22.29702 323 LYS A C 1
ATOM 2502 O O . LYS A 1 323 ? -32.20400 6.56400 -3.63200 1.000 21.98125 323 LYS A O 1
ATOM 2508 N N . LYS A 1 324 ? -31.76600 5.70500 -1.59600 1.000 26.32985 324 LYS A N 1
ATOM 2509 C CA . LYS A 1 324 ? -31.27500 4.44500 -2.14900 1.000 21.89968 324 LYS A CA 1
ATOM 2510 C C . LYS A 1 324 ? -32.36800 3.71200 -2.91200 1.000 19.81590 324 LYS A C 1
ATOM 2511 O O . LYS A 1 324 ? -32.09600 3.07500 -3.93400 1.000 20.28147 324 LYS A O 1
ATOM 2517 N N . ASN A 1 325 ? -33.61200 3.80100 -2.44100 1.000 20.61844 325 ASN A N 1
ATOM 2518 C CA . ASN A 1 325 ? -34.73800 3.12400 -3.06900 1.000 21.36280 325 ASN A CA 1
ATOM 2519 C C . ASN A 1 325 ? -35.60300 4.07400 -3.88800 1.000 23.93338 325 ASN A C 1
ATOM 2520 O O . ASN A 1 325 ? -36.77400 3.78200 -4.12600 1.000 30.61995 325 ASN A O 1
ATOM 2525 N N . SER A 1 326 ? -35.06100 5.21400 -4.30500 1.000 22.75195 326 SER A N 1
ATOM 2526 C CA . SER A 1 326 ? -35.78400 6.07000 -5.23500 1.000 20.66410 326 SER A CA 1
ATOM 2527 C C . SER A 1 326 ? -35.90500 5.37100 -6.58300 1.000 21.41385 326 SER A C 1
ATOM 2528 O O . SER A 1 326 ? -34.98500 4.67900 -7.02900 1.000 26.04299 326 SER A O 1
ATOM 2531 N N . THR A 1 327 ? -37.05700 5.52700 -7.21900 1.000 19.77165 327 THR A N 1
ATOM 2532 C CA . THR A 1 327 ? -37.24300 5.00500 -8.55800 1.000 17.92648 327 THR A CA 1
ATOM 2533 C C . THR A 1 327 ? -36.76200 6.04200 -9.56500 1.000 19.39120 327 THR A C 1
ATOM 2534 O O . THR A 1 327 ? -36.46500 7.18800 -9.22200 1.000 16.33198 327 THR A O 1
ATOM 2538 N N . GLY A 1 328 ? -36.68400 5.62900 -10.82700 1.000 15.80824 328 GLY A N 1
ATOM 2539 C CA . GLY A 1 328 ? -36.44900 6.59900 -11.87800 1.000 15.98895 328 GLY A CA 1
ATOM 2540 C C . GLY A 1 328 ? -37.51600 7.67600 -11.89300 1.000 20.03390 328 GLY A C 1
ATOM 2541 O O . GLY A 1 328 ? -37.21400 8.85900 -12.07400 1.000 19.57999 328 GLY A O 1
ATOM 2542 N N . ALA A 1 329 ? -38.77700 7.28400 -11.67900 1.000 15.62591 329 ALA A N 1
ATOM 2543 C CA . ALA A 1 329 ? -39.85700 8.26600 -11.58800 1.000 24.04782 329 ALA A CA 1
ATOM 2544 C C . ALA A 1 329 ? -39.60100 9.26600 -10.46200 1.000 18.61301 329 ALA A C 1
ATOM 2545 O O . ALA A 1 329 ? -39.75800 10.47800 -10.64600 1.000 21.64463 329 ALA A O 1
ATOM 2547 N N . ASP A 1 330 ? -39.19900 8.77400 -9.28600 1.000 20.33363 330 ASP A N 1
ATOM 2548 C CA . ASP A 1 330 ? -38.87600 9.66400 -8.17000 1.000 14.74584 330 ASP A CA 1
ATOM 2549 C C . ASP A 1 330 ? -37.78300 10.65500 -8.54200 1.000 20.27242 330 ASP A C 1
ATOM 2550 O O . ASP A 1 330 ? -37.91000 11.86000 -8.29100 1.000 22.31005 330 ASP A O 1
ATOM 2555 N N . PHE A 1 331 ? -36.68100 10.16300 -9.11900 1.000 21.46675 331 PHE A N 1
ATOM 2556 C CA . PHE A 1 331 ? -35.61200 11.07400 -9.51200 1.000 20.32147 331 PHE A CA 1
ATOM 2557 C C . PHE A 1 331 ? -36.14000 12.13800 -10.46100 1.000 18.36387 331 PHE A C 1
ATOM 2558 O O . PHE A 1 331 ? -35.85400 13.33000 -10.29500 1.000 18.37667 331 PHE A O 1
ATOM 2566 N N . ALA A 1 332 ? -36.96700 11.72800 -11.42700 1.000 18.78413 332 ALA A N 1
ATOM 2567 C CA . ALA A 1 332 ? -37.53100 12.67600 -12.38000 1.000 22.43527 332 ALA A CA 1
ATOM 2568 C C . ALA A 1 332 ? -38.38100 13.71900 -11.67300 1.000 20.02735 332 ALA A C 1
ATOM 2569 O O . ALA A 1 332 ? -38.35000 14.90200 -12.02700 1.000 16.83760 332 ALA A O 1
ATOM 2571 N N . THR A 1 333 ? -39.14800 13.29500 -10.67000 1.000 17.45515 333 THR A N 1
ATOM 2572 C CA . THR A 1 333 ? -39.99300 14.23300 -9.93800 1.000 20.99250 333 THR A CA 1
ATOM 2573 C C . THR A 1 333 ? -39.16800 15.36600 -9.34100 1.000 20.87886 333 THR A C 1
ATOM 2574 O O . THR A 1 333 ? -39.51600 16.54600 -9.47400 1.000 22.59790 333 THR A O 1
ATOM 2578 N N . TYR A 1 334 ? -38.05500 15.03100 -8.70000 1.000 19.10435 334 TYR A N 1
ATOM 2579 C CA . TYR A 1 334 ? -37.29600 16.07900 -8.03500 1.000 16.09979 334 TYR A CA 1
ATOM 2580 C C . TYR A 1 334 ? -36.51400 16.93000 -9.03200 1.000 19.25103 334 TYR A C 1
ATOM 2581 O O . TYR A 1 334 ? -36.45600 18.15500 -8.88500 1.000 16.63978 334 TYR A O 1
ATOM 2590 N N . VAL A 1 335 ? -35.98700 16.31900 -10.09600 1.000 18.25311 335 VAL A N 1
ATOM 2591 C CA . VAL A 1 335 ? -35.38400 17.09500 -11.17800 1.000 18.87575 335 VAL A CA 1
ATOM 2592 C C . VAL A 1 335 ? -36.39700 18.07800 -11.76900 1.000 16.40728 335 VAL A C 1
ATOM 2593 O O . VAL A 1 335 ? -36.11700 19.27500 -11.91300 1.000 19.37801 335 VAL A O 1
ATOM 2597 N N . LYS A 1 336 ? -37.58400 17.58100 -12.12600 1.000 16.70232 336 LYS A N 1
ATOM 2598 C CA . LYS A 1 336 ? -38.62600 18.42700 -12.71000 1.000 18.70448 336 LYS A CA 1
ATOM 2599 C C . LYS A 1 336 ? -39.08400 19.51200 -11.73600 1.000 17.10650 336 LYS A C 1
ATOM 2600 O O . LYS A 1 336 ? -39.38200 20.64400 -12.14300 1.000 19.92644 336 LYS A O 1
ATOM 2606 N N . ARG A 1 337 ? -39.14200 19.19000 -10.44500 1.000 17.21989 337 ARG A N 1
ATOM 2607 C CA . ARG A 1 337 ? -39.53500 20.19100 -9.45800 1.000 20.85987 337 ARG A CA 1
ATOM 2608 C C . ARG A 1 337 ? -38.53900 21.34100 -9.41700 1.000 19.68424 337 ARG A C 1
ATOM 2609 O O . ARG A 1 337 ? -38.93200 22.51400 -9.38700 1.000 22.26274 337 ARG A O 1
ATOM 2617 N N . TRP A 1 338 ? -37.24100 21.02900 -9.41600 1.000 16.91005 338 TRP A N 1
ATOM 2618 C CA . TRP A 1 338 ? -36.24500 22.09100 -9.51200 1.000 20.13110 338 TRP A CA 1
ATOM 2619 C C . TRP A 1 338 ? -36.45100 22.91100 -10.78200 1.000 17.23734 338 TRP A C 1
ATOM 2620 O O . TRP A 1 338 ? -36.52800 24.14400 -10.72600 1.000 17.84303 338 TRP A O 1
ATOM 2631 N N . LEU A 1 339 ? -36.50500 22.26200 -11.94300 1.000 17.40409 339 LEU A N 1
ATOM 2632 C CA . LEU A 1 339 ? -36.64700 22.98600 -13.23600 1.000 21.03275 339 LEU A CA 1
ATOM 2633 C C . LEU A 1 339 ? -37.92600 23.82900 -13.30700 1.000 22.26983 339 LEU A C 1
ATOM 2634 O O . LEU A 1 339 ? -37.80900 24.93200 -13.70600 1.000 21.37552 339 LEU A O 1
ATOM 2639 N N . ASP A 1 340 ? -39.05400 23.31400 -12.83900 1.000 21.74357 340 ASP A N 1
ATOM 2640 C CA . ASP A 1 340 ? -40.35300 24.03400 -12.84000 1.000 24.36837 340 ASP A CA 1
ATOM 2641 C C . ASP A 1 340 ? -40.28600 25.28400 -11.95600 1.000 25.78896 340 ASP A C 1
ATOM 2642 O O . ASP A 1 340 ? -40.88600 26.25700 -12.31900 1.000 27.87931 340 ASP A O 1
ATOM 2647 N N . ALA A 1 341 ? -39.53000 25.23700 -10.86800 1.000 21.89900 341 ALA A N 1
ATOM 2648 C CA . ALA A 1 341 ? -39.39700 26.37200 -9.92700 1.000 21.78708 341 ALA A CA 1
ATOM 2649 C C . ALA A 1 341 ? -38.27900 27.35500 -10.31300 1.000 19.44702 341 ALA A C 1
ATOM 2650 O O . ALA A 1 341 ? -38.30700 28.44600 -9.85000 1.000 14.43866 341 ALA A O 1
ATOM 2652 N N . LYS A 1 342 ? -37.32000 26.93100 -11.11800 1.000 24.43417 342 LYS A N 1
ATOM 2653 C CA . LYS A 1 342 ? -36.20900 27.82900 -11.50200 1.000 21.66845 342 LYS A CA 1
ATOM 2654 C C . LYS A 1 342 ? -36.65500 28.91000 -12.48800 1.000 22.82157 342 LYS A C 1
ATOM 2655 O O . LYS A 1 342 ? -37.18800 28.60300 -13.49600 1.000 24.96627 342 LYS A O 1
ATOM 2661 N N . PRO A 1 343 ? -36.39500 30.18000 -12.16100 1.000 20.36230 343 PRO A N 1
ATOM 2662 C CA . PRO A 1 343 ? -36.64900 31.30100 -13.02900 1.000 18.73207 343 PRO A CA 1
ATOM 2663 C C . PRO A 1 343 ? -35.77700 31.14100 -14.27900 1.000 26.46598 343 PRO A C 1
ATOM 2664 O O . PRO A 1 343 ? -34.64900 30.74200 -14.18900 1.000 20.84436 343 PRO A O 1
ATOM 2668 N N . ALA A 1 344 ? -36.38100 31.48200 -15.40600 1.000 23.20299 344 ALA A N 1
ATOM 2669 C CA . ALA A 1 344 ? -35.79700 31.34100 -16.75100 1.000 27.73971 344 ALA A CA 1
ATOM 2670 C C . ALA A 1 344 ? -34.42000 31.99000 -16.84100 1.000 23.66083 344 ALA A C 1
ATOM 2671 O O . ALA A 1 344 ? -33.58600 31.44300 -17.49200 1.000 25.90977 344 ALA A O 1
ATOM 2673 N N . ASN A 1 345 ? -34.22200 33.10200 -16.17900 1.000 16.99005 345 ASN A N 1
ATOM 2674 C CA . ASN A 1 345 ? -32.94600 33.80500 -16.27700 1.000 19.12994 345 ASN A CA 1
ATOM 2675 C C . ASN A 1 345 ? -31.86700 33.25600 -15.33200 1.000 21.91269 345 ASN A C 1
ATOM 2676 O O . ASN A 1 345 ? -30.80800 33.87400 -15.21900 1.000 27.31271 345 ASN A O 1
ATOM 2681 N N . ARG A 1 346 ? -32.09600 32.13500 -14.64500 1.000 23.14316 346 ARG A N 1
ATOM 2682 C CA . ARG A 1 346 ? -31.11100 31.57000 -13.73400 1.000 19.26279 346 ARG A CA 1
ATOM 2683 C C . ARG A 1 346 ? -30.65700 30.19000 -14.20400 1.000 19.71112 346 ARG A C 1
ATOM 2684 O O . ARG A 1 346 ? -31.33600 29.50000 -14.97200 1.000 16.64392 346 ARG A O 1
ATOM 2692 N N . ARG A 1 347 ? -29.49500 29.78800 -13.70500 1.000 19.61953 347 ARG A N 1
ATOM 2693 C CA . ARG A 1 347 ? -28.83500 28.56500 -14.12600 1.000 18.84425 347 ARG A CA 1
ATOM 2694 C C . ARG A 1 347 ? -29.10000 27.44700 -13.13100 1.000 18.64745 347 ARG A C 1
ATOM 2695 O O . ARG A 1 347 ? -29.08500 27.67200 -11.91900 1.000 17.37683 347 ARG A O 1
ATOM 2703 N N . SER A 1 348 ? -29.33700 26.24400 -13.64700 1.000 13.58944 348 SER A N 1
ATOM 2704 C CA . SER A 1 348 ? -29.44500 25.08000 -12.78600 1.000 11.95970 348 SER A CA 1
ATOM 2705 C C . SER A 1 348 ? -28.07100 24.62900 -12.29800 1.000 12.49416 348 SER A C 1
ATOM 2706 O O . SER A 1 348 ? -27.02800 24.91000 -12.90500 1.000 12.56175 348 SER A O 1
ATOM 2709 N N . ASN A 1 349 ? -28.08200 23.88300 -11.20100 1.000 13.51014 349 ASN A N 1
ATOM 2710 C CA . ASN A 1 349 ? -26.89600 23.17200 -10.75000 1.000 14.09879 349 ASN A CA 1
ATOM 2711 C C . ASN A 1 349 ? -27.33000 21.82400 -10.21100 1.000 12.29832 349 ASN A C 1
ATOM 2712 O O . ASN A 1 349 ? -28.45600 21.65600 -9.74800 1.000 14.94522 349 ASN A O 1
ATOM 2717 N N . TRP A 1 350 ? -26.43900 20.85500 -10.30900 1.000 15.73882 350 TRP A N 1
ATOM 2718 C CA . TRP A 1 350 ? -26.74700 19.48800 -9.93500 1.000 13.70787 350 TRP A CA 1
ATOM 2719 C C . TRP A 1 350 ? -25.65400 19.02000 -8.99800 1.000 14.28616 350 TRP A C 1
ATOM 2720 O O . TRP A 1 350 ? -24.46900 19.11700 -9.33200 1.000 14.88737 350 TRP A O 1
ATOM 2731 N N . VAL A 1 351 ? -26.05000 18.53800 -7.82300 1.000 12.17712 351 VAL A N 1
ATOM 2732 C CA . VAL A 1 351 ? -25.08900 18.12100 -6.80900 1.000 10.79638 351 VAL A CA 1
ATOM 2733 C C . VAL A 1 351 ? -25.68800 16.96900 -6.02100 1.000 13.24079 351 VAL A C 1
ATOM 2734 O O . VAL A 1 351 ? -26.84900 17.02700 -5.60100 1.000 14.56250 351 VAL A O 1
ATOM 2738 N N . LEU A 1 352 ? -24.88800 15.92000 -5.81100 1.000 12.21695 352 LEU A N 1
ATOM 2739 C CA . LEU A 1 352 ? -25.35100 14.73500 -5.09800 1.000 15.04916 352 LEU A CA 1
ATOM 2740 C C . LEU A 1 352 ? -24.34100 14.25800 -4.05400 1.000 12.68419 352 LEU A C 1
ATOM 2741 O O . LEU A 1 352 ? -24.43800 13.12500 -3.56800 1.000 12.25799 352 LEU A O 1
ATOM 2746 N N . GLY A 1 353 ? -23.38000 15.09500 -3.68700 1.000 11.44084 353 GLY A N 1
ATOM 2747 C CA . GLY A 1 353 ? -22.44900 14.73200 -2.63700 1.000 10.24667 353 GLY A CA 1
ATOM 2748 C C . GLY A 1 353 ? -21.80300 15.95500 -2.03800 1.000 15.45937 353 GLY A C 1
ATOM 2749 O O . GLY A 1 353 ? -21.63100 16.98100 -2.70700 1.000 12.55661 353 GLY A O 1
ATOM 2750 N N . ASN A 1 354 ? -21.45800 15.84800 -0.75500 1.000 11.46258 354 ASN A N 1
ATOM 2751 C CA . ASN A 1 354 ? -20.64500 16.84900 -0.07600 1.000 13.38436 354 ASN A CA 1
ATOM 2752 C C . ASN A 1 354 ? -20.15000 16.22200 1.21500 1.000 13.83564 354 ASN A C 1
ATOM 2753 O O . ASN A 1 354 ? -20.44000 15.06200 1.51300 1.000 15.23076 354 ASN A O 1
ATOM 2758 N N . HIS A 1 355 ? -19.41100 17.00500 1.99100 1.000 12.27101 355 HIS A N 1
ATOM 2759 C CA . HIS A 1 355 ? -18.75500 16.47900 3.18500 1.000 12.40859 355 HIS A CA 1
ATOM 2760 C C . HIS A 1 355 ? -19.71200 16.23100 4.34100 1.000 13.17478 355 HIS A C 1
ATOM 2761 O O . HIS A 1 355 ? -19.25000 15.77900 5.39400 1.000 13.17669 355 HIS A O 1
ATOM 2768 N N . ASP A 1 356 ? -21.01200 16.51300 4.18500 1.000 12.94387 356 ASP A N 1
ATOM 2769 C CA . ASP A 1 356 ? -21.99800 16.25500 5.22300 1.000 13.82974 356 ASP A CA 1
ATOM 2770 C C . ASP A 1 356 ? -22.93000 15.10300 4.88300 1.000 15.35474 356 ASP A C 1
ATOM 2771 O O . ASP A 1 356 ? -23.87500 14.83600 5.63400 1.000 15.33758 356 ASP A O 1
ATOM 2776 N N . ASN A 1 357 ? -22.70300 14.42000 3.77500 1.000 13.11764 357 ASN A N 1
ATOM 2777 C CA . ASN A 1 357 ? -23.56200 13.32800 3.35000 1.000 15.95165 357 ASN A CA 1
ATOM 2778 C C . ASN A 1 357 ? -22.71000 12.10100 3.12800 1.000 17.27868 357 ASN A C 1
ATOM 2779 O O . ASN A 1 357 ? -21.52900 12.21000 2.78300 1.000 16.11098 357 ASN A O 1
ATOM 2784 N N . ASN A 1 358 ? -23.31300 10.93400 3.32900 1.000 17.17675 358 ASN A N 1
ATOM 2785 C CA . ASN A 1 358 ? -22.63200 9.71700 2.92800 1.000 17.66465 358 ASN A CA 1
ATOM 2786 C C . ASN A 1 358 ? -22.27100 9.82000 1.45500 1.000 17.85051 358 ASN A C 1
ATOM 2787 O O . ASN A 1 358 ? -22.96600 10.47100 0.66800 1.000 16.20222 358 ASN A O 1
ATOM 2792 N N . ARG A 1 359 ? -21.14700 9.21600 1.09400 1.000 13.68667 359 ARG A N 1
ATOM 2793 C CA . ARG A 1 359 ? -20.71600 9.24600 -0.29200 1.000 10.89491 359 ARG A CA 1
ATOM 2794 C C . ARG A 1 359 ? -21.81600 8.70000 -1.18800 1.000 15.26299 359 ARG A C 1
ATOM 2795 O O . ARG A 1 359 ? -22.59500 7.82800 -0.79900 1.000 15.18188 359 ARG A O 1
ATOM 2803 N N . LEU A 1 360 ? -21.85000 9.22900 -2.40900 1.000 17.73341 360 LEU A N 1
ATOM 2804 C CA . LEU A 1 360 ? -22.93100 8.96300 -3.34400 1.000 14.94504 360 LEU A CA 1
ATOM 2805 C C . LEU A 1 360 ? -23.10400 7.46700 -3.61000 1.000 16.56455 360 LEU A C 1
ATOM 2806 O O . LEU A 1 360 ? -24.22400 6.95300 -3.58500 1.000 16.01302 360 LEU A O 1
ATOM 2811 N N . GLY A 1 361 ? -22.01400 6.75000 -3.88800 1.000 16.93517 361 GLY A N 1
ATOM 2812 C CA . GLY A 1 361 ? -22.15100 5.32500 -4.17300 1.000 12.41376 361 GLY A CA 1
ATOM 2813 C C . GLY A 1 361 ? -22.73400 4.55300 -3.00100 1.000 19.14865 361 GLY A C 1
ATOM 2814 O O . GLY A 1 361 ? -23.66300 3.75600 -3.16100 1.000 19.42995 361 GLY A O 1
ATOM 2815 N N . SER A 1 362 ? -22.19600 4.78400 -1.80200 1.000 18.20136 362 SER A N 1
ATOM 2816 C CA . SER A 1 362 ? -22.72800 4.12900 -0.61400 1.000 16.81426 362 SER A CA 1
ATOM 2817 C C . SER A 1 362 ? -24.17700 4.51900 -0.37900 1.000 19.63908 362 SER A C 1
ATOM 2818 O O . SER A 1 362 ? -25.00000 3.66800 -0.03000 1.000 16.19634 362 SER A O 1
ATOM 2821 N N . ARG A 1 363 ? -24.50300 5.80900 -0.57000 1.000 16.85010 363 ARG A N 1
ATOM 2822 C CA . ARG A 1 363 ? -25.79900 6.35900 -0.16600 1.000 12.91395 363 ARG A CA 1
ATOM 2823 C C . ARG A 1 363 ? -26.91400 5.96200 -1.12300 1.000 16.29666 363 ARG A C 1
ATOM 2824 O O . ARG A 1 363 ? -28.03900 5.70200 -0.69000 1.000 19.09761 363 ARG A O 1
ATOM 2832 N N . LEU A 1 364 ? -26.63100 5.92700 -2.42400 1.000 16.12911 364 LEU A N 1
ATOM 2833 C CA . LEU A 1 364 ? -27.65800 5.74600 -3.43500 1.000 14.94703 364 LEU A CA 1
ATOM 2834 C C . LEU A 1 364 ? -27.55500 4.41300 -4.16800 1.000 15.93196 364 LEU A C 1
ATOM 2835 O O . LEU A 1 364 ? -28.40800 4.12300 -5.01700 1.000 19.61871 364 LEU A O 1
ATOM 2840 N N . GLY A 1 365 ? -26.53800 3.60300 -3.87400 1.000 15.24125 365 GLY A N 1
ATOM 2841 C CA . GLY A 1 365 ? -26.41200 2.28800 -4.48200 1.000 16.17974 365 GLY A CA 1
ATOM 2842 C C . GLY A 1 365 ? -25.15300 2.16000 -5.31600 1.000 16.66718 365 GLY A C 1
ATOM 2843 O O . GLY A 1 365 ? -25.00200 2.86200 -6.32300 1.000 14.76609 365 GLY A O 1
ATOM 2844 N N . GLU A 1 366 ? -24.24400 1.26300 -4.91400 1.000 18.42695 366 GLU A N 1
ATOM 2845 C CA . GLU A 1 366 ? -22.92900 1.17800 -5.56000 1.000 20.75129 366 GLU A CA 1
ATOM 2846 C C . GLU A 1 366 ? -23.03400 0.91600 -7.05700 1.000 18.17063 366 GLU A C 1
ATOM 2847 O O . GLU A 1 366 ? -22.17200 1.36700 -7.82300 1.000 20.36471 366 GLU A O 1
ATOM 2853 N N . ASN A 1 367 ? -24.07100 0.19600 -7.49600 1.000 13.95042 367 ASN A N 1
ATOM 2854 C CA . ASN A 1 367 ? -24.22300 -0.08600 -8.92100 1.000 18.63242 367 ASN A CA 1
ATOM 2855 C C . ASN A 1 367 ? -24.54900 1.15600 -9.73700 1.000 18.08410 367 ASN A C 1
ATOM 2856 O O . ASN A 1 367 ? -24.36200 1.13000 -10.95500 1.000 16.57100 367 ASN A O 1
ATOM 2861 N N . LYS A 1 368 ? -25.02200 2.23400 -9.10000 1.000 11.87666 368 LYS A N 1
ATOM 2862 C CA . LYS A 1 368 ? -25.50700 3.41100 -9.81100 1.000 14.86597 368 LYS A CA 1
ATOM 2863 C C . LYS A 1 368 ? -24.48500 4.53700 -9.88600 1.000 15.32233 368 LYS A C 1
ATOM 2864 O O . LYS A 1 368 ? -24.84800 5.66000 -10.24500 1.000 18.35779 368 LYS A O 1
ATOM 2870 N N . ILE A 1 369 ? -23.22300 4.26600 -9.56300 1.000 12.91263 369 ILE A N 1
ATOM 2871 C CA . ILE A 1 369 ? -22.21800 5.31800 -9.54800 1.000 14.16033 369 ILE A CA 1
ATOM 2872 C C . ILE A 1 369 ? -22.14900 6.01800 -10.90400 1.000 13.93098 369 ILE A C 1
ATOM 2873 O O . ILE A 1 369 ? -22.13100 7.25300 -10.97600 1.000 15.24521 369 ILE A O 1
ATOM 2878 N N . ASP A 1 370 ? -22.16900 5.25400 -11.99900 1.000 16.41418 370 ASP A N 1
ATOM 2879 C CA . ASP A 1 370 ? -22.02300 5.87100 -13.32000 1.000 15.22807 370 ASP A CA 1
ATOM 2880 C C . ASP A 1 370 ? -23.32200 6.50000 -13.80300 1.000 15.20668 370 ASP A C 1
ATOM 2881 O O . ASP A 1 370 ? -23.30500 7.59900 -14.37500 1.000 12.65987 370 ASP A O 1
ATOM 2886 N N . LEU A 1 371 ? -24.45000 5.83100 -13.56400 1.000 14.44946 371 LEU A N 1
ATOM 2887 C CA . LEU A 1 371 ? -25.75300 6.44100 -13.80600 1.000 13.03613 371 LEU A CA 1
ATOM 2888 C C . LEU A 1 371 ? -25.82400 7.85000 -13.21900 1.000 15.50811 371 LEU A C 1
ATOM 2889 O O . LEU A 1 371 ? -26.25800 8.79600 -13.88900 1.000 13.40294 371 LEU A O 1
ATOM 2894 N N . TYR A 1 372 ? -25.40400 8.01100 -11.96000 1.000 13.78951 372 TYR A N 1
ATOM 2895 C CA . TYR A 1 372 ? -25.58800 9.30200 -11.31200 1.000 13.02968 372 TYR A CA 1
ATOM 2896 C C . TYR A 1 372 ? -24.53700 10.30900 -11.76400 1.000 11.86064 372 TYR A C 1
ATOM 2897 O O . TYR A 1 372 ? -24.84600 11.49800 -11.92000 1.000 13.98823 372 TYR A O 1
ATOM 2906 N N . ASN A 1 373 ? -23.31200 9.85700 -12.02800 1.000 10.37450 373 ASN A N 1
ATOM 2907 C CA . ASN A 1 373 ? -22.33900 10.75400 -12.63500 1.000 10.67501 373 ASN A CA 1
ATOM 2908 C C . ASN A 1 373 ? -22.79800 11.18800 -14.02300 1.000 15.73129 373 ASN A C 1
ATOM 2909 O O . ASN A 1 373 ? -22.60000 12.34700 -14.40900 1.000 13.90392 373 ASN A O 1
ATOM 2914 N N . ILE A 1 374 ? -23.44700 10.28400 -14.77700 1.000 14.98896 374 ILE A N 1
ATOM 2915 C CA . ILE A 1 374 ? -23.97000 10.66000 -16.09000 1.000 13.53286 374 ILE A CA 1
ATOM 2916 C C . ILE A 1 374 ? -25.03400 11.73900 -15.94300 1.000 12.95438 374 ILE A C 1
ATOM 2917 O O . ILE A 1 374 ? -25.00300 12.75700 -16.63700 1.000 15.97455 374 ILE A O 1
ATOM 2922 N N . ALA A 1 375 ? -26.01400 11.51000 -15.05900 1.000 10.24307 375 ALA A N 1
ATOM 2923 C CA . ALA A 1 375 ? -27.03900 12.51700 -14.80100 1.000 12.57538 375 ALA A CA 1
ATOM 2924 C C . ALA A 1 375 ? -26.42300 13.85500 -14.38600 1.000 15.59740 375 ALA A C 1
ATOM 2925 O O . ALA A 1 375 ? -26.76400 14.90300 -14.94600 1.000 13.13148 375 ALA A O 1
ATOM 2927 N N . LEU A 1 376 ? -25.51800 13.83800 -13.39200 1.000 15.53096 376 LEU A N 1
ATOM 2928 C CA . LEU A 1 376 ? -24.92900 15.08000 -12.89200 1.000 12.11050 376 LEU A CA 1
ATOM 2929 C C . LEU A 1 376 ? -24.26400 15.88200 -14.00400 1.000 16.58295 376 LEU A C 1
ATOM 2930 O O . LEU A 1 376 ? -24.29400 17.11600 -13.98600 1.000 18.96755 376 LEU A O 1
ATOM 2935 N N . GLN A 1 377 ? -23.67000 15.20400 -14.98200 1.000 14.15802 377 GLN A N 1
ATOM 2936 C CA . GLN A 1 377 ? -22.86200 15.86300 -15.99100 1.000 14.07212 377 GLN A CA 1
ATOM 2937 C C . GLN A 1 377 ? -23.62600 16.20400 -17.26300 1.000 17.64166 377 GLN A C 1
ATOM 2938 O O . GLN A 1 377 ? -23.14600 17.03800 -18.03500 1.000 14.89102 377 GLN A O 1
ATOM 2944 N N . THR A 1 378 ? -24.80700 15.61500 -17.49400 1.000 15.00171 378 THR A N 1
ATOM 2945 C CA . THR A 1 378 ? -25.52500 15.84100 -18.74200 1.000 16.49198 378 THR A CA 1
ATOM 2946 C C . THR A 1 378 ? -26.79900 16.65100 -18.57500 1.000 17.62866 378 THR A C 1
ATOM 2947 O O . THR A 1 378 ? -27.35000 17.12100 -19.58000 1.000 13.32473 378 THR A O 1
ATOM 2951 N N . LEU A 1 379 ? -27.27700 16.82400 -17.34300 1.000 18.00807 379 LEU A N 1
ATOM 2952 C CA . LEU A 1 379 ? -28.34500 17.76500 -17.07100 1.000 15.12898 379 LEU A CA 1
ATOM 2953 C C . LEU A 1 379 ? -27.83800 19.18800 -17.32300 1.000 13.55152 379 LEU A C 1
ATOM 2954 O O . LEU A 1 379 ? -26.63000 19.43100 -17.32200 1.000 15.95242 379 LEU A O 1
ATOM 2959 N N . PRO A 1 380 ? -28.74000 20.14100 -17.56000 1.000 17.10196 380 PRO A N 1
ATOM 2960 C CA . PRO A 1 380 ? -28.31100 21.46800 -18.05100 1.000 18.28926 380 PRO A CA 1
ATOM 2961 C C . PRO A 1 380 ? -27.52500 22.29500 -17.03000 1.000 16.60802 380 PRO A C 1
ATOM 2962 O O . PRO A 1 380 ? -27.78000 22.24400 -15.82500 1.000 14.05254 380 PRO A O 1
ATOM 2966 N N . ASP A 1 381 ? -26.55500 23.05800 -17.54800 1.000 15.31486 381 ASP A N 1
ATOM 2967 C CA . ASP A 1 381 ? -25.86000 24.14300 -16.85500 1.000 16.75048 381 ASP A CA 1
ATOM 2968 C C . ASP A 1 381 ? -24.71100 23.65900 -15.96600 1.000 18.14206 381 ASP A C 1
ATOM 2969 O O . ASP A 1 381 ? -23.66400 23.25500 -16.48200 1.000 18.85467 381 ASP A O 1
ATOM 2974 N N . ILE A 1 382 ? -24.87300 23.69100 -14.64500 1.000 16.33787 382 ILE A N 1
ATOM 2975 C CA . ILE A 1 382 ? -23.75100 23.56200 -13.71200 1.000 17.30363 382 ILE A CA 1
ATOM 2976 C C . ILE A 1 382 ? -23.72400 22.16600 -13.08700 1.000 15.37951 382 ILE A C 1
ATOM 2977 O O . ILE A 1 382 ? -24.74200 21.67900 -12.58500 1.000 13.15026 382 ILE A O 1
ATOM 2982 N N . ALA A 1 383 ? -22.54700 21.53300 -13.09000 1.000 14.16473 383 ALA A N 1
ATOM 2983 C CA . ALA A 1 383 ? -22.34600 20.20900 -12.51000 1.000 13.24091 383 ALA A CA 1
ATOM 2984 C C . ALA A 1 383 ? -21.36900 20.29300 -11.34000 1.000 13.79738 383 ALA A C 1
ATOM 2985 O O . ALA A 1 383 ? -20.30000 20.89600 -11.46700 1.000 14.64085 383 ALA A O 1
ATOM 2987 N N . VAL A 1 384 ? -21.71800 19.67900 -10.20600 1.000 12.73653 384 VAL A N 1
ATOM 2988 C CA . VAL A 1 384 ? -20.88100 19.72000 -9.00800 1.000 12.44020 384 VAL A CA 1
ATOM 2989 C C . VAL A 1 384 ? -20.35800 18.32300 -8.71300 1.000 14.81312 384 VAL A C 1
ATOM 2990 O O . VAL A 1 384 ? -21.10200 17.33900 -8.80500 1.000 13.77629 384 VAL A O 1
ATOM 2994 N N . THR A 1 385 ? -19.07800 18.24000 -8.35100 1.000 10.71772 385 THR A N 1
ATOM 2995 C CA . THR A 1 385 ? -18.42100 16.98900 -8.00000 1.000 12.09236 385 THR A CA 1
ATOM 2996 C C . THR A 1 385 ? -17.84400 17.09600 -6.59400 1.000 16.99206 385 THR A C 1
ATOM 2997 O O . THR A 1 385 ? -17.07900 18.02400 -6.30200 1.000 12.54511 385 THR A O 1
ATOM 3001 N N . TYR A 1 386 ? -18.21200 16.15700 -5.72300 1.000 13.13841 386 TYR A N 1
ATOM 3002 C CA . TYR A 1 386 ? -17.57900 16.04700 -4.41500 1.000 14.00433 386 TYR A CA 1
ATOM 3003 C C . TYR A 1 386 ? -16.35300 15.14900 -4.55500 1.000 12.58451 386 TYR A C 1
ATOM 3004 O O . TYR A 1 386 ? -16.43600 14.09000 -5.18600 1.000 13.00032 386 TYR A O 1
ATOM 3013 N N . TYR A 1 387 ? -15.21800 15.57900 -3.98800 1.000 11.77911 387 TYR A N 1
ATOM 3014 C CA . TYR A 1 387 ? -13.94700 14.89200 -4.23500 1.000 12.48271 387 TYR A CA 1
ATOM 3015 C C . TYR A 1 387 ? -14.08100 13.38500 -4.04500 1.000 12.96037 387 TYR A C 1
ATOM 3016 O O . TYR A 1 387 ? -14.69800 12.91000 -3.08400 1.000 13.38009 387 TYR A O 1
ATOM 3025 N N . GLY A 1 388 ? -13.52500 12.62900 -4.98900 1.000 16.00302 388 GLY A N 1
ATOM 3026 C CA . GLY A 1 388 ? -13.60500 11.18700 -4.95600 1.000 13.18911 388 GLY A CA 1
ATOM 3027 C C . GLY A 1 388 ? -14.80000 10.59100 -5.67400 1.000 14.54937 388 GLY A C 1
ATOM 3028 O O . GLY A 1 388 ? -14.76300 9.40300 -6.02300 1.000 12.95658 388 GLY A O 1
ATOM 3029 N N . GLU A 1 389 ? -15.85600 11.37900 -5.92000 1.000 10.11423 389 GLU A N 1
ATOM 3030 C CA . GLU A 1 389 ? -17.00200 10.85500 -6.66500 1.000 13.32518 389 GLU A CA 1
ATOM 3031 C C . GLU A 1 389 ? -16.60000 10.41400 -8.06600 1.000 13.55457 389 GLU A C 1
ATOM 3032 O O . GLU A 1 389 ? -17.24400 9.53600 -8.64600 1.000 13.96663 389 GLU A O 1
ATOM 3038 N N . GLU A 1 390 ? -15.54000 11.01400 -8.62400 1.000 13.89716 390 GLU A N 1
ATOM 3039 C CA . GLU A 1 390 ? -15.10900 10.72100 -9.98700 1.000 14.52087 390 GLU A CA 1
ATOM 3040 C C . GLU A 1 390 ? -14.38700 9.37900 -10.10300 1.000 20.49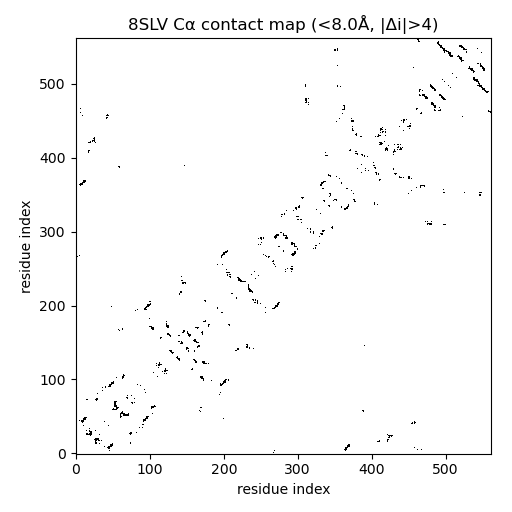894 390 GLU A C 1
ATOM 3041 O O . GLU A 1 390 ? -14.23500 8.86600 -11.22500 1.000 14.34460 390 GLU A O 1
ATOM 3047 N N . ILE A 1 391 ? -13.96400 8.79300 -8.97700 1.000 15.80076 391 ILE A N 1
ATOM 3048 C CA . ILE A 1 391 ? -13.42000 7.43700 -8.95900 1.000 15.74429 391 ILE A CA 1
ATOM 3049 C C . ILE A 1 391 ? -14.34900 6.46900 -8.25000 1.000 14.48022 391 ILE A C 1
ATOM 3050 O O . ILE A 1 391 ? -13.97700 5.31300 -8.01700 1.000 16.87808 391 ILE A O 1
ATOM 3055 N N . GLY A 1 392 ? -15.55100 6.90700 -7.90400 1.000 12.33786 392 GLY A N 1
ATOM 3056 C CA . GLY A 1 392 ? -16.45600 6.05100 -7.17000 1.000 13.97133 392 GLY A CA 1
ATOM 3057 C C . GLY A 1 392 ? -16.01700 5.69100 -5.76700 1.000 16.46691 392 GLY A C 1
ATOM 3058 O O . GLY A 1 392 ? -16.23600 4.55000 -5.33200 1.000 14.61112 392 GLY A O 1
ATOM 3059 N N . MET A 1 393 ? -15.43200 6.63100 -5.02600 1.000 13.77274 393 MET A N 1
ATOM 3060 C CA . MET A 1 393 ? -15.13000 6.32000 -3.63200 1.000 14.09567 393 MET A CA 1
ATOM 3061 C C . MET A 1 393 ? -16.39300 5.94600 -2.85100 1.000 14.95694 393 MET A C 1
ATOM 3062 O O . MET A 1 393 ? -17.50500 6.41800 -3.13100 1.000 12.40605 393 MET A O 1
ATOM 3067 N N . LEU A 1 394 ? -16.21000 5.08000 -1.85800 1.000 12.22854 394 LEU A N 1
ATOM 3068 C CA . LEU A 1 394 ? -17.28800 4.67200 -0.97300 1.000 12.65253 394 LEU A CA 1
ATOM 3069 C C . LEU A 1 394 ? -16.93600 5.01700 0.46500 1.000 13.82340 394 LEU A C 1
ATOM 3070 O O . LEU A 1 394 ? -15.76400 5.20400 0.80700 1.000 16.50126 394 LEU A O 1
ATOM 3075 N N . ASP A 1 395 ? -17.97600 5.11400 1.29400 1.000 11.62717 395 ASP A N 1
ATOM 3076 C CA . ASP A 1 395 ? -17.80100 5.34800 2.72200 1.000 14.22876 395 ASP A CA 1
ATOM 3077 C C . ASP A 1 395 ? -16.91600 4.27700 3.34400 1.000 17.87998 395 ASP A C 1
ATOM 3078 O O . ASP A 1 395 ? -16.93600 3.11300 2.94700 1.000 14.66575 395 ASP A O 1
ATOM 3083 N 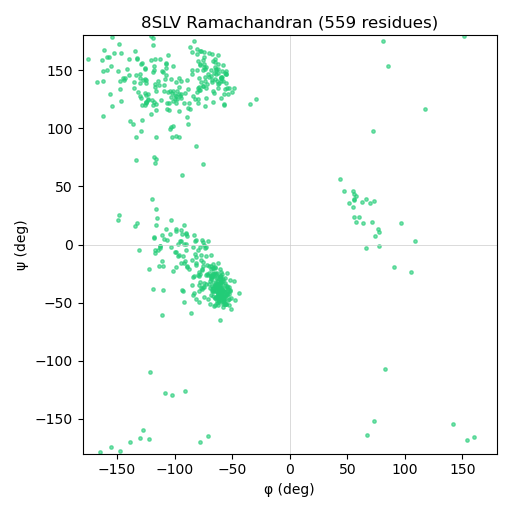N . GLN A 1 396 ? -16.15900 4.67300 4.35800 1.000 16.44258 396 GLN A N 1
ATOM 3084 C CA . GLN A 1 396 ? -15.36600 3.74300 5.14700 1.000 17.95055 396 GLN A CA 1
ATOM 3085 C C . GLN A 1 396 ? -15.90000 3.77600 6.56700 1.000 17.20493 396 GLN A C 1
ATOM 3086 O O . GLN A 1 396 ? -15.93900 4.84100 7.18500 1.000 19.35405 396 GLN A O 1
ATOM 3092 N N . TRP A 1 397 ? -16.34300 2.62700 7.07100 1.000 19.77855 397 TRP A N 1
ATOM 3093 C CA . TRP A 1 397 ? -16.68500 2.53700 8.48500 1.000 15.83833 397 TRP A CA 1
ATOM 3094 C C . TRP A 1 397 ? -15.43800 2.79500 9.32100 1.000 20.24046 397 TRP A C 1
ATOM 3095 O O . TRP A 1 397 ? -14.35900 2.26400 9.03300 1.000 18.23345 397 TRP A O 1
ATOM 3106 N N . ILE A 1 398 ? -15.59500 3.62400 10.34700 1.000 18.96855 398 ILE A N 1
ATOM 3107 C CA . ILE A 1 398 ? -14.50700 4.05500 11.21700 1.000 18.64603 398 ILE A CA 1
ATOM 3108 C C . ILE A 1 398 ? -14.91400 3.74400 12.65200 1.000 22.47801 398 ILE A C 1
ATOM 3109 O O . ILE A 1 398 ? -16.03600 4.06700 13.05000 1.000 20.48488 398 ILE A O 1
ATOM 3114 N N . PRO A 1 399 ? -14.06100 3.10000 13.44500 1.000 21.34075 399 PRO A N 1
ATOM 3115 C CA . PRO A 1 399 ? -14.43000 2.78200 14.82900 1.000 24.11188 399 PRO A CA 1
ATOM 3116 C C . PRO A 1 399 ? -14.68200 4.03200 15.66300 1.000 24.40775 399 PRO A C 1
ATOM 3117 O O . PRO A 1 399 ? -14.20000 5.12900 15.36500 1.000 26.59474 399 PRO A O 1
ATOM 3121 N N . TRP A 1 400 ? -15.48100 3.87600 16.70100 1.000 23.38760 400 TRP A N 1
ATOM 3122 C CA . TRP A 1 400 ? -15.86200 4.95100 17.64000 1.000 27.97033 400 TRP A CA 1
ATOM 3123 C C . TRP A 1 400 ? -14.61900 5.66900 18.18100 1.000 30.86404 400 TRP A C 1
ATOM 3124 O O . TRP A 1 400 ? -14.64000 6.86800 18.22700 1.000 31.30857 400 TRP A O 1
ATOM 3135 N N . ASN A 1 401 ? -13.56200 4.92500 18.47800 1.000 25.17650 401 ASN A N 1
ATOM 3136 C CA . ASN A 1 401 ? -12.32900 5.49600 19.05900 1.000 32.55965 401 ASN A CA 1
ATOM 3137 C C . ASN A 1 401 ? -11.60100 6.39600 18.05800 1.000 37.09911 401 ASN A C 1
ATOM 3138 O O . ASN A 1 401 ? -10.95300 7.32500 18.48700 1.000 31.14340 401 ASN A O 1
ATOM 3143 N N . GLU A 1 402 ? -11.73000 6.11700 16.76900 1.000 32.67383 402 GLU A N 1
ATOM 3144 C CA . GLU A 1 402 ? -11.02600 6.89400 15.72900 1.000 28.82297 402 GLU A CA 1
ATOM 3145 C C . GLU A 1 402 ? -11.95000 7.96100 15.13700 1.000 23.18848 402 GLU A C 1
ATOM 3146 O O . GLU A 1 402 ? -11.47900 8.76300 14.40300 1.000 25.64949 402 GLU A O 1
ATOM 3152 N N . THR A 1 403 ? -13.23100 7.94100 15.44500 1.000 20.69790 403 THR A N 1
ATOM 3153 C CA . THR A 1 403 ? -14.10400 8.95600 14.87800 1.000 25.80440 403 THR A CA 1
ATOM 3154 C C . THR A 1 403 ? -13.84600 10.29600 15.56500 1.000 24.62494 403 THR A C 1
ATOM 3155 O O . THR A 1 403 ? -13.54400 10.34200 16.76100 1.000 22.63179 403 THR A O 1
ATOM 3159 N N . VAL A 1 404 ? -13.92500 11.38600 14.80300 1.000 21.21413 404 VAL A N 1
ATOM 3160 C CA . VAL A 1 404 ? -13.67700 12.71600 15.35300 1.000 20.58052 404 VAL A CA 1
ATOM 3161 C C . VAL A 1 404 ? -14.85000 13.67400 15.17500 1.000 22.59116 404 VAL A C 1
ATOM 3162 O O . VAL A 1 404 ? -14.92500 14.66900 15.92000 1.000 24.54860 404 VAL A O 1
ATOM 3166 N N . ASP A 1 405 ? -15.75600 13.42600 14.22800 1.000 20.31029 405 ASP A N 1
ATOM 3167 C CA . ASP A 1 405 ? -16.89300 14.30300 13.95500 1.000 19.53789 405 ASP A CA 1
ATOM 3168 C C . ASP A 1 405 ? -17.73900 14.48600 15.21000 1.000 21.19060 405 ASP A C 1
ATOM 3169 O O . ASP A 1 405 ? -18.23800 13.49200 15.76100 1.000 23.96769 405 ASP A O 1
ATOM 3174 N N . PRO A 1 406 ? -17.92100 15.71500 15.69700 1.000 23.48293 406 PRO A N 1
ATOM 3175 C CA . PRO A 1 406 ? -18.74800 15.90800 16.90700 1.000 20.78624 406 PRO A CA 1
ATOM 3176 C C . PRO A 1 406 ? -20.17700 15.41800 16.75200 1.000 27.32691 406 PRO A C 1
ATOM 3177 O O . PRO A 1 406 ? -20.81200 15.06500 17.75300 1.000 26.51369 406 PRO A O 1
ATOM 3181 N N . ALA A 1 407 ? -20.71600 15.39000 15.53200 1.000 21.98258 407 ALA A N 1
ATOM 3182 C CA . ALA A 1 407 ? -22.05000 14.82600 15.36500 1.000 25.47315 407 ALA A CA 1
ATOM 3183 C C . ALA A 1 407 ? -22.07300 13.34500 15.74000 1.000 32.10678 407 ALA A C 1
ATOM 3184 O O . ALA A 1 407 ? -23.11200 12.83100 16.17500 1.000 27.65173 407 ALA A O 1
ATOM 3186 N N . ALA A 1 408 ? -20.93700 12.64900 15.59500 1.000 26.49052 408 ALA A N 1
ATOM 3187 C CA . ALA A 1 408 ? -20.83700 11.27300 16.07100 1.000 27.20267 408 ALA A CA 1
ATOM 3188 C C . ALA A 1 408 ? -20.55200 11.21100 17.57100 1.000 30.69367 408 ALA A C 1
ATOM 3189 O O . ALA A 1 408 ? -21.19200 10.44400 18.30200 1.000 26.92190 408 ALA A O 1
ATOM 3191 N N . CYS A 1 409 ? -19.58700 12.00200 18.04300 1.000 25.60315 409 CYS A N 1
ATOM 3192 C CA . CYS A 1 409 ? -19.16300 11.89900 19.43500 1.000 31.27280 409 CYS A CA 1
ATOM 3193 C C . CYS A 1 409 ? -20.24400 12.38000 20.40000 1.000 32.09191 409 CYS A C 1
ATOM 3194 O O . CYS A 1 409 ? -20.28900 11.92800 21.54700 1.000 32.13744 409 CYS A O 1
ATOM 3197 N N . ARG A 1 410 ? -21.11700 13.28400 19.96100 1.000 29.76615 410 ARG A N 1
ATOM 3198 C CA . ARG A 1 410 ? -22.28100 13.67300 20.74800 1.000 31.04967 410 ARG A CA 1
ATOM 3199 C C . ARG A 1 410 ? -23.37500 12.62000 20.73200 1.000 37.21113 410 ARG A C 1
ATOM 3200 O O . ARG A 1 410 ? -24.44800 12.85600 21.29900 1.000 34.57304 410 ARG A O 1
ATOM 3208 N N . SER A 1 411 ? -23.14400 11.49500 20.07200 1.000 39.02797 411 SER A N 1
ATOM 3209 C CA . SER A 1 411 ? -24.06600 10.36600 20.06500 1.000 32.27608 411 SER A CA 1
ATOM 3210 C C . SER A 1 411 ? -23.52400 9.30300 21.03100 1.000 33.74861 411 SER A C 1
ATOM 3211 O O . SER A 1 411 ? -23.17700 9.66900 22.15900 1.000 33.11508 411 SER A O 1
ATOM 3214 N N . ASP A 1 412 ? -23.40400 8.03800 20.64600 1.000 31.79459 412 ASP A N 1
ATOM 3215 C CA . ASP A 1 412 ? -22.89000 7.02900 21.56200 1.000 36.61160 412 ASP A CA 1
ATOM 3216 C C . ASP A 1 412 ? -22.37600 5.85600 20.74800 1.000 34.63173 412 ASP A C 1
ATOM 3217 O O . ASP A 1 412 ? -22.73000 5.69400 19.57700 1.000 38.72015 412 ASP A O 1
ATOM 3222 N N . GLU A 1 413 ? -21.53200 5.04300 21.38800 1.000 33.72976 413 GLU A N 1
ATOM 3223 C CA . GLU A 1 413 ? -20.90800 3.92500 20.69200 1.000 35.39738 413 GLU A CA 1
ATOM 3224 C C . GLU A 1 413 ? -21.93600 3.05600 19.98700 1.000 33.81443 413 GLU A C 1
ATOM 3225 O O . GLU A 1 413 ? -21.64600 2.48100 18.93300 1.000 38.58324 413 GLU A O 1
ATOM 3227 N N . ALA A 1 414 ? -23.15100 2.97200 20.52900 1.000 35.84310 414 ALA A N 1
ATOM 3228 C CA . ALA A 1 414 ? -24.14300 2.08500 19.93900 1.000 42.79240 414 ALA A CA 1
ATOM 3229 C C . ALA A 1 414 ? -24.64400 2.59900 18.59700 1.000 38.47372 414 ALA A C 1
ATOM 3230 O O . ALA A 1 414 ? -25.06700 1.80800 17.74600 1.000 36.61288 414 ALA A O 1
ATOM 3232 N N . SER A 1 415 ? -24.59700 3.90400 18.37900 1.000 38.40469 415 SER A N 1
ATOM 3233 C CA . SER A 1 415 ? -25.37900 4.47000 17.28800 1.000 41.67805 415 SER A CA 1
ATOM 3234 C C . SER A 1 415 ? -24.75900 5.71100 16.65700 1.000 41.29948 415 SER A C 1
ATOM 3235 O O . SER A 1 415 ? -25.47700 6.48300 16.01300 1.000 45.18722 415 SER A O 1
ATOM 3238 N N . TYR A 1 416 ? -23.45000 5.92400 16.82000 1.000 37.97854 416 TYR A N 1
ATOM 3239 C CA . TYR A 1 416 ? -22.79000 7.06200 16.18300 1.000 34.87512 416 TYR A CA 1
ATOM 3240 C C . TYR A 1 416 ? -22.75700 6.94800 14.66000 1.000 34.03464 416 TYR A C 1
ATOM 3241 O O . TYR A 1 416 ? -22.67700 7.97700 13.98300 1.000 34.07431 416 TYR A O 1
ATOM 3250 N N . SER A 1 417 ? -22.82000 5.73700 14.09800 1.000 26.76037 417 SER A N 1
ATOM 3251 C CA . SER A 1 417 ? -22.77700 5.61000 12.64600 1.000 26.39726 417 SER A CA 1
ATOM 3252 C C . SER A 1 417 ? -23.99500 6.19700 11.95000 1.000 32.17286 417 SER A C 1
ATOM 3253 O O . SER A 1 417 ? -23.92000 6.48400 10.75300 1.000 32.73567 417 SER A O 1
ATOM 3256 N N . ALA A 1 418 ? -25.11200 6.38300 12.64600 1.000 37.98806 418 ALA A N 1
ATOM 3257 C CA . ALA A 1 418 ? -26.22500 7.07500 12.00600 1.000 41.89917 418 ALA A CA 1
ATOM 3258 C C . ALA A 1 418 ? -25.84200 8.51500 11.68400 1.000 42.78978 418 ALA A C 1
ATOM 3259 O O . ALA A 1 418 ? -26.22200 9.05500 10.63700 1.000 41.60709 418 ALA A O 1
ATOM 3260 N N . TYR A 1 419 ? -25.03000 9.12400 12.54700 1.000 37.15187 419 TYR A N 1
ATOM 3261 C CA . TYR A 1 419 ? -24.75900 10.55300 12.54700 1.000 29.86244 419 TYR A CA 1
ATOM 3262 C C . TYR A 1 419 ? -23.41900 10.94900 11.92500 1.000 26.79409 419 TYR A C 1
ATOM 3263 O O . TYR A 1 419 ? -23.26300 12.10700 11.53200 1.000 27.45490 419 TYR A O 1
ATOM 3272 N N . SER A 1 420 ? -22.43800 10.05200 11.86400 1.000 24.92281 420 SER A N 1
ATOM 3273 C CA . SER A 1 420 ? -21.07200 10.47900 11.59500 1.000 18.96382 420 SER A CA 1
ATOM 3274 C C . SER A 1 420 ? -20.86900 10.84600 10.13400 1.000 19.26580 420 SER A C 1
ATOM 3275 O O . SER A 1 420 ? -21.31800 10.15100 9.22000 1.000 13.30939 420 SER A O 1
ATOM 3278 N N . ARG A 1 421 ? -20.17300 11.94500 9.91600 1.000 14.85530 421 ARG A N 1
ATOM 3279 C CA . ARG A 1 421 ? -19.81400 12.33500 8.57200 1.000 13.35977 421 ARG A CA 1
ATOM 3280 C C . ARG A 1 421 ? -18.41100 11.88000 8.20900 1.000 13.95456 421 ARG A C 1
ATOM 3281 O O . ARG A 1 421 ? -18.03300 11.95200 7.03600 1.000 12.83492 421 ARG A O 1
ATOM 3289 N N . ASP A 1 422 ? -17.65500 11.38300 9.18700 1.000 13.86609 422 ASP A N 1
ATOM 3290 C CA . ASP A 1 422 ? -16.28800 10.94500 8.92000 1.000 15.21311 422 ASP A CA 1
ATOM 3291 C C . ASP A 1 422 ? -16.18800 9.87900 7.83200 1.000 14.79932 422 ASP A C 1
ATOM 3292 O O . ASP A 1 422 ? -15.23800 9.95100 7.03000 1.000 14.62053 422 ASP A O 1
ATOM 3297 N N . PRO A 1 423 ? -17.09400 8.87400 7.73800 1.000 18.73156 423 PRO A N 1
ATOM 3298 C CA . PRO A 1 423 ? -16.95300 7.86500 6.67400 1.000 16.43498 423 PRO A CA 1
ATOM 3299 C C . PRO A 1 423 ? -16.85900 8.44900 5.27700 1.000 18.82865 423 PRO A C 1
ATOM 3300 O O . PRO A 1 423 ? -16.28900 7.80700 4.38900 1.000 12.12591 423 PRO A O 1
ATOM 3304 N N . ALA A 1 424 ? -17.39100 9.66100 5.07200 1.000 15.87924 424 ALA A N 1
ATOM 3305 C CA . ALA A 1 424 ? -17.31300 10.31300 3.77000 1.000 15.70675 424 ALA A CA 1
ATOM 3306 C C . ALA A 1 424 ? -16.14400 11.28500 3.65000 1.000 15.99034 424 ALA A C 1
ATOM 3307 O O . ALA A 1 424 ? -16.01500 11.94900 2.61700 1.000 11.63368 424 ALA A O 1
ATOM 3309 N N . ARG A 1 425 ? -15.29200 11.39700 4.67600 1.000 14.79297 425 ARG A N 1
ATOM 3310 C CA . ARG A 1 425 ? -14.22600 12.39200 4.67100 1.000 15.23666 425 ARG A CA 1
ATOM 3311 C C . ARG A 1 425 ? -12.84500 11.76500 4.65600 1.000 14.45118 425 ARG A C 1
ATOM 3312 O O . ARG A 1 425 ? -11.88700 12.42100 5.08400 1.000 16.35823 425 ARG A O 1
ATOM 3320 N N . THR A 1 426 ? -12.71100 10.51200 4.19500 1.000 15.10036 426 THR A N 1
ATOM 3321 C CA . THR A 1 426 ? -11.42600 9.83600 4.32700 1.000 13.28608 426 THR A CA 1
ATOM 3322 C C . THR A 1 426 ? -10.47900 10.29500 3.21700 1.000 13.53140 426 THR A C 1
ATOM 3323 O O . THR A 1 426 ? -10.90700 10.92700 2.25400 1.000 14.94861 426 THR A O 1
ATOM 3327 N N . PRO A 1 427 ? -9.17800 10.04100 3.36000 1.000 14.95591 427 PRO A N 1
ATOM 3328 C CA . PRO A 1 427 ? -8.21200 10.54300 2.37500 1.000 11.81313 427 PRO A CA 1
ATOM 3329 C C . PRO A 1 427 ? -8.51100 10.13600 0.93400 1.000 14.99141 427 PRO A C 1
ATOM 3330 O O . PRO A 1 427 ? -8.90200 9.00400 0.63700 1.000 12.97538 427 PRO A O 1
ATOM 3334 N N . MET A 1 428 ? -8.31600 11.09500 0.03300 1.000 11.74518 428 MET A N 1
ATOM 3335 C CA . MET A 1 428 ? -8.45300 10.84500 -1.38700 1.000 11.08986 428 MET A CA 1
ATOM 3336 C C . MET A 1 428 ? -7.50200 9.73900 -1.82300 1.000 15.57353 428 MET A C 1
ATOM 3337 O O . MET A 1 428 ? -6.35200 9.67400 -1.37900 1.000 14.52811 428 MET A O 1
ATOM 3342 N N . GLN A 1 429 ? -7.97900 8.87900 -2.71700 1.000 11.39992 429 GLN A N 1
ATOM 3343 C CA . GLN A 1 429 ? -7.28400 7.64100 -3.05800 1.000 12.50153 429 GLN A CA 1
ATOM 3344 C C . GLN A 1 429 ? -6.57100 7.85000 -4.39000 1.000 14.37686 429 GLN A C 1
ATOM 3345 O O . GLN A 1 429 ? -7.13200 7.64000 -5.46100 1.000 14.93678 429 GLN A O 1
ATOM 3351 N N . TRP A 1 430 ? -5.30400 8.27000 -4.30800 1.000 14.83404 430 TRP A N 1
ATOM 3352 C CA . TRP A 1 430 ? -4.55200 8.64300 -5.49900 1.000 15.66456 430 TRP A CA 1
ATOM 3353 C C . TRP A 1 430 ? -3.92800 7.43300 -6.19100 1.000 16.89687 430 TRP A C 1
ATOM 3354 O O . TRP A 1 430 ? -3.96100 7.33900 -7.42400 1.000 17.38069 430 TRP A O 1
ATOM 3365 N N . ASP A 1 431 ? -3.34300 6.51100 -5.43100 1.000 18.18869 431 ASP A N 1
ATOM 3366 C CA . ASP A 1 431 ? -2.65800 5.36200 -6.01300 1.000 17.63036 431 ASP A CA 1
ATOM 3367 C C . ASP A 1 431 ? -2.65300 4.23200 -4.98800 1.000 17.36114 431 ASP A C 1
ATOM 3368 O O . ASP A 1 431 ? -3.24900 4.35100 -3.91200 1.000 16.42494 431 ASP A O 1
ATOM 3373 N N . SER A 1 432 ? -1.96600 3.13200 -5.31200 1.000 21.03924 432 SER A N 1
ATOM 3374 C CA A SER A 1 432 ? -1.94000 1.95100 -4.45200 0.622 18.05822 432 SER A CA 1
ATOM 3375 C CA B SER A 1 432 ? -1.94400 1.95400 -4.45200 0.378 17.93117 432 SER A CA 1
ATOM 3376 C C . SER A 1 432 ? -0.80000 1.96500 -3.44800 1.000 20.13704 432 SER A C 1
ATOM 3377 O O . SER A 1 432 ? -0.62000 0.98200 -2.72300 1.000 19.07555 432 SER A O 1
ATOM 3382 N N . GLY A 1 433 ? -0.02700 3.04200 -3.38100 1.000 19.98763 433 GLY A N 1
ATOM 3383 C CA . GLY A 1 433 ? 1.06200 3.11900 -2.43600 1.000 16.39204 433 GLY A CA 1
ATOM 3384 C C . GLY A 1 433 ? 0.57900 3.43900 -1.04100 1.000 19.63596 433 GLY A C 1
ATOM 3385 O O . GLY A 1 433 ? -0.61600 3.43600 -0.74100 1.000 19.94936 433 GLY A O 1
ATOM 3386 N N . LYS A 1 434 ? 1.54600 3.73000 -0.17200 1.000 22.36582 434 LYS A N 1
ATOM 3387 C CA . LYS A 1 434 ? 1.27300 4.05400 1.22600 1.000 22.25771 434 LYS A CA 1
ATOM 3388 C C . LYS A 1 434 ? 0.19600 5.12600 1.34100 1.000 20.03954 434 LYS A C 1
ATOM 3389 O O . LYS A 1 434 ? 0.26100 6.15200 0.66200 1.000 22.10665 434 LYS A O 1
ATOM 3395 N N . ASN A 1 435 ? -0.80000 4.87400 2.20100 1.000 15.22188 435 ASN A N 1
ATOM 3396 C CA . ASN A 1 435 ? -1.90600 5.81000 2.45400 1.000 20.43297 435 ASN A CA 1
ATOM 3397 C C . ASN A 1 435 ? -2.62000 6.21200 1.16900 1.000 19.43930 435 ASN A C 1
ATOM 3398 O O . ASN A 1 435 ? -3.10000 7.34200 1.03900 1.000 15.63753 435 ASN A O 1
ATOM 3403 N N . ALA A 1 436 ? -2.67200 5.29500 0.20800 1.000 18.16688 436 ALA A N 1
ATOM 3404 C CA . ALA A 1 436 ? -3.24100 5.54700 -1.10900 1.000 17.69435 436 ALA A CA 1
ATOM 3405 C C . ALA A 1 436 ? -2.59200 6.74100 -1.79500 1.000 21.27204 436 ALA A C 1
ATOM 3406 O O . ALA A 1 436 ? -3.19700 7.35800 -2.68500 1.000 14.54497 436 ALA A O 1
ATOM 3408 N N . GLY A 1 437 ? -1.35800 7.06800 -1.39500 1.000 19.20374 437 GLY A N 1
ATOM 3409 C CA . GLY A 1 437 ? -0.62900 8.18100 -1.96700 1.000 19.32721 437 GLY A CA 1
ATOM 3410 C C . GLY A 1 437 ? -1.07200 9.53500 -1.47400 1.000 20.33457 437 GLY A C 1
ATOM 3411 O O . GLY A 1 437 ? -0.72000 10.54800 -2.09000 1.000 17.99683 437 GLY A O 1
ATOM 3412 N N . PHE A 1 438 ? -1.85900 9.57300 -0.39700 1.000 19.45881 438 PHE A N 1
ATOM 3413 C CA . PHE A 1 438 ? -2.31100 10.81800 0.21200 1.000 17.77929 438 PHE A CA 1
ATOM 3414 C C . PHE A 1 438 ? -1.27800 11.38600 1.17100 1.000 17.92752 438 PHE A C 1
ATOM 3415 O O . PHE A 1 438 ? -1.23600 12.59900 1.38700 1.000 21.01008 438 PHE A O 1
ATOM 3423 N N . SER A 1 439 ? -0.46100 10.53000 1.76900 1.000 17.64908 439 SER A N 1
ATOM 3424 C CA . SER A 1 439 ? 0.45200 10.96600 2.80800 1.000 20.94528 439 SER A CA 1
ATOM 3425 C C . SER A 1 439 ? 1.54100 9.92100 2.98400 1.000 26.61566 439 SER A C 1
ATOM 3426 O O . SER A 1 439 ? 1.30500 8.72000 2.80900 1.000 19.80226 439 SER A O 1
ATOM 3429 N N . LYS A 1 440 ? 2.72500 10.39000 3.36400 1.000 25.13908 440 LYS A N 1
ATOM 3430 C CA . LYS A 1 440 ? 3.80000 9.48300 3.73900 1.000 29.30763 440 LYS A CA 1
ATOM 3431 C C . LYS A 1 440 ? 3.82000 9.19500 5.23200 1.000 22.81071 440 LYS A C 1
ATOM 3432 O O . LYS A 1 440 ? 4.66200 8.42300 5.68300 1.000 23.04907 440 LYS A O 1
ATOM 3436 N N . ALA A 1 441 ? 2.89700 9.76800 6.00000 1.000 22.76523 441 ALA A N 1
ATOM 3437 C CA . ALA A 1 441 ? 2.94400 9.65200 7.45200 1.000 24.46384 441 ALA A CA 1
ATOM 3438 C C . ALA A 1 441 ? 2.52000 8.25900 7.90200 1.000 21.85996 441 ALA A C 1
ATOM 3439 O O . ALA A 1 441 ? 1.87200 7.50500 7.17000 1.000 22.69979 441 ALA A O 1
ATOM 3441 N N . ALA A 1 442 ? 2.88800 7.92300 9.13800 1.000 17.71646 442 ALA A N 1
ATOM 3442 C CA . ALA A 1 442 ? 2.54300 6.60900 9.66500 1.000 23.60622 442 ALA A CA 1
ATOM 3443 C C . ALA A 1 442 ? 1.04900 6.49800 9.92700 1.000 27.25701 442 ALA A C 1
ATOM 3444 O O . ALA A 1 442 ? 0.46300 5.42100 9.76200 1.000 26.80840 442 ALA A O 1
ATOM 3446 N N . LYS A 1 443 ? 0.42000 7.59600 10.33800 1.000 22.29210 443 LYS A N 1
ATOM 3447 C CA . LYS A 1 443 ? -1.01400 7.64700 10.58800 1.000 24.14738 443 LYS A CA 1
ATOM 3448 C C . LYS A 1 443 ? -1.59400 8.85700 9.87100 1.000 25.60067 443 LYS A C 1
ATOM 3449 O O . LYS A 1 443 ? -0.95000 9.90400 9.79900 1.000 23.51329 443 LYS A O 1
ATOM 3452 N N . THR A 1 444 ? -2.80000 8.71400 9.33400 1.000 19.05536 444 THR A N 1
ATOM 3453 C CA . THR A 1 444 ? -3.51100 9.83000 8.73400 1.000 18.19862 444 THR A CA 1
ATOM 3454 C C . THR A 1 444 ? -4.66500 10.24000 9.64600 1.000 19.43341 444 THR A C 1
ATOM 3455 O O . THR A 1 444 ? -5.16200 9.44600 10.45000 1.000 16.26160 444 THR A O 1
ATOM 3459 N N . TRP A 1 445 ? -5.08600 11.50200 9.51100 1.000 18.45189 445 TRP A N 1
ATOM 3460 C CA . TRP A 1 445 ? -6.00000 12.09000 10.48800 1.000 20.01661 445 TRP A CA 1
ATOM 3461 C C . TRP A 1 445 ? -7.32100 11.33200 10.55700 1.000 19.89287 445 TRP A C 1
ATOM 3462 O O . TRP A 1 445 ? -7.93600 11.25100 11.62800 1.000 19.59778 445 TRP A O 1
ATOM 3473 N N . LEU A 1 446 ? -7.77200 10.78600 9.43300 1.000 16.33889 446 LEU A N 1
ATOM 3474 C CA . LEU A 1 446 ? -8.80800 9.77300 9.34300 1.000 18.71208 446 LEU A CA 1
ATOM 3475 C C . LEU A 1 446 ? -8.24100 8.59600 8.56000 1.000 18.07743 446 LEU A C 1
ATOM 3476 O O . LEU A 1 446 ? -7.33800 8.78200 7.73600 1.000 16.87086 446 LEU A O 1
ATOM 3481 N N . PRO A 1 447 ? -8.72200 7.37400 8.80500 1.000 17.39674 447 PRO A N 1
ATOM 3482 C CA . PRO A 1 447 ? -8.14700 6.21400 8.11100 1.000 14.95627 447 PRO A CA 1
ATOM 3483 C C . PRO A 1 447 ? -8.45300 6.23200 6.62300 1.000 14.40063 447 PRO A C 1
ATOM 3484 O O . PRO A 1 447 ? -9.55900 6.58200 6.20200 1.000 16.18437 447 PRO A O 1
ATOM 3488 N N . VAL A 1 448 ? -7.44900 5.84500 5.83100 1.000 13.32630 448 VAL A N 1
ATOM 3489 C CA . VAL A 1 448 ? -7.65900 5.52700 4.42400 1.000 15.24855 448 VAL A CA 1
ATOM 3490 C C . VAL A 1 448 ? -8.61700 4.34400 4.28600 1.000 15.87059 448 VAL A C 1
ATOM 3491 O O . VAL A 1 448 ? -8.53900 3.36600 5.04200 1.000 19.18703 448 VAL A O 1
ATOM 3495 N N . ALA A 1 449 ? -9.53300 4.42800 3.31500 1.000 13.87361 449 ALA A N 1
ATOM 3496 C CA . ALA A 1 449 ? -10.49300 3.34100 3.10200 1.000 15.89793 449 ALA A CA 1
ATOM 3497 C C . ALA A 1 449 ? -9.76400 2.04200 2.78800 1.000 15.13632 449 ALA A C 1
ATOM 3498 O O . ALA A 1 449 ? -8.73300 2.04000 2.10600 1.000 16.05613 449 ALA A O 1
ATOM 3500 N N . ASP A 1 450 ? -10.31800 0.93000 3.28600 1.000 14.92427 450 ASP A N 1
ATOM 3501 C CA . ASP A 1 450 ? -9.69700 -0.38500 3.13200 1.000 17.19852 450 ASP A CA 1
ATOM 3502 C C . ASP A 1 450 ? -9.61800 -0.84500 1.68100 1.000 16.32391 450 ASP A C 1
ATOM 3503 O O . ASP A 1 450 ? -8.81400 -1.72500 1.37000 1.000 17.73027 450 ASP A O 1
ATOM 3508 N N . ASN A 1 451 ? -10.42800 -0.28900 0.79100 1.000 16.50576 451 ASN A N 1
ATOM 3509 C CA . ASN A 1 451 ? -10.44800 -0.72500 -0.60600 1.000 18.55253 451 ASN A CA 1
ATOM 3510 C C . ASN A 1 451 ? -9.33700 -0.10300 -1.45900 1.000 16.73606 451 ASN A C 1
ATOM 3511 O O . ASN A 1 451 ? -9.29500 -0.36000 -2.66700 1.000 16.11274 451 ASN A O 1
ATOM 3516 N N . TYR A 1 452 ? -8.44000 0.69600 -0.87100 1.000 13.73272 452 TYR A N 1
ATOM 3517 C CA . TYR A 1 452 ? -7.69300 1.68100 -1.65200 1.000 15.39309 452 TYR A CA 1
ATOM 3518 C C . TYR A 1 452 ? -6.78100 1.05500 -2.71100 1.000 16.94352 452 TYR A C 1
ATOM 3519 O O . TYR A 1 452 ? -6.58100 1.65800 -3.77300 1.000 13.67479 452 TYR A O 1
ATOM 3528 N N . LYS A 1 453 ? -6.23300 -0.14300 -2.46500 1.000 18.68761 453 LYS A N 1
ATOM 3529 C CA . LYS A 1 453 ? -5.33100 -0.75500 -3.45000 1.000 19.63264 453 LYS A CA 1
ATOM 3530 C C . LYS A 1 453 ? -6.01700 -1.00000 -4.79400 1.000 17.13569 453 LYS A C 1
ATOM 3531 O O . LYS A 1 453 ? -5.35300 -1.04400 -5.83200 1.000 19.21947 453 LYS A O 1
ATOM 3537 N N . THR A 1 454 ? -7.32900 -1.19400 -4.80200 1.000 17.47722 454 THR A N 1
ATOM 3538 C CA . THR A 1 454 ? -8.03700 -1.46500 -6.04200 1.000 19.13170 454 THR A CA 1
ATOM 3539 C C . THR A 1 454 ? -8.98500 -0.34100 -6.43600 1.000 21.68981 454 THR A C 1
ATOM 3540 O O . THR A 1 454 ? -9.60700 -0.42300 -7.49400 1.000 22.56089 454 THR A O 1
ATOM 3544 N N . LEU A 1 455 ? -9.09100 0.71900 -5.63300 1.000 20.93094 455 LEU A N 1
ATOM 3545 C CA . LEU A 1 455 ? -9.91100 1.88500 -5.96700 1.000 17.90189 455 LEU A CA 1
ATOM 3546 C C . LEU A 1 455 ? -9.05200 3.13300 -5.78500 1.000 14.41553 455 LEU A C 1
ATOM 3547 O O . LEU A 1 455 ? -8.91800 3.65100 -4.67400 1.000 15.39906 455 LEU A O 1
ATOM 3552 N N . ASN A 1 456 ? -8.48400 3.63200 -6.86900 1.000 12.92079 456 ASN A N 1
ATOM 3553 C CA . ASN A 1 456 ? -7.67300 4.84000 -6.78600 1.000 17.69917 456 ASN A CA 1
ATOM 3554 C C . ASN A 1 456 ? -7.54600 5.41500 -8.18600 1.000 18.71903 456 ASN A C 1
ATOM 3555 O O . ASN A 1 456 ? -7.88000 4.76000 -9.17800 1.000 13.40755 456 ASN A O 1
ATOM 3560 N N . VAL A 1 457 ? -7.06300 6.66100 -8.23900 1.000 16.52724 457 VAL A N 1
ATOM 3561 C CA . VAL A 1 457 ? -6.99800 7.41100 -9.48900 1.000 15.66914 457 VAL A CA 1
ATOM 3562 C C . VAL A 1 457 ? -6.09300 6.70400 -10.49300 1.000 14.68149 457 VAL A C 1
ATOM 3563 O O . VAL A 1 457 ? -6.45300 6.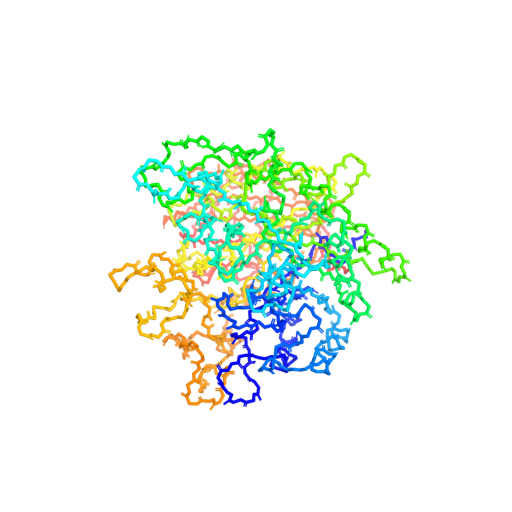52500 -11.65900 1.000 16.84402 457 VAL A O 1
ATOM 3567 N N . LYS A 1 458 ? -4.89300 6.30300 -10.09500 1.000 20.02953 458 LYS A N 1
ATOM 3568 C CA . LYS A 1 458 ? -3.87300 5.69400 -10.99300 1.000 17.23665 458 LYS A CA 1
ATOM 3569 C C . LYS A 1 458 ? -4.37300 4.42900 -11.68900 1.000 21.16592 458 LYS A C 1
ATOM 3570 O O . LYS A 1 458 ? -4.19000 4.28700 -12.86200 1.000 22.67451 458 LYS A O 1
ATOM 3576 N N . ILE A 1 459 ? -4.95500 3.53900 -10.93100 1.000 16.50447 459 ILE A N 1
ATOM 3577 C CA . ILE A 1 459 ? -5.48800 2.26400 -11.45100 1.000 21.96190 459 ILE A CA 1
ATOM 3578 C C . ILE A 1 459 ? -6.64200 2.50900 -12.42900 1.000 21.98136 459 ILE A C 1
ATOM 3579 O O . ILE A 1 459 ? -6.68500 1.82000 -13.43700 1.000 28.04417 459 ILE A O 1
ATOM 3584 N N . GLN A 1 460 ? -7.47100 3.51700 -12.17500 1.000 22.24824 460 GLN A N 1
ATOM 3585 C CA . GLN A 1 460 ? -8.63900 3.84300 -13.02000 1.000 20.89814 460 GLN A CA 1
ATOM 3586 C C . GLN A 1 460 ? -8.15200 4.50600 -14.29200 1.000 20.75392 460 GLN A C 1
ATOM 3587 O O . GLN A 1 460 ? -8.68800 4.23800 -15.32500 1.000 19.13277 460 GLN A O 1
ATOM 3593 N N . ASP A 1 461 ? -7.06400 5.24600 -14.14900 1.000 23.15896 461 ASP A N 1
ATOM 3594 C CA . ASP A 1 461 ? -6.40500 5.96500 -15.25200 1.000 22.12278 461 ASP A CA 1
ATOM 3595 C C . ASP A 1 461 ? -5.87400 4.98100 -16.29500 1.000 30.94776 461 ASP A C 1
ATOM 3596 O O . ASP A 1 461 ? -5.96100 5.26100 -17.44700 1.000 30.34329 461 ASP A O 1
ATOM 3601 N N . ARG A 1 462 ? -5.40000 3.83800 -15.85100 1.000 30.20854 462 ARG A N 1
ATOM 3602 C CA . ARG A 1 462 ? -4.82000 2.84800 -16.76200 1.000 26.30383 462 ARG A CA 1
ATOM 3603 C C . ARG A 1 462 ? -5.88500 1.88000 -17.28200 1.000 40.07846 462 ARG A C 1
ATOM 3604 O O . ARG A 1 462 ? -5.61700 1.29100 -18.32100 1.000 32.29400 462 ARG A O 1
ATOM 3606 N N . ALA A 1 463 ? -7.04300 1.76700 -16.62400 1.000 34.68991 463 ALA A N 1
ATOM 3607 C CA . ALA A 1 463 ? -8.01700 0.76900 -17.04800 1.000 38.37048 463 ALA A CA 1
ATOM 3608 C C . ALA A 1 463 ? -8.71300 1.20500 -18.33500 1.000 45.39303 463 ALA A C 1
ATOM 3609 O O . ALA A 1 463 ? -8.82400 2.39500 -18.62700 1.000 42.45569 463 ALA A O 1
ATOM 3611 N N . ARG A 1 464 ? -9.16600 0.21900 -19.12100 1.000 46.87630 464 ARG A N 1
ATOM 3612 C CA . ARG A 1 464 ? -9.89700 0.52600 -20.34900 1.000 39.41682 464 ARG A CA 1
ATOM 3613 C C . ARG A 1 464 ? -11.19100 1.26500 -20.03600 1.000 46.19179 464 ARG A C 1
ATOM 3614 O O . ARG A 1 464 ? -11.46400 2.33300 -20.59900 1.000 48.15232 464 ARG A O 1
ATOM 3616 N N . LYS A 1 465 ? -12.00200 0.70100 -19.13600 1.000 40.13147 465 LYS A N 1
ATOM 3617 C CA . LYS A 1 465 ? -13.23100 1.30600 -18.64100 1.000 32.4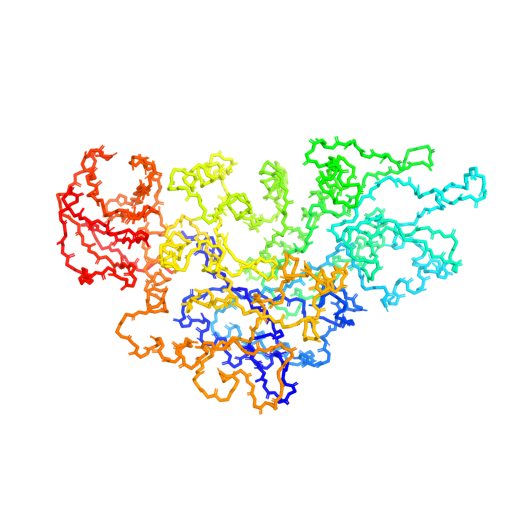9718 465 LYS A CA 1
ATOM 3618 C C . LYS A 1 465 ? -13.15100 1.33300 -17.12200 1.000 43.13344 465 LYS A C 1
ATOM 3619 O O . LYS A 1 465 ? -12.63400 0.39300 -16.50700 1.000 47.62560 465 LYS A O 1
ATOM 3625 N N . SER A 1 466 ? -13.65500 2.41000 -16.52700 1.000 24.62042 466 SER A N 1
ATOM 3626 C CA . SER A 1 466 ? -13.50900 2.70900 -15.10500 1.000 22.34749 466 SER A CA 1
ATOM 3627 C C . SER A 1 466 ? -14.32600 3.96200 -14.82700 1.000 13.46149 466 SER A C 1
ATOM 3628 O O . SER A 1 466 ? -14.63200 4.71600 -15.75100 1.000 13.30130 466 SER A O 1
ATOM 3631 N N . HIS A 1 467 ? -14.67700 4.17800 -13.55200 1.000 16.38259 467 HIS A N 1
ATOM 3632 C CA . HIS A 1 467 ? -15.48400 5.35400 -13.20800 1.000 16.49486 467 HIS A CA 1
ATOM 3633 C C . HIS A 1 467 ? -14.80700 6.63700 -13.67100 1.000 14.08476 467 HIS A C 1
ATOM 3634 O O . HIS A 1 467 ? -15.46500 7.53600 -14.21000 1.000 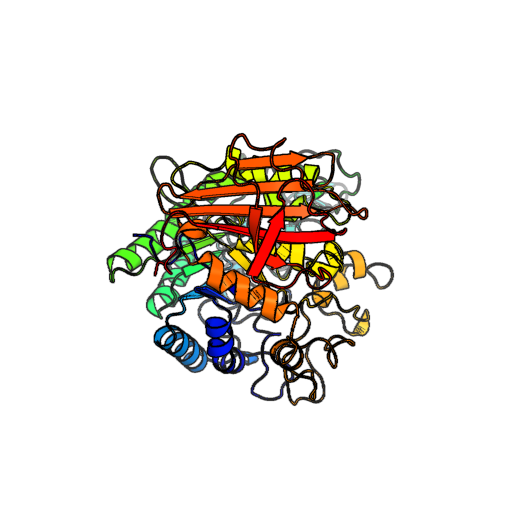13.53196 467 HIS A O 1
ATOM 3641 N N . LEU A 1 468 ? -13.48100 6.72400 -13.49500 1.000 11.88342 468 LEU A N 1
ATOM 3642 C CA . LEU A 1 468 ? -12.76100 7.94200 -13.84300 1.000 14.65834 468 LEU A CA 1
ATOM 3643 C C . LEU A 1 468 ? -12.76700 8.18400 -15.34600 1.000 15.79493 468 LEU A C 1
ATOM 3644 O O . LEU A 1 468 ? -12.92700 9.32500 -15.79200 1.000 15.75346 468 LEU A O 1
ATOM 3649 N N . LYS A 1 469 ? -12.61200 7.13200 -16.14900 1.000 13.39333 469 LYS A N 1
ATOM 3650 C CA . LYS A 1 469 ? -12.66400 7.34400 -17.59200 1.000 16.66071 469 LYS A CA 1
ATOM 3651 C C . LYS A 1 469 ? -14.06500 7.71700 -18.05300 1.000 16.24061 469 LYS A C 1
ATOM 3652 O O . LYS A 1 469 ? -14.21800 8.56900 -18.93400 1.000 17.64526 469 LYS A O 1
ATOM 3658 N N . ILE A 1 470 ? -15.10100 7.11800 -17.45900 1.000 13.32890 470 ILE A N 1
ATOM 3659 C CA . ILE A 1 470 ? -16.46300 7.56000 -17.75500 1.000 16.10341 470 ILE A CA 1
ATOM 3660 C C . ILE A 1 470 ? -16.63600 9.02300 -17.35300 1.000 13.48482 470 ILE A C 1
ATOM 3661 O O . ILE A 1 470 ? -17.13600 9.84600 -18.13100 1.000 13.88366 470 ILE A O 1
ATOM 3666 N N . PHE A 1 471 ? -16.19600 9.36600 -16.13800 1.000 11.42601 471 PHE A N 1
ATOM 3667 C CA . PHE A 1 471 ? -16.29200 10.74100 -15.65700 1.000 14.48137 471 PHE A CA 1
ATOM 3668 C C . PHE A 1 471 ? -15.59500 11.71200 -16.60900 1.000 13.73584 471 PHE A C 1
ATOM 3669 O O . PHE A 1 471 ? -16.18000 12.71800 -17.02500 1.000 15.07812 471 PHE A O 1
ATOM 3677 N N . LYS A 1 472 ? -14.34200 11.41400 -16.97000 1.000 13.06717 472 LYS A N 1
ATOM 3678 C CA . LYS A 1 472 ? -13.57600 12.30800 -17.83200 1.000 16.60794 472 LYS A CA 1
ATOM 3679 C C . LYS A 1 472 ? -14.22200 12.45100 -19.20100 1.000 17.17129 472 LYS A C 1
ATOM 3680 O O . LYS A 1 472 ? -14.23300 13.54700 -19.78100 1.000 16.20937 472 LYS A O 1
ATOM 3686 N N . LYS A 1 473 ? -14.79300 11.37200 -19.69400 1.000 14.94261 473 LYS A N 1
ATOM 3687 C CA . LYS A 1 473 ? -15.50300 11.44500 -20.97600 1.000 13.13695 473 LYS A CA 1
ATOM 3688 C C . LYS A 1 473 ? -16.70200 12.38800 -20.84200 1.000 17.56139 473 LYS A C 1
ATOM 3689 O O . LYS A 1 473 ? -16.94800 13.11700 -21.74200 1.000 17.32734 473 LYS A O 1
ATOM 3695 N N . LEU A 1 474 ? -17.36700 12.38200 -19.70000 1.000 16.34089 474 LEU A N 1
ATOM 3696 C CA . LEU A 1 474 ? -18.53700 13.23500 -19.52300 1.000 16.03552 474 LEU A CA 1
ATOM 3697 C C . LEU A 1 474 ? -18.13900 14.70300 -19.42900 1.000 16.35907 474 LEU A C 1
ATOM 3698 O O . LEU A 1 474 ? -18.75700 15.56000 -20.07400 1.000 15.53953 474 LEU A O 1
ATOM 3703 N N . THR A 1 475 ? -17.12300 15.02600 -18.61700 1.000 17.93486 475 THR A N 1
ATOM 3704 C CA . THR A 1 475 ? -16.78400 16.43800 -18.44500 1.000 16.00711 475 THR A CA 1
ATOM 3705 C C . THR A 1 475 ? -16.24300 17.05300 -19.72800 1.000 16.11579 475 THR A C 1
ATOM 3706 O O . THR A 1 475 ? -16.34300 18.27200 -19.90600 1.000 20.50690 475 THR A O 1
ATOM 3710 N N . LYS A 1 476 ? -15.67400 16.24000 -20.62100 1.000 15.56177 476 LYS A N 1
ATOM 3711 C CA . LYS A 1 476 ? -15.24400 16.74700 -21.92100 1.000 20.60536 476 LYS A CA 1
ATOM 3712 C C . LYS A 1 476 ? -16.43500 16.88800 -22.86300 1.000 20.62806 476 LYS A C 1
ATOM 3713 O O . LYS A 1 476 ? -16.65100 17.95000 -23.45100 1.000 19.46190 476 LYS A O 1
ATOM 3717 N N . TYR A 1 477 ? -17.24600 15.83200 -22.96800 1.000 19.17638 477 TYR A N 1
ATOM 3718 C CA . TYR A 1 477 ? -18.35200 15.81600 -23.91000 1.000 19.63658 477 TYR A CA 1
ATOM 3719 C C . TYR A 1 477 ? -19.40800 16.86900 -23.58900 1.000 21.59424 477 TYR A C 1
ATOM 3720 O O . TYR A 1 477 ? -20.08300 17.35600 -24.50400 1.000 17.81299 477 TYR A O 1
ATOM 3729 N N . ARG A 1 478 ? -19.57200 17.23900 -22.31100 1.000 17.70619 478 ARG A N 1
ATOM 3730 C CA . ARG A 1 478 ? -20.61700 18.20100 -21.96900 1.000 15.94656 478 ARG A CA 1
ATOM 3731 C C . ARG A 1 478 ? -20.27200 19.59900 -22.44600 1.000 17.88278 478 ARG A C 1
ATOM 3732 O O . ARG A 1 478 ? -21.16800 20.45400 -22.55200 1.000 16.87720 478 ARG A O 1
ATOM 3740 N N . LYS A 1 479 ? -19.00300 19.84500 -22.74300 1.000 18.40674 479 LYS A N 1
ATOM 3741 C CA . LYS A 1 479 ? -18.55700 21.16100 -23.16800 1.000 21.37446 479 LYS A CA 1
ATOM 3742 C C . LYS A 1 479 ? -18.75200 21.38600 -24.66200 1.000 26.17879 479 LYS A C 1
ATOM 3743 O O . LYS A 1 479 ? -18.45200 22.47700 -25.15100 1.000 23.49686 479 LYS A O 1
ATOM 3749 N N . ARG A 1 480 ? -19.24000 20.39100 -25.39100 1.000 20.42037 480 ARG A N 1
ATOM 3750 C CA . ARG A 1 480 ? -19.59600 20.59600 -26.77900 1.000 21.59391 480 ARG A CA 1
ATOM 3751 C C . ARG A 1 480 ? -20.97200 21.25000 -26.86100 1.000 22.53483 480 ARG A C 1
ATOM 3752 O O . ARG A 1 480 ? -21.72700 21.29100 -25.88400 1.000 19.97154 480 ARG A O 1
ATOM 3760 N N . GLN A 1 481 ? -21.30600 21.72000 -28.06800 1.000 21.25995 481 GLN A N 1
ATOM 3761 C CA . GLN A 1 481 ? -22.42400 22.64200 -28.24300 1.000 22.02698 481 GLN A CA 1
ATOM 3762 C C . GLN A 1 481 ? -23.75600 22.04100 -27.81100 1.000 17.95856 481 GLN A C 1
ATOM 3763 O O . GLN A 1 481 ? -24.61100 22.74800 -27.27000 1.000 22.28160 481 GLN A O 1
ATOM 3769 N N . ILE A 1 482 ? -23.97000 20.75100 -28.05100 1.000 19.63413 482 ILE A N 1
ATOM 3770 C CA . ILE A 1 482 ? -25.28800 20.18800 -27.77400 1.000 20.82447 482 ILE A CA 1
ATOM 3771 C C . ILE A 1 482 ? -25.58800 20.21800 -26.28200 1.000 20.50504 482 ILE A C 1
ATOM 3772 O O . ILE A 1 482 ? -26.64900 20.68400 -25.85700 1.000 21.65414 482 ILE A O 1
ATOM 3777 N N . LEU A 1 483 ? -24.68500 19.68200 -25.46700 1.000 22.40401 483 LEU A N 1
ATOM 3778 C CA . LEU A 1 483 ? -24.92200 19.66800 -24.03400 1.000 19.78604 483 LEU A CA 1
ATOM 3779 C C . LEU A 1 483 ? -24.68200 21.02400 -23.39100 1.000 22.65430 483 LEU A C 1
ATOM 3780 O O . LEU A 1 483 ? -25.07800 21.21800 -22.23500 1.000 18.75952 483 LEU A O 1
ATOM 3785 N N . THR A 1 484 ? -24.04000 21.95200 -24.11100 1.000 20.47879 484 THR A N 1
ATOM 3786 C CA . THR A 1 484 ? -23.84600 23.30700 -23.60700 1.000 19.78811 484 THR A CA 1
ATOM 3787 C C . THR A 1 484 ? -25.08000 24.16800 -23.85100 1.000 20.62209 484 THR A C 1
ATOM 3788 O O . THR A 1 484 ? -25.49800 24.91700 -22.96300 1.000 19.93408 484 THR A O 1
ATOM 3792 N N . GLU A 1 485 ? -25.69500 24.04000 -25.03000 1.000 21.67652 485 GLU A N 1
ATOM 3793 C CA . GLU A 1 485 ? -26.72900 24.95400 -25.50300 1.000 18.74660 485 GLU A CA 1
ATOM 3794 C C . GLU A 1 485 ? -28.09100 24.30700 -25.64600 1.000 20.92848 485 GLU A C 1
ATOM 3795 O O . GLU A 1 485 ? -29.06300 25.00800 -25.94800 1.000 23.03788 485 GLU A O 1
ATOM 3801 N N . GLY A 1 486 ? -28.19600 23.00600 -25.44200 1.000 16.78500 486 GLY A N 1
ATOM 3802 C CA . GLY A 1 486 ? -29.42400 22.31800 -25.75800 1.000 22.74938 486 GLY A CA 1
ATOM 3803 C C . GLY A 1 486 ? -30.50300 22.51500 -24.72300 1.000 21.69149 486 GLY A C 1
ATOM 3804 O O . GLY A 1 486 ? -30.24900 22.76900 -23.54900 1.000 26.95753 486 GLY A O 1
ATOM 3805 N N . ASP A 1 487 ? -31.74000 22.37800 -25.17800 1.000 23.98159 487 ASP A N 1
ATOM 3806 C CA . ASP A 1 487 ? -32.88600 22.40200 -24.28400 1.000 21.88476 487 ASP A CA 1
ATOM 3807 C C . ASP A 1 487 ? -32.88900 21.11600 -23.45600 1.000 20.77750 487 ASP A C 1
ATOM 3808 O O . ASP A 1 487 ? -31.89400 20.39100 -23.37600 1.000 23.79610 487 ASP A O 1
ATOM 3813 N N . ILE A 1 488 ? -34.01300 20.81700 -22.81400 1.000 22.27499 488 ILE A N 1
ATOM 3814 C CA . ILE A 1 488 ? -34.17300 19.51600 -22.17100 1.000 22.51771 488 ILE A CA 1
ATOM 3815 C C . ILE A 1 488 ? -35.63900 19.11800 -22.24100 1.000 22.40261 488 ILE A C 1
ATOM 3816 O O . ILE A 1 488 ? -36.54000 19.95300 -22.09000 1.000 18.41626 488 ILE A O 1
ATOM 3821 N N . ASP A 1 489 ? -35.85900 17.82800 -22.49600 1.000 24.29433 489 ASP A N 1
ATOM 3822 C CA . ASP A 1 489 ? -37.18300 17.24400 -22.68400 1.000 23.08594 489 ASP A CA 1
ATOM 3823 C C . ASP A 1 489 ? -37.18000 15.90700 -21.95700 1.000 25.82864 489 ASP A C 1
ATOM 3824 O O . ASP A 1 489 ? -36.57100 14.94800 -22.44000 1.000 24.85560 489 ASP A O 1
ATOM 3829 N N . ILE A 1 490 ? -37.86000 15.84500 -20.81400 1.000 25.40489 490 ILE A N 1
ATOM 3830 C CA . ILE A 1 490 ? -37.75500 14.73200 -19.87900 1.000 22.27923 490 ILE A CA 1
ATOM 3831 C C . ILE A 1 490 ? -38.96100 13.82700 -20.05000 1.000 26.70547 490 ILE A C 1
ATOM 3832 O O . ILE A 1 490 ? -40.09800 14.30200 -20.07700 1.000 24.69717 490 ILE A O 1
ATOM 3837 N N . LYS A 1 491 ? -38.70700 12.52200 -20.15900 1.000 25.04766 491 LYS A N 1
ATOM 3838 C CA . LYS A 1 491 ? -39.73000 11.49600 -20.29400 1.000 24.42095 491 LYS A CA 1
ATOM 3839 C C . LYS A 1 491 ? -39.41700 10.35200 -19.33900 1.000 24.65136 491 LYS A C 1
ATOM 3840 O O . LYS A 1 491 ? -38.25000 10.05100 -19.08100 1.000 22.90628 491 LYS A O 1
ATOM 3846 N N . VAL A 1 492 ? -40.46000 9.72100 -18.80100 1.000 22.20254 492 VAL A N 1
ATOM 3847 C CA . VAL A 1 492 ? -40.30700 8.57300 -17.91000 1.000 22.30017 492 VAL A CA 1
ATOM 3848 C C . VAL A 1 492 ? -41.10800 7.41200 -18.47700 1.000 25.68486 492 VAL A C 1
ATOM 3849 O O . VAL A 1 492 ? -42.32400 7.52700 -18.66200 1.000 23.51620 492 VAL A O 1
ATOM 3853 N N . SER A 1 493 ? -40.43700 6.29200 -18.72700 1.000 23.88244 493 SER A N 1
ATOM 3854 C CA . SER A 1 493 ? -41.09700 5.07500 -19.18200 1.000 27.26230 493 SER A CA 1
ATOM 3855 C C . SER A 1 493 ? -41.18200 4.08600 -18.02500 1.000 27.62693 493 SER A C 1
ATOM 3856 O O . SER A 1 493 ? -40.15100 3.60000 -17.54200 1.000 22.17052 493 SER A O 1
ATOM 3859 N N . GLY A 1 494 ? -42.40800 3.76700 -17.60300 1.000 27.31749 494 GLY A N 1
ATOM 3860 C CA . GLY A 1 494 ? -42.57100 2.87900 -16.46600 1.000 18.41016 494 GLY A CA 1
ATOM 3861 C C . GLY A 1 494 ? -42.21900 3.60500 -15.18100 1.000 22.33313 494 GLY A C 1
ATOM 3862 O O . GLY A 1 494 ? -42.32800 4.83000 -15.07800 1.000 21.92420 494 GLY A O 1
ATOM 3863 N N . GLU A 1 495 ? -41.77000 2.84100 -14.18700 1.000 24.31325 495 GLU A N 1
ATOM 3864 C CA . GLU A 1 495 ? -41.30800 3.44400 -12.94600 1.000 22.23410 495 GLU A CA 1
ATOM 3865 C C . GLU A 1 495 ? -39.82700 3.78900 -12.94800 1.000 22.51127 495 GLU A C 1
ATOM 3866 O O . GLU A 1 495 ? -39.40600 4.60900 -12.12700 1.000 24.10271 495 GLU A O 1
ATOM 3872 N N . ASN A 1 496 ? -39.01800 3.19400 -13.82700 1.000 16.58929 496 ASN A N 1
ATOM 3873 C CA . ASN A 1 496 ? -37.58600 3.24300 -13.60100 1.000 20.57688 496 ASN A CA 1
ATOM 3874 C C . ASN A 1 496 ? -36.72800 3.67200 -14.78200 1.000 19.21616 496 ASN A C 1
ATOM 3875 O O . ASN A 1 496 ? -35.51700 3.81700 -14.60200 1.000 21.40223 496 ASN A O 1
ATOM 3880 N N . LEU A 1 497 ? -37.29600 3.88000 -15.96500 1.000 16.22396 497 LEU A N 1
ATOM 3881 C CA . LEU A 1 497 ? -36.52700 4.31100 -17.13100 1.000 23.83432 497 LEU A CA 1
ATOM 3882 C C . LEU A 1 497 ? -36.74500 5.80500 -17.30600 1.000 20.32963 497 LEU A C 1
ATOM 3883 O O . LEU A 1 497 ? -37.78700 6.23800 -17.80200 1.000 20.98053 497 LEU A O 1
ATOM 3888 N N . LEU A 1 498 ? -35.75800 6.58700 -16.89000 1.000 19.33644 498 LEU A N 1
ATOM 3889 C CA . LEU A 1 498 ? -35.74100 8.02300 -17.11900 1.000 19.25790 498 LEU A CA 1
ATOM 3890 C C . LEU A 1 498 ? -34.94600 8.31200 -18.38300 1.000 20.44400 498 LEU A C 1
ATOM 3891 O O . LEU A 1 498 ? -33.79900 7.88100 -18.51200 1.000 20.78471 498 LEU A O 1
ATOM 3896 N N . VAL A 1 499 ? -35.55400 9.03300 -19.31200 1.000 17.95843 499 VAL A N 1
ATOM 3897 C CA . VAL A 1 499 ? -34.91300 9.39200 -20.56700 1.000 20.11930 499 VAL A CA 1
ATOM 3898 C C . VAL A 1 499 ? -35.09200 10.88700 -20.75800 1.000 21.25321 499 VAL A C 1
ATOM 3899 O O . VAL A 1 499 ? -36.16500 11.42700 -20.46800 1.000 23.37522 499 VAL A O 1
ATOM 3903 N N . TYR A 1 500 ? -34.04900 11.56600 -21.22600 1.000 17.45243 500 TYR A N 1
ATOM 3904 C CA . TYR A 1 500 ? -34.23000 12.96400 -21.59500 1.000 22.49147 500 TYR A CA 1
ATOM 3905 C C . TYR A 1 500 ? -33.40800 13.32100 -22.82200 1.000 22.50877 500 TYR A C 1
ATOM 3906 O O . TYR A 1 500 ? -32.29100 12.82600 -23.01800 1.000 20.94486 500 TYR A O 1
ATOM 3915 N N . LYS A 1 501 ? -33.99300 14.18000 -23.64800 1.000 19.97017 501 LYS A N 1
ATOM 3916 C CA . LYS A 1 501 ? -33.40600 14.62200 -24.90000 1.000 21.88555 501 LYS A CA 1
ATOM 3917 C C . LYS A 1 501 ? -32.97700 16.07300 -24.77800 1.000 19.73375 501 LYS A C 1
ATOM 3918 O O . LYS A 1 501 ? -33.70800 16.90100 -24.23000 1.000 24.03255 501 LYS A O 1
ATOM 3924 N N . ARG A 1 502 ? -31.79600 16.38000 -25.30600 1.000 25.25544 502 ARG A N 1
ATOM 3925 C CA . ARG A 1 502 ? -31.27300 17.73900 -25.32600 1.000 25.83809 502 ARG A CA 1
ATOM 3926 C C . ARG A 1 502 ? -30.85700 18.04400 -26.75700 1.000 23.35674 502 ARG A C 1
ATOM 3927 O O . ARG A 1 502 ? -29.99300 17.35800 -27.30800 1.000 23.70835 502 ARG A O 1
ATOM 3935 N N . LYS A 1 503 ? -31.46000 19.07700 -27.34800 1.000 20.69710 503 LYS A N 1
ATOM 3936 C CA . LYS A 1 503 ? -31.37100 19.35500 -28.77600 1.000 25.68489 503 LYS A CA 1
ATOM 3937 C C . LYS A 1 503 ? -30.85900 20.76800 -29.04000 1.000 26.88959 503 LYS A C 1
ATOM 3938 O O . LYS A 1 503 ? -31.20900 21.71600 -28.32800 1.000 25.97709 503 LYS A O 1
ATOM 3941 N N . VAL A 1 504 ? -30.02400 20.90200 -30.07000 1.000 22.38658 504 VAL A N 1
ATOM 3942 C CA . VAL A 1 504 ? -29.66700 22.19400 -30.65100 1.000 24.35755 504 VAL A CA 1
ATOM 3943 C C . VAL A 1 504 ? -29.96800 22.12100 -32.14100 1.000 27.40964 504 VAL A C 1
ATOM 3944 O O . VAL A 1 504 ? -29.40900 21.27100 -32.84800 1.000 28.15878 504 VAL A O 1
ATOM 3948 N N . ASP A 1 505 ? -30.85300 22.99500 -32.61600 1.000 29.60737 505 ASP A N 1
ATOM 3949 C CA . ASP A 1 505 ? -31.26200 22.94700 -34.01500 1.000 32.00526 505 ASP A CA 1
ATOM 3950 C C . ASP A 1 505 ? -30.06600 23.12500 -34.94100 1.000 32.79466 505 ASP A C 1
ATOM 3951 O O . ASP A 1 505 ? -29.13000 23.87200 -34.63700 1.000 35.56376 505 ASP A O 1
ATOM 3956 N N . LYS A 1 506 ? -30.09600 22.40100 -36.06700 1.000 29.70713 506 LYS A N 1
ATOM 3957 C CA . LYS A 1 506 ? -29.04200 22.39800 -37.08600 1.000 34.15093 506 LYS A CA 1
ATOM 3958 C C . LYS A 1 506 ? -27.73300 21.80100 -36.58600 1.000 33.30315 506 LYS A C 1
ATOM 3959 O O . LYS A 1 506 ? -26.78000 21.68500 -37.36100 1.000 33.23698 506 LYS A O 1
ATOM 3962 N N . VAL A 1 507 ? -27.66000 21.41800 -35.30800 1.000 34.36832 507 VAL A N 1
ATOM 3963 C CA . VAL A 1 507 ? -26.47200 20.77600 -34.74500 1.000 25.82493 507 VAL A CA 1
ATOM 3964 C C . VAL A 1 507 ? -26.73800 19.31000 -34.40500 1.000 29.10890 507 VAL A C 1
ATOM 3965 O O . VAL A 1 507 ? -26.08800 18.41500 -34.94200 1.000 31.44886 507 VAL A O 1
ATOM 3969 N N . GLY A 1 508 ? -27.68600 19.04500 -33.51900 1.000 32.23899 508 GLY A N 1
ATOM 3970 C CA . GLY A 1 508 ? -28.01700 17.67200 -33.20300 1.000 26.86065 508 GLY A CA 1
ATOM 3971 C C . GLY A 1 508 ? -28.73700 17.56900 -31.87400 1.000 24.57109 508 GLY A C 1
ATOM 3972 O O . GLY A 1 508 ? -29.21400 18.56000 -31.32400 1.000 25.82574 508 GLY A O 1
ATOM 3973 N N . TYR A 1 509 ? -28.80400 16.33700 -31.37200 1.000 21.03470 509 TYR A N 1
ATOM 3974 C CA . TYR A 1 509 ? -29.45800 16.09700 -30.09500 1.000 23.79791 509 TYR A CA 1
ATOM 3975 C C . TYR A 1 509 ? -28.79900 14.92300 -29.38300 1.000 24.89987 509 TYR A C 1
ATOM 3976 O O . TYR A 1 509 ? -28.24600 14.01900 -30.01400 1.000 23.24354 509 TYR A O 1
ATOM 3985 N N . VAL A 1 510 ? -28.82600 14.97500 -28.05400 1.000 24.68571 510 VAL A N 1
ATOM 3986 C CA . VAL A 1 510 ? -28.30100 13.91700 -27.20600 1.000 20.65106 510 VAL A CA 1
ATOM 3987 C C . VAL A 1 510 ? -29.46800 13.31800 -26.45000 1.000 21.46931 510 VAL A C 1
ATOM 3988 O O . VAL A 1 510 ? -30.39200 14.03600 -26.03900 1.000 22.08911 510 VAL A O 1
ATOM 3992 N N . VAL A 1 511 ? -29.44500 11.99900 -26.29800 1.000 19.13802 511 VAL A N 1
ATOM 3993 C CA . VAL A 1 511 ? -30.43100 11.28100 -25.50800 1.000 18.19014 511 VAL A CA 1
ATOM 3994 C C . VAL A 1 511 ? -29.68500 10.59900 -24.37400 1.000 21.60210 511 VAL A C 1
ATOM 3995 O O . VAL A 1 511 ? -28.73400 9.84300 -24.61400 1.000 19.32770 511 VAL A O 1
ATOM 3999 N N . VAL A 1 512 ? -30.08000 10.90800 -23.14600 1.000 21.61670 512 VAL A N 1
ATOM 4000 C CA . VAL A 1 512 ? -29.59100 10.22700 -21.95600 1.000 20.83515 512 VAL A CA 1
ATOM 4001 C C . VAL A 1 512 ? -30.68100 9.25800 -21.53500 1.000 18.83556 512 VAL A C 1
ATOM 4002 O O . VAL A 1 512 ? -31.85500 9.64000 -21.46500 1.000 18.68678 512 VAL A O 1
ATOM 4006 N N . ALA A 1 513 ? -30.31200 8.00200 -21.28800 1.000 18.01034 513 ALA A N 1
ATOM 4007 C CA . ALA A 1 513 ? -31.24600 6.99800 -20.78500 1.000 17.30759 513 ALA A CA 1
ATOM 4008 C C . ALA A 1 513 ? -30.67000 6.41300 -19.50300 1.000 16.62309 513 ALA A C 1
ATOM 4009 O O . ALA A 1 513 ? -29.54400 5.90100 -19.49500 1.000 17.70447 513 ALA A O 1
ATOM 4011 N N . LEU A 1 514 ? -31.42200 6.52800 -18.41500 1.000 16.86946 514 LEU A N 1
ATOM 4012 C CA . LEU A 1 514 ? -30.99600 6.05300 -17.10900 1.000 14.74775 514 LEU A CA 1
ATOM 4013 C C . LEU A 1 514 ? -31.98000 4.99000 -16.64600 1.000 18.45007 514 LEU A C 1
ATOM 4014 O O . LEU A 1 514 ? -33.17800 5.26100 -16.52300 1.000 18.71391 514 LEU A O 1
ATOM 4019 N N . ASN A 1 515 ? -31.48700 3.77900 -16.42000 1.000 17.26709 515 ASN A N 1
ATOM 4020 C CA . ASN A 1 515 ? -32.32500 2.67200 -15.96000 1.000 21.47920 515 ASN A CA 1
ATOM 4021 C C . ASN A 1 515 ? -32.03700 2.47900 -14.47600 1.000 21.23185 515 ASN A C 1
ATOM 4022 O O . ASN A 1 515 ? -31.07900 1.79700 -14.10500 1.000 18.33195 515 ASN A O 1
ATOM 4027 N N . PHE A 1 516 ? -32.90300 3.01000 -13.63700 1.000 19.06884 516 PHE A N 1
ATOM 4028 C CA . PHE A 1 516 ? -32.76900 2.89800 -12.17300 1.000 18.58400 516 PHE A CA 1
ATOM 4029 C C . PHE A 1 516 ? -33.17500 1.50100 -11.68900 1.000 21.03440 516 PHE A C 1
ATOM 4030 O O . PHE A 1 516 ? -32.73500 1.12000 -10.65000 1.000 21.88363 516 PHE A O 1
ATOM 4038 N N . GLY A 1 517 ? -33.96100 0.76000 -12.45500 1.000 18.97627 517 GLY A N 1
ATOM 4039 C CA . GLY A 1 517 ? -34.41600 -0.57100 -12.02500 1.000 21.80070 517 GLY A CA 1
ATOM 4040 C C . GLY A 1 517 ? -33.37700 -1.66900 -12.16900 1.000 26.74583 517 GLY A C 1
ATOM 4041 O O . GLY A 1 517 ? -32.38600 -1.46700 -12.82800 1.000 24.12536 517 GLY A O 1
ATOM 4042 N N . THR A 1 518 ? -33.64400 -2.80600 -11.55300 1.000 22.12831 518 THR A N 1
ATOM 4043 C CA . THR A 1 518 ? -32.75000 -3.98000 -11.62600 1.000 26.27809 518 THR A CA 1
ATOM 4044 C C . THR A 1 518 ? -32.93700 -4.73800 -12.94300 1.000 26.18441 518 THR A C 1
ATOM 4045 O O . THR A 1 518 ? -32.01200 -5.31800 -13.42600 1.000 26.21932 518 THR A O 1
ATOM 4049 N N . GLU A 1 519 ? -34.10400 -4.64500 -13.53800 1.000 22.14297 519 GLU A N 1
ATOM 4050 C CA . GLU A 1 519 ? -34.33200 -5.41100 -14.77700 1.000 32.32708 519 GLU A CA 1
ATOM 4051 C C . GLU A 1 519 ? -33.82600 -4.64700 -15.99700 1.000 28.16178 519 GLU A C 1
ATOM 4052 O O . GLU A 1 519 ? -33.90400 -3.46900 -16.02000 1.000 25.77687 519 GLU A O 1
ATOM 4054 N N . PRO A 1 520 ? -33.32300 -5.34000 -17.02200 1.000 27.02651 520 PRO A N 1
ATOM 4055 C CA . PRO A 1 520 ? -32.93400 -4.71500 -18.26800 1.000 26.04201 520 PRO A CA 1
ATOM 4056 C C . PRO A 1 520 ? -34.18900 -4.20700 -18.98400 1.000 23.04739 520 PRO A C 1
ATOM 4057 O O . PRO A 1 520 ? -35.19100 -4.78900 -18.88300 1.000 26.14721 520 PRO A O 1
ATOM 4061 N N . VAL A 1 521 ? -34.06300 -3.15200 -19.75200 1.000 23.35484 521 VAL A N 1
ATOM 4062 C CA . VAL A 1 521 ? -35.27300 -2.60700 -20.40800 1.000 22.18567 521 VAL A CA 1
ATOM 4063 C C . VAL A 1 521 ? -34.96500 -2.06600 -21.80500 1.000 25.31375 521 VAL A C 1
ATOM 4064 O O . VAL A 1 521 ? -33.93200 -1.48900 -22.00700 1.000 25.04216 521 VAL A O 1
ATOM 4068 N N . ALA A 1 522 ? -35.87600 -2.27500 -22.73500 1.000 21.78084 522 ALA A N 1
ATOM 4069 C CA . ALA A 1 522 ? -35.71800 -1.69000 -24.06000 1.000 20.34654 522 ALA A CA 1
ATOM 4070 C C . ALA A 1 522 ? -36.07100 -0.21100 -24.02200 1.000 17.28063 522 ALA A C 1
ATOM 4071 O O . ALA A 1 522 ? -37.02200 0.19800 -23.35900 1.000 21.94026 522 ALA A O 1
ATOM 4073 N N . LEU A 1 523 ? -35.29700 0.59600 -24.74100 1.000 20.53956 523 LEU A N 1
ATOM 4074 C CA . LEU A 1 523 ? -35.47400 2.03500 -24.62700 1.000 20.67217 523 LEU A CA 1
ATOM 4075 C C . LEU A 1 523 ? -36.80100 2.47700 -25.21200 1.000 24.16389 523 LEU A C 1
ATOM 4076 O O . LEU A 1 523 ? -37.50100 3.29600 -24.61000 1.000 24.51409 523 LEU A O 1
ATOM 4081 N N . GLY A 1 524 ? -37.16600 1.94600 -26.37600 1.000 24.95772 524 GLY A N 1
ATOM 4082 C CA . GLY A 1 524 ? -38.43600 2.27500 -26.98800 1.000 22.86629 524 GLY A CA 1
ATOM 4083 C C . GLY A 1 524 ? -38.61900 3.76500 -27.16700 1.000 26.77938 524 GLY A C 1
ATOM 4084 O O . GLY A 1 524 ? -39.68300 4.30500 -26.85600 1.000 27.44690 524 GLY A O 1
ATOM 4085 N N . LEU A 1 525 ? -37.58100 4.43600 -27.67500 1.000 28.74758 525 LEU A N 1
ATOM 4086 C CA . LEU A 1 525 ? -37.60900 5.89100 -27.76700 1.000 27.81080 525 LEU A CA 1
ATOM 4087 C C . LEU A 1 525 ? -38.69300 6.38700 -28.71100 1.000 32.25830 525 LEU A C 1
ATOM 4088 O O . LEU A 1 525 ? -39.26000 7.46200 -28.48300 1.000 36.41202 525 LEU A O 1
ATOM 4093 N N . SER A 1 526 ? -38.99200 5.63100 -29.77400 1.000 32.30546 526 SER A N 1
ATOM 4094 C CA . SER A 1 526 ? -40.01900 6.06300 -30.71900 1.000 34.54324 526 SER A CA 1
ATOM 4095 C C . SER A 1 526 ? -41.37800 6.22300 -30.04900 1.000 31.24754 526 SER A C 1
ATOM 4096 O O . SER A 1 526 ? -42.20500 7.01200 -30.51300 1.000 40.40241 526 SER A O 1
ATOM 4099 N N . SER A 1 527 ? -41.63200 5.48500 -28.97200 1.000 37.80599 527 SER A N 1
ATOM 4100 C CA . SER A 1 527 ? -42.85100 5.63100 -28.18700 1.000 37.25684 527 SER A CA 1
ATOM 4101 C C . SER A 1 527 ? -42.71500 6.66600 -27.07300 1.000 34.09937 527 SER A C 1
ATOM 4102 O O . SER A 1 527 ? -43.62300 6.79600 -26.24900 1.000 40.52096 527 SER A O 1
ATOM 4104 N N . LEU A 1 528 ? -41.61700 7.40300 -27.02900 1.000 36.61651 528 LEU A N 1
ATOM 4105 C CA . LEU A 1 528 ? -41.43000 8.43100 -26.01600 1.000 37.01969 528 LEU A CA 1
ATOM 4106 C C . LEU A 1 528 ? -41.26600 9.81900 -26.60400 1.000 33.76304 528 LEU A C 1
ATOM 4107 O O . LEU A 1 528 ? -41.77900 10.78000 -26.03800 1.000 36.05536 528 LEU A O 1
ATOM 4112 N N . PHE A 1 529 ? -40.56900 9.94900 -27.72900 1.000 37.36381 529 PHE A N 1
ATOM 4113 C CA . PHE A 1 529 ? -40.41000 11.22000 -28.41600 1.000 39.63428 529 PHE A CA 1
ATOM 4114 C C . PHE A 1 529 ? -41.02400 11.13800 -29.80700 1.000 46.05769 529 PHE A C 1
ATOM 4115 O O . PHE A 1 529 ? -41.07900 10.06500 -30.41800 1.000 52.08064 529 PHE A O 1
ATOM 4123 N N . ASP A 1 530 ? -41.45400 12.26800 -30.35000 1.000 52.75216 530 ASP A N 1
ATOM 4124 C CA . ASP A 1 530 ? -41.92500 12.25500 -31.75500 1.000 53.92198 530 ASP A CA 1
ATOM 4125 C C . ASP A 1 530 ? -40.69700 11.90700 -32.58500 1.000 62.11418 530 ASP A C 1
ATOM 4126 O O . ASP A 1 530 ? -40.75900 10.95400 -33.37400 1.000 67.36931 530 ASP A O 1
ATOM 4131 N N . ARG A 1 531 ? -39.62700 12.67900 -32.34700 1.000 63.97162 531 ARG A N 1
ATOM 4132 C CA . ARG A 1 531 ? -38.28400 12.61900 -32.96300 1.000 61.23058 531 ARG A CA 1
ATOM 4133 C C . ARG A 1 531 ? -37.91800 11.19500 -33.39300 1.000 68.14801 531 ARG A C 1
ATOM 4134 O O . ARG A 1 531 ? -37.91900 10.30200 -32.55000 1.000 69.73521 531 ARG A O 1
ATOM 4135 N N . ALA A 1 532 ? -37.55500 11.01200 -34.66200 1.000 62.00834 532 ALA A N 1
ATOM 4136 C CA . ALA A 1 532 ? -37.16900 9.66600 -35.11700 1.000 52.72275 532 ALA A CA 1
ATOM 4137 C C . ALA A 1 532 ? -35.67400 9.43700 -34.96300 1.000 51.65655 532 ALA A C 1
ATOM 4138 O O . ALA A 1 532 ? -35.16800 9.60600 -33.86800 1.000 55.32676 532 ALA A O 1
ATOM 4140 N N . ASP A 1 533 ? -35.04100 9.04900 -36.06300 1.000 48.73080 533 ASP A N 1
ATOM 4141 C CA . ASP A 1 533 ? -33.65700 8.53200 -36.15200 1.000 36.93402 533 ASP A CA 1
ATOM 4142 C C . ASP A 1 533 ? -33.72100 7.12600 -35.55400 1.000 37.53712 533 ASP A C 1
ATOM 4143 O O . ASP A 1 533 ? -33.74400 6.97400 -34.34300 1.000 40.30532 533 ASP A O 1
ATOM 4148 N N . GLN A 1 534 ? -33.83100 6.12200 -36.40700 1.000 31.74633 534 GLN A N 1
ATOM 4149 C CA . GLN A 1 534 ? -33.99100 4.79300 -35.84500 1.000 29.31880 534 GLN A CA 1
ATOM 4150 C C . GLN A 1 534 ? -32.76300 4.37000 -35.06500 1.000 30.07402 534 GLN A C 1
ATOM 4151 O O . GLN A 1 534 ? -32.86600 3.52900 -34.16000 1.000 28.43099 534 GLN A O 1
ATOM 4157 N N . ARG A 1 535 ? -31.61600 4.94800 -35.38600 1.000 28.32114 535 ARG A N 1
ATOM 4158 C CA . ARG A 1 535 ? -30.35400 4.54700 -34.79900 1.000 27.84351 535 ARG A CA 1
ATOM 4159 C C . ARG A 1 535 ? -29.64200 5.76600 -34.23400 1.000 28.70114 535 ARG A C 1
ATOM 4160 O O . ARG A 1 535 ? -29.70200 6.85600 -34.81300 1.000 25.63192 535 ARG A O 1
ATOM 4168 N N . MET A 1 536 ? -28.98700 5.58300 -33.08600 1.000 25.82404 536 MET A N 1
ATOM 4169 C CA . MET A 1 536 ? -28.15900 6.63300 -32.50600 1.000 18.38923 536 MET A CA 1
ATOM 4170 C C . MET A 1 536 ? -26.81600 6.05200 -32.09900 1.000 22.64659 536 MET A C 1
ATOM 4171 O O . MET A 1 536 ? -26.66400 4.83500 -31.93600 1.000 26.28927 536 MET A O 1
ATOM 4176 N N . GLN A 1 537 ? -25.83800 6.94300 -31.95600 1.000 21.76680 537 GLN A N 1
ATOM 4177 C CA . GLN A 1 537 ? -24.45200 6.57000 -31.68700 1.000 24.25447 537 GLN A CA 1
ATOM 4178 C C . GLN A 1 537 ? -24.14600 6.63900 -30.19100 1.000 23.20575 537 GLN A C 1
ATOM 4179 O O . GLN A 1 537 ? -24.51200 7.60200 -29.50700 1.000 24.34105 537 GLN A O 1
ATOM 4185 N N . VAL A 1 538 ? -23.45500 5.62600 -29.69000 1.000 21.87882 538 VAL A N 1
ATOM 4186 C CA . VAL A 1 538 ? -23.18300 5.54200 -28.26200 1.000 22.93113 538 VAL A CA 1
ATOM 4187 C C . VAL A 1 538 ? -22.01900 6.46500 -27.93100 1.000 20.50246 538 VAL A C 1
ATOM 4188 O O . VAL A 1 538 ? -20.95200 6.38600 -28.55000 1.000 21.73346 538 VAL A O 1
ATOM 4192 N N . VAL A 1 539 ? -22.23800 7.37000 -26.98100 1.000 20.07896 539 VAL A N 1
ATOM 4193 C CA . VAL A 1 539 ? -21.18900 8.27800 -26.53100 1.000 19.09818 539 VAL A CA 1
ATOM 4194 C C . VAL A 1 539 ? -20.43900 7.69800 -25.34800 1.000 19.52825 539 VAL A C 1
ATOM 4195 O O . VAL A 1 539 ? -19.21000 7.67400 -25.33500 1.000 19.17176 539 VAL A O 1
ATOM 4199 N N . VAL A 1 540 ? -21.16700 7.24000 -24.33000 1.000 16.99023 540 VAL A N 1
ATOM 4200 C CA . VAL A 1 540 ? -20.55200 6.71900 -23.11400 1.000 17.33313 540 VAL A CA 1
ATOM 4201 C C . VAL A 1 540 ? -21.61900 5.92400 -22.37700 1.000 18.90405 540 VAL A C 1
ATOM 4202 O O . VAL A 1 540 ? -22.82200 6.09800 -22.61300 1.000 16.97310 540 VAL A O 1
ATOM 4206 N N . SER A 1 541 ? -21.18200 5.01900 -21.50200 1.000 17.64152 541 SER A N 1
ATOM 4207 C CA . SER A 1 541 ? -22.11700 4.16400 -20.78800 1.000 19.58464 541 SER A CA 1
ATOM 4208 C C . SER A 1 541 ? -21.52200 3.73800 -19.44900 1.000 17.92912 541 SER A C 1
ATOM 4209 O O . SER A 1 541 ? -20.31600 3.86000 -19.20500 1.000 14.20537 541 SER A O 1
ATOM 4212 N N . SER A 1 542 ? -22.40300 3.23400 -18.58600 1.000 14.84449 542 SER A N 1
ATOM 4213 C CA . SER A 1 542 ? -22.01000 2.69200 -17.29100 1.000 18.66744 542 SER A CA 1
ATOM 4214 C C . SER A 1 542 ? -20.99500 1.55700 -17.43500 1.000 18.64786 542 SER A C 1
ATOM 4215 O O . SER A 1 542 ? -20.97000 0.83500 -18.43600 1.000 16.59000 542 SER A O 1
ATOM 4218 N N . ASN A 1 543 ? -20.19700 1.37700 -16.37200 1.000 16.08319 543 ASN A N 1
ATOM 4219 C CA . ASN A 1 543 ? -19.05600 0.46800 -16.39200 1.000 17.44027 543 ASN A CA 1
ATOM 4220 C C . ASN A 1 543 ? -19.45700 -0.93700 -16.80900 1.000 19.08197 543 ASN A C 1
ATOM 4221 O O . ASN A 1 543 ? -18.70300 -1.61900 -17.50800 1.000 24.19905 543 ASN A O 1
ATOM 4226 N N . ARG A 1 544 ? -20.64500 -1.38400 -16.40200 1.000 22.91926 544 ARG A N 1
ATOM 4227 C CA . ARG A 1 544 ? -21.07800 -2.74800 -16.68100 1.000 24.21473 544 ARG A CA 1
ATOM 4228 C C . ARG A 1 544 ? -21.72600 -2.90000 -18.05400 1.000 20.88192 544 ARG A C 1
ATOM 4229 O O . ARG A 1 544 ? -21.91600 -4.02800 -18.50800 1.000 23.30935 544 ARG A O 1
ATOM 4237 N N . VAL A 1 545 ? -22.08200 -1.80500 -18.72200 1.000 23.08029 545 VAL A N 1
ATOM 4238 C CA . VAL A 1 545 ? -22.62300 -1.91200 -20.07000 1.000 27.14965 545 VAL A CA 1
ATOM 4239 C C . VAL A 1 545 ? -21.53600 -2.44700 -20.99600 1.000 27.71842 545 VAL A C 1
ATOM 4240 O O . VAL A 1 545 ? -20.39700 -1.96000 -20.99200 1.000 28.47684 545 VAL A O 1
ATOM 4244 N N . SER A 1 546 ? -21.87500 -3.47300 -21.78100 1.000 24.04536 546 SER A N 1
ATOM 4245 C CA . SER A 1 546 ? -20.89200 -4.09900 -22.65600 1.000 28.62232 546 SER A CA 1
ATOM 4246 C C . SER A 1 546 ? -20.84900 -3.47400 -24.04200 1.000 26.53152 546 SER A C 1
ATOM 4247 O O . SER A 1 546 ? -19.87800 -3.70000 -24.76900 1.000 30.73615 546 SER A O 1
ATOM 4250 N N . THR A 1 547 ? -21.85200 -2.67500 -24.40200 1.000 18.61498 547 THR A N 1
ATOM 4251 C CA . THR A 1 547 ? -21.92200 -2.00700 -25.69300 1.000 21.92496 547 THR A CA 1
ATOM 4252 C C . THR A 1 547 ? -20.67000 -1.14700 -25.88700 1.000 23.20949 547 THR A C 1
ATOM 4253 O O . THR A 1 547 ? -20.43400 -0.23500 -25.08000 1.000 23.23349 547 THR A O 1
ATOM 4257 N N . PRO A 1 548 ? -19.85600 -1.39100 -26.92200 1.000 22.98552 548 PRO A N 1
ATOM 4258 C CA . PRO A 1 548 ? -18.67200 -0.54500 -27.14200 1.000 22.93547 548 PRO A CA 1
ATOM 4259 C C . PRO A 1 548 ? -19.06200 0.88400 -27.49100 1.000 19.74902 548 PRO A C 1
ATOM 4260 O O . PRO A 1 548 ? -20.09200 1.13300 -28.11900 1.000 23.52248 548 PRO A O 1
ATOM 4264 N N . ASP A 1 549 ? -18.21900 1.83300 -27.06600 1.000 22.29317 549 ASP A N 1
ATOM 4265 C CA . ASP A 1 549 ? -18.38300 3.23100 -27.45300 1.000 20.69142 549 ASP A CA 1
ATOM 4266 C C . ASP A 1 549 ? -18.42900 3.35500 -28.96800 1.000 24.75261 549 ASP A C 1
ATOM 4267 O O . ASP A 1 549 ? -17.77900 2.59600 -29.68900 1.000 18.26656 549 ASP A O 1
ATOM 4272 N N . ASN A 1 550 ? -19.20300 4.32500 -29.44800 1.000 24.22278 550 ASN A N 1
ATOM 4273 C CA . ASN A 1 550 ? -19.19800 4.82700 -30.81800 1.000 22.37519 550 ASN A CA 1
ATOM 4274 C C . ASN A 1 550 ? -19.91700 3.92400 -31.80700 1.000 27.92049 550 ASN A C 1
ATOM 4275 O O . ASN A 1 550 ? -19.97400 4.27900 -32.98900 1.000 25.47272 550 ASN A O 1
ATOM 4280 N N . VAL A 1 551 ? -20.45700 2.78200 -31.38500 1.000 24.38052 551 VAL A N 1
ATOM 4281 C CA . VAL A 1 551 ? -21.28100 1.96500 -32.26800 1.000 22.22991 551 VAL A CA 1
ATOM 4282 C C . VAL A 1 551 ? -22.65400 2.60300 -32.36200 1.000 26.43877 551 VAL A C 1
ATOM 4283 O O . VAL A 1 551 ? -22.99400 3.47900 -31.55700 1.000 27.62638 551 VAL A O 1
ATOM 4287 N N . TRP A 1 552 ? -23.46000 2.16200 -33.32200 1.000 22.30709 552 TRP A N 1
ATOM 4288 C CA . TRP A 1 552 ? -24.83000 2.62900 -33.45400 1.000 22.72369 552 TRP A CA 1
ATOM 4289 C C . TRP A 1 552 ? -25.78800 1.57300 -32.91700 1.000 22.95527 552 TRP A C 1
ATOM 4290 O O . TRP A 1 552 ? -25.56000 0.37100 -33.08200 1.000 27.42438 552 TRP A O 1
ATOM 4301 N N . VAL A 1 553 ? -26.85300 2.02400 -32.25600 1.000 21.15563 553 VAL A N 1
ATOM 4302 C CA . VAL A 1 553 ? -27.84500 1.12100 -31.68100 1.000 20.84212 553 VAL A CA 1
ATOM 4303 C C . VAL A 1 553 ? -29.23100 1.53300 -32.14400 1.000 19.90634 553 VAL A C 1
ATOM 4304 O O . VAL A 1 553 ? -29.49400 2.69100 -32.46700 1.000 22.00948 553 VAL A O 1
ATOM 4308 N N . ASP A 1 554 ? -30.13400 0.57200 -32.12700 1.000 25.01477 554 ASP A N 1
ATOM 4309 C CA . ASP A 1 554 ? -31.52300 0.83900 -32.45500 1.000 26.38643 554 ASP A CA 1
ATOM 4310 C C . ASP A 1 554 ? -32.21900 1.45700 -31.24600 1.000 24.13146 554 ASP A C 1
ATOM 4311 O O . ASP A 1 554 ? -32.27500 0.84200 -30.17700 1.000 20.97807 554 ASP A O 1
ATOM 4316 N N . VAL A 1 555 ? -32.77000 2.66100 -31.41800 1.000 21.68408 555 VAL A N 1
ATOM 4317 C CA . VAL A 1 555 ? -33.35100 3.37700 -30.28700 1.000 23.80557 555 VAL A CA 1
ATOM 4318 C C . VAL A 1 555 ? -34.58300 2.68900 -29.72300 1.000 29.56789 555 VAL A C 1
ATOM 4319 O O . VAL A 1 555 ? -35.00400 3.00800 -28.60600 1.000 30.98262 555 VAL A O 1
ATOM 4323 N N . ASP A 1 556 ? -35.19200 1.76900 -30.46000 1.000 26.12029 556 ASP A N 1
ATOM 4324 C CA . ASP A 1 556 ? -36.36700 1.10700 -29.91700 1.000 28.57407 556 ASP A CA 1
ATOM 4325 C C . ASP A 1 556 ? -36.01500 -0.19500 -29.22200 1.000 26.22720 556 ASP A C 1
ATOM 4326 O O . ASP A 1 556 ? -36.58200 -0.50100 -28.17000 1.000 26.86030 556 ASP A O 1
ATOM 4331 N N . ASN A 1 557 ? -35.07100 -0.95400 -29.78200 1.000 28.77083 557 ASN A N 1
ATOM 4332 C CA . ASN A 1 557 ? -34.81400 -2.31500 -29.33700 1.000 29.68583 557 ASN A CA 1
ATOM 4333 C C . ASN A 1 557 ? -33.63200 -2.43700 -28.39500 1.000 28.78074 557 ASN A C 1
ATOM 4334 O O . ASN A 1 557 ? -33.52400 -3.45600 -27.70500 1.000 30.31543 557 ASN A O 1
ATOM 4339 N N . TYR A 1 558 ? -32.73800 -1.44800 -28.36300 1.000 23.86614 558 TYR A N 1
ATOM 4340 C CA . TYR A 1 558 ? -31.61400 -1.50600 -27.44200 1.000 21.81527 558 TYR A CA 1
ATOM 4341 C C . TYR A 1 558 ? -32.11200 -1.76400 -26.02500 1.000 22.74908 558 TYR A C 1
ATOM 4342 O O . TYR A 1 558 ? -33.10900 -1.18700 -25.58300 1.000 21.76764 558 TYR A O 1
ATOM 4351 N N . VAL A 1 559 ? -31.44600 -2.68600 -25.34400 1.000 22.78335 559 VAL A N 1
ATOM 4352 C CA . VAL A 1 559 ? -31.79400 -3.08400 -23.99000 1.000 24.46258 559 VAL A CA 1
ATOM 4353 C C . VAL A 1 559 ? -30.74000 -2.50100 -23.05900 1.000 24.99594 559 VAL A C 1
ATOM 4354 O O . VAL A 1 559 ? -29.55300 -2.83400 -23.16600 1.000 21.01320 559 VAL A O 1
ATOM 4358 N N . LEU A 1 560 ? -31.16600 -1.60500 -22.17100 1.000 23.36212 560 LEU A N 1
ATOM 4359 C CA . LEU A 1 560 ? -30.27800 -1.00700 -21.18300 1.000 24.79593 560 LEU A CA 1
ATOM 4360 C C . LEU A 1 560 ? -30.33000 -1.85600 -19.92200 1.000 20.43936 560 LEU A C 1
ATOM 4361 O O . LEU A 1 560 ? -31.41100 -2.07100 -19.36400 1.000 22.22178 560 LEU A O 1
ATOM 4366 N N . ILE A 1 561 ? -29.16900 -2.36200 -19.49100 1.000 20.41894 561 ILE A N 1
ATOM 4367 C CA . ILE A 1 561 ? -29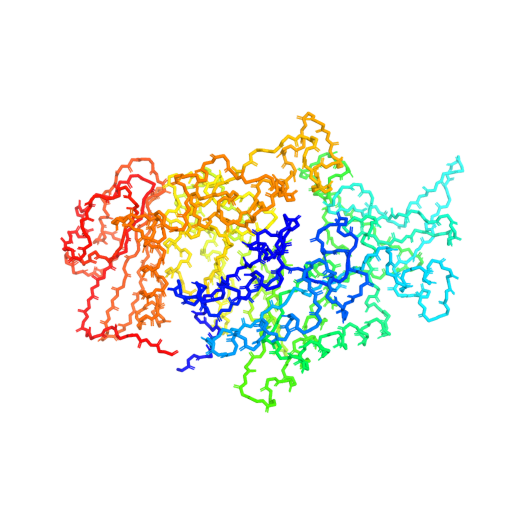.14000 -3.24500 -18.32200 1.000 17.14893 561 ILE A CA 1
ATOM 4368 C C . ILE A 1 561 ? -29.44500 -2.45000 -17.05700 1.000 20.28082 561 ILE A C 1
ATOM 4369 O O . ILE A 1 561 ? -29.39600 -1.21400 -17.02700 1.000 19.28790 561 ILE A O 1
ATOM 4374 N N . GLY A 1 562 ? -29.75600 -3.18000 -15.99400 1.000 19.27660 562 GLY A N 1
ATOM 4375 C CA . GLY A 1 562 ? -30.24200 -2.54000 -14.78700 1.000 20.76074 562 GLY A CA 1
ATOM 4376 C C . GLY A 1 562 ? -29.20700 -1.62500 -14.16200 1.000 17.83604 562 GLY A C 1
ATOM 4377 O O . GLY A 1 562 ? -28.00000 -1.81800 -14.31100 1.000 19.32716 562 GLY A O 1
ATOM 4378 N N . GLU A 1 563 ? -29.70500 -0.59400 -13.47800 1.000 21.02262 563 GLU A N 1
ATOM 4379 C CA . GLU A 1 563 ? -28.86900 0.31200 -12.69700 1.000 19.46525 563 GLU A CA 1
ATOM 4380 C C . GLU A 1 563 ? -27.77000 0.93400 -13.55500 1.000 18.25083 563 GLU A C 1
ATOM 4381 O O . GLU A 1 563 ? -26.64100 1.12800 -13.11500 1.000 19.24940 563 GLU A O 1
ATOM 4387 N N . SER A 1 564 ? -28.10100 1.27000 -14.79000 1.000 16.29843 564 SER A N 1
ATOM 4388 C CA . SER A 1 564 ? -27.08100 1.69800 -15.72600 1.000 14.49761 564 SER A CA 1
ATOM 4389 C C . SER A 1 564 ? -27.61500 2.85300 -16.55200 1.000 16.54889 564 SER A C 1
ATOM 4390 O O . SER A 1 564 ? -28.82600 3.05500 -16.67300 1.000 16.92626 564 SER A O 1
ATOM 4393 N N . GLY A 1 565 ? -26.68400 3.61000 -17.12600 1.000 17.82103 565 GLY A N 1
ATOM 4394 C CA . GLY A 1 565 ? -27.03300 4.69200 -18.01500 1.000 13.94971 565 GLY A CA 1
ATOM 4395 C C . GLY A 1 565 ? -26.20600 4.64000 -19.28500 1.000 16.56508 565 GLY A C 1
ATOM 4396 O O . GLY A 1 565 ? -25.14200 4.01800 -19.35200 1.000 15.63869 565 GLY A O 1
ATOM 4397 N N . ILE A 1 566 ? -26.72200 5.31600 -20.30000 1.000 17.39705 566 ILE A N 1
ATOM 4398 C CA . ILE A 1 566 ? -26.07000 5.41000 -21.59500 1.000 16.42676 566 ILE A CA 1
ATOM 4399 C C . ILE A 1 566 ? -26.35100 6.79500 -22.15600 1.000 14.37494 566 ILE A C 1
ATOM 4400 O O . ILE A 1 566 ? -27.43900 7.34300 -21.95700 1.000 15.02608 566 ILE A O 1
ATOM 4405 N N . VAL A 1 567 ? -25.36600 7.37000 -22.83700 1.000 16.19808 567 VAL A N 1
ATOM 4406 C CA . VAL A 1 567 ? -25.51900 8.65700 -23.50300 1.000 16.92201 567 VAL A CA 1
ATOM 4407 C C . VAL A 1 567 ? -25.46000 8.41400 -25.00200 1.000 18.08755 567 VAL A C 1
ATOM 4408 O O . VAL A 1 567 ? -24.49000 7.83300 -25.50000 1.000 19.18877 567 VAL A O 1
ATOM 4412 N N . LEU A 1 568 ? -26.49900 8.84900 -25.71800 1.000 20.71006 568 LEU A N 1
ATOM 4413 C CA . LEU A 1 568 ? -26.63200 8.63400 -27.15200 1.000 19.85748 568 LEU A CA 1
ATOM 4414 C C . LEU A 1 568 ? -26.68100 9.96500 -27.89500 1.000 22.70589 568 LEU A C 1
ATOM 4415 O O . LEU A 1 568 ? -27.23300 10.95500 -27.40900 1.000 20.40340 568 LEU A O 1
ATOM 4420 N N . GLN A 1 569 ? -26.15800 9.94500 -29.11000 1.000 19.07277 569 GLN A N 1
ATOM 4421 C CA . GLN A 1 569 ? -25.91500 11.12800 -29.91300 1.000 20.90242 569 GLN A CA 1
ATOM 4422 C C . GLN A 1 569 ? -26.49600 10.93200 -31.31000 1.000 27.75004 569 GLN A C 1
ATOM 4423 O O . GLN A 1 569 ? -26.52900 9.81100 -31.83000 1.000 21.79758 569 GLN A O 1
ATOM 4429 N N . TYR A 1 570 ? -26.96900 12.02900 -31.90900 1.000 29.69299 570 TYR A N 1
ATOM 4430 C CA . TYR A 1 570 ? -27.25400 12.06800 -33.34400 1.000 23.86658 570 TYR A CA 1
ATOM 4431 C C . TYR A 1 570 ? -26.96200 13.46800 -33.85500 1.000 28.97074 570 TYR A C 1
ATOM 4432 O O . TYR A 1 570 ? -27.55400 14.43600 -33.36900 1.000 28.12625 570 TYR A O 1
ATOM 4441 N N . LEU A 1 571 ? -26.07900 13.56400 -34.85100 1.000 26.92791 571 LEU A N 1
ATOM 4442 C CA . LEU A 1 571 ? -25.56500 14.83500 -35.34700 1.000 29.58424 571 LEU A CA 1
ATOM 4443 C C . LEU A 1 571 ? -26.18200 15.19700 -36.69000 1.000 34.02827 571 LEU A C 1
ATOM 4444 O O . LEU A 1 571 ? -26.22500 14.36800 -37.60500 1.000 31.98971 571 LEU A O 1
ATOM 4449 N N . TRP A 1 572 ? -26.66000 16.43500 -36.80100 1.000 32.52504 572 TRP A N 1
ATOM 4450 C CA . TRP A 1 572 ? -27.02100 17.01900 -38.08500 1.000 27.63477 572 TRP A CA 1
ATOM 4451 C C . TRP A 1 572 ? -25.85400 17.79700 -38.67700 1.000 35.70250 572 TRP A C 1
ATOM 4452 O O . TRP A 1 572 ? -25.60900 17.71800 -39.88600 1.000 36.67732 572 TRP A O 1
ATOM 4463 N N . GLY A 1 573 ? -25.11800 18.53200 -37.83800 1.000 31.17281 573 GLY A N 1
ATOM 4464 C CA . GLY A 1 573 ? -23.89000 19.19300 -38.24000 1.000 23.58175 573 GLY A CA 1
ATOM 4465 C C . GLY A 1 573 ? -22.74100 18.85200 -37.31100 1.000 27.43658 573 GLY A C 1
ATOM 4466 O O . GLY A 1 573 ? -22.78300 17.83300 -36.61600 1.000 31.97800 573 GLY A O 1
ATOM 4467 N N . LYS A 1 574 ? -21.70000 19.68000 -37.28800 1.000 22.51721 574 LYS A N 1
ATOM 4468 C CA . LYS A 1 574 ? -20.62300 19.46900 -36.33100 1.000 29.49885 574 LYS A CA 1
ATOM 4469 C C . LYS A 1 574 ? -21.06300 19.89400 -34.92900 1.000 27.59445 574 LYS A C 1
ATOM 4470 O O . LYS A 1 574 ? -21.90400 20.78000 -34.75400 1.000 33.12062 574 LYS A O 1
ATOM 4473 N N . ASN A 1 575 ? -20.49900 19.22500 -33.92300 1.000 27.52277 575 ASN A N 1
ATOM 4474 C CA . ASN A 1 575 ? -20.79800 19.46900 -32.51300 1.000 27.57674 575 ASN A CA 1
ATOM 4475 C C . ASN A 1 575 ? -19.49500 19.91800 -31.86300 1.000 24.89074 575 ASN A C 1
ATOM 4476 O O . ASN A 1 575 ? -18.83300 19.12900 -31.17100 1.000 27.37524 575 ASN A O 1
ATOM 4481 N N . PRO A 1 576 ? -19.07300 21.15900 -32.09500 1.000 25.70128 576 PRO A N 1
ATOM 4482 C CA . PRO A 1 576 ? -17.74700 21.57900 -31.63400 1.000 25.85584 576 PRO A CA 1
ATOM 4483 C C . PRO A 1 576 ? -17.71300 21.80300 -30.12900 1.000 30.62524 576 PRO A C 1
ATOM 4484 O O . PRO A 1 576 ? -18.73100 22.07200 -29.47800 1.000 25.35664 576 PRO A O 1
ATOM 4488 N N . ILE A 1 577 ? -16.50400 21.68100 -29.57600 1.000 28.42891 577 ILE A N 1
ATOM 4489 C CA . ILE A 1 577 ? -16.26800 22.20100 -28.24100 1.000 27.19943 577 ILE A CA 1
ATOM 4490 C C . ILE A 1 577 ? -16.54500 23.69000 -28.24500 1.000 27.99249 577 ILE A C 1
ATOM 4491 O O . ILE A 1 577 ? -15.99800 24.43900 -29.06300 1.000 28.18253 577 ILE A O 1
ATOM 4496 N N . VAL A 1 578 ? -17.40700 24.12300 -27.34300 1.000 28.32191 578 VAL A N 1
ATOM 4497 C CA . VAL A 1 578 ? -17.71400 25.53000 -27.16300 1.000 29.82841 578 VAL A CA 1
ATOM 4498 C C . VAL A 1 578 ? -16.93500 25.99400 -25.94200 1.000 36.33885 578 VAL A C 1
ATOM 4499 O O . VAL A 1 578 ? -17.05900 25.40900 -24.86100 1.000 36.79366 578 VAL A O 1
ATOM 4503 N N . SER A 1 579 ? -16.10200 27.01500 -26.11300 1.000 48.65930 579 SER A N 1
ATOM 4504 C CA . SER A 1 579 ? -15.15800 27.39800 -25.05900 1.000 47.97973 579 SER A CA 1
ATOM 4505 C C . SER A 1 579 ? -15.62900 28.59800 -24.25100 1.000 44.52898 579 SER A C 1
ATOM 4506 O O . SER A 1 579 ? -15.64300 28.55100 -23.02000 1.000 61.99243 579 SER A O 1
#

Solvent-accessible surface area: 21290 Å² total

Secondary structure (DSSP, 8-state):
---TTTT-EEEEE-HHHH--SSSSSS--HHHHHHHHHHHHHTT-SEEEEP--EE---TTTTSS-SEEEEE-GGG--HHHHHHHHHHHHHHT-EEEEEE-TTB--TTSHHHHHHHTT-TTTTTSB-EE--EEETTTEEEPSS--B-TTSSBSEEEETTTTEEEE-SS-TTSPBB-TTSHHHHHHHHHHHHHHHTTT--EEEETTGGGS-----BTTBPPP--B-SS-S-TTSGGGB--TTTSS-HHHHHHHHHHHHHHHHHHHHHT---EEEE---S-HHHHHGGGEETTEE--SEE--HHHHHH--TT--HHHHHHHHHHHHHHS-TTS--EE----TTS--HHHHH-GGGHHHHHHHHHHSSSEEEEETTGGGT-------GGG---HHHHTS-TTTGGGT--GGGSPPP---SSGGGGT--SSS-SSPPPTTTTTSSHHHHHHSSS-HHHHHHHHHHHTTBHHHHH---EEEEETTTEEEEEEEETTTEEEEEEEE-SSS-EE--GGGT-S---SEEEEEEE-TT--SPTT-EEETTT-EEPTTEEEEEEEESS--PBP-

InterPro domains:
  IPR006047 Glycosyl hydrolase family 13, catalytic domain [PF00128] (29-486)
  IPR006047 Glycosyl hydrolase family 13, catalytic domain [SM00642] (29-425)
  IPR017853 Glycoside hydrolase superfamily [SSF51445] (20-480)
  IPR045857 Oligo-1,6-glucosidase, domain 2 [G3DSA:3.90.400.10] (121-194)

Organism: Aedes aegypti (NCBI:txid7159)